Protein AF-A0A9Q1HL86-F1 (afdb_monomer)

Nearest PDB structures (foldseek):
  8eex-assembly1_B  TM=2.828E-01  e=7.920E+00  Desulfonema ishimotonii

Secondary structure (DSSP, 8-state):
---TTTTSS--HHHHS-S-TTTSS---HIIIIIIIIIHHHHHHHHHS-TTTPPPHHHHHHHHHHHHHGGGGS-TTSSS----GGGGGG--HHHHHHIIIIIHHHHTTTTS-HHHHHHHHHHHHHHHHHH-TTHHHHSHHHHHHHHHHHHHHHHHHH-GGG--HHHHGGGGHHHHHHHHSSGGGG-SHHHHHHHHHHHHH--SSSSHHHHHHHHHHHHHT--------SEEEEES-S---TTS---EEEEEEE-SS-EEESSTTT-EEEETTEEEEEEEEEEETTEEEEEEEEEEEEEES--SSS-GGGGTEEEEEEEEEEEEEEEGGGEEEEEEEEEETTEEEEEEEEES-TTTTSSSSTTS-S-----SEEEEEETTTTEEEEEEGGGEETTTEEEE-----HHHHHHHHHHTPPP-TTPEEEE-EEEEEE-TT-TT--PPP---

Sequence (446 aa):
MSEETHHHGQIPLIQLSIGMVSIFPLDYMHLACLGVMRRLLKLWIKGPLKTRQGPQAIRGISASLLALRMNIPLEFARKPRALRDLERWKATEFRQFLLYTGPVVLRHCIPSKLYKNFMLFSIGMFIFLSPTCCKTLTQYGHDLLVRFVEQIAVLYGRDMVTYNVHCLVHLSEDVQKFGSLDKVSCFPFENFLGQLKKMVRKPASPIQQVVRRLSEQGETLQCASGQILQQPHHNGPLPSNMVVREQFSMANLSHFTVKLSEGDNCFQIGNDVALVRNIFVSNGEPYVLFQKFSIVEAFYQSPLDSTVLGIFRSKKMSQKLKVAKLNDILWKYVSIPEKKMTTLSCHYCTQSNCANFHLLHLFPFSIMPTFLIVEFPGEEDVGIISLSWTIGKDKCNWPPFKGSQRFEKAVKLNEKPDSSWSTHRIRILGRAGKRCSNMIHPAQIC

Radius of gyration: 27.22 Å; Cα contacts (8 Å, |Δi|>4): 667; chains: 1; bounding box: 83×62×61 Å

Foldseek 3Di:
DPPPPPPDDDDVVVVPPDDPVQPQADACLVQVQVNPLLVLLCCCPPNDPLRHFDPVLLVQLQVQQVVLQQLAAPVQPDRGHRSVCSVVDHSSNSLCCLAPSVLFSCVVSGDPLSSQLSVLSSVLLLQLQDLASLVPCLVVSLVSLVVSLVSCCVRPNVVRSDPSSVCSNVSSSVCVVQNRSVRVHCVVVVVVVVVLVVQQPDPPPSVVSSVVVVVVVVVPDDDCPDDQFDAWDDPFDDDPPFDFDTWGQWGDAPKGIQGLGNNRQWFDQPPFTWGFGIWTDTPNFIKTWTWGFPDWAFPDPPPHRCVLQVKTKTADIDPDIDMDGPVSTFFTWSWRDDPRITITGTDDGNDPPPPDPPPVVVDPDPVAQQWFWKDAPPPRDIAIAGPLQDDPQWKGWAAPDQDQVVRLVCRLVVPHDDPRTDMGTIHTPDGDHSPCSVVGDDDGDD

Mean predicted aligned error: 13.69 Å

pLDDT: mean 83.27, std 17.63, range [24.16, 98.62]

Structure (mmCIF, N/CA/C/O backbone):
data_AF-A0A9Q1HL86-F1
#
_entry.id   AF-A0A9Q1HL86-F1
#
loop_
_atom_site.group_PDB
_atom_site.id
_atom_site.type_symbol
_atom_site.label_atom_id
_atom_site.label_alt_id
_atom_site.label_comp_id
_atom_site.label_asym_id
_atom_site.label_entity_id
_atom_site.label_seq_id
_atom_site.pdbx_PDB_ins_code
_atom_site.Cartn_x
_atom_site.Cartn_y
_atom_site.Cartn_z
_atom_site.occupancy
_atom_site.B_iso_or_equiv
_atom_site.auth_seq_id
_atom_site.auth_comp_id
_atom_site.auth_asym_id
_atom_site.auth_atom_id
_atom_site.pdbx_PDB_model_num
ATOM 1 N N . MET A 1 1 ? -0.194 27.861 29.131 1.00 35.88 1 MET A N 1
ATOM 2 C CA . MET A 1 1 ? -1.313 28.745 28.763 1.00 35.88 1 MET A CA 1
ATOM 3 C C . MET A 1 1 ? -2.433 27.873 28.236 1.00 35.88 1 MET A C 1
ATOM 5 O O . MET A 1 1 ? -2.396 27.460 27.086 1.00 35.88 1 MET A O 1
ATOM 9 N N . SER A 1 2 ? -3.343 27.487 29.124 1.00 39.88 2 SER A N 1
ATOM 10 C CA . SER A 1 2 ? -4.664 26.974 28.773 1.00 39.88 2 SER A CA 1
ATOM 11 C C . SER A 1 2 ? -5.486 28.170 28.299 1.00 39.88 2 SER A C 1
ATOM 13 O O . SER A 1 2 ? -5.875 29.005 29.108 1.00 39.88 2 SER A O 1
ATOM 15 N N . GLU A 1 3 ? -5.663 28.324 26.989 1.00 44.00 3 GLU A N 1
ATOM 16 C CA . GLU A 1 3 ? -6.581 29.335 26.461 1.00 44.00 3 GLU A CA 1
ATOM 17 C C . GLU A 1 3 ? -8.018 28.830 26.643 1.00 44.00 3 GLU A C 1
ATOM 19 O O . GLU A 1 3 ? -8.538 28.074 25.826 1.00 44.00 3 GLU A O 1
ATOM 24 N N . GLU A 1 4 ? -8.641 29.233 27.751 1.00 50.72 4 GLU A N 1
ATOM 25 C CA . GLU A 1 4 ? -10.033 28.935 28.128 1.00 50.72 4 GLU A CA 1
ATOM 26 C C . GLU A 1 4 ? -11.082 29.685 27.273 1.00 50.72 4 GLU A C 1
ATOM 28 O O . GLU A 1 4 ? -12.277 29.574 27.522 1.00 50.72 4 GLU A O 1
ATOM 33 N N . THR A 1 5 ? -10.679 30.430 26.236 1.00 51.12 5 THR A N 1
ATOM 34 C CA . THR A 1 5 ? -11.548 31.383 25.516 1.00 51.12 5 THR A CA 1
ATOM 35 C C . THR A 1 5 ? -11.937 30.995 24.081 1.00 51.12 5 THR A C 1
ATOM 37 O O . THR A 1 5 ? -12.656 31.748 23.428 1.00 51.12 5 THR A O 1
ATOM 40 N N . HIS A 1 6 ? -11.563 29.816 23.569 1.00 54.53 6 HIS A N 1
ATOM 41 C CA . HIS A 1 6 ? -11.856 29.417 22.171 1.00 54.53 6 HIS A CA 1
ATOM 42 C C . HIS A 1 6 ? -13.306 28.975 21.880 1.00 54.53 6 HIS A C 1
ATOM 44 O O . HIS A 1 6 ? -13.599 28.520 20.774 1.00 54.53 6 HIS A O 1
ATOM 50 N N . HIS A 1 7 ? -14.241 29.105 22.827 1.00 54.19 7 HIS A N 1
ATOM 51 C CA . HIS A 1 7 ? -15.597 28.545 22.692 1.00 54.19 7 HIS A CA 1
ATOM 52 C C . HIS A 1 7 ? -16.758 29.551 22.817 1.00 54.19 7 HIS A C 1
ATOM 54 O O . HIS A 1 7 ? -17.903 29.128 22.959 1.00 54.19 7 HIS A O 1
ATOM 60 N N . HIS A 1 8 ? -16.519 30.866 22.739 1.00 58.78 8 HIS A N 1
ATOM 61 C CA . HIS A 1 8 ? -17.570 31.877 22.983 1.00 58.78 8 HIS A CA 1
ATOM 62 C C . HIS A 1 8 ? -18.012 32.715 21.769 1.00 58.78 8 HIS A C 1
ATOM 64 O O . HIS A 1 8 ? -18.789 33.650 21.932 1.00 58.78 8 HIS A O 1
ATOM 70 N N . GLY A 1 9 ? -17.595 32.373 20.545 1.00 65.62 9 GLY A N 1
ATOM 71 C CA . GLY A 1 9 ? -18.024 33.075 19.327 1.00 65.62 9 GLY A CA 1
ATOM 72 C C . GLY A 1 9 ? -18.401 32.130 18.187 1.00 65.62 9 GLY A C 1
ATOM 73 O O . GLY A 1 9 ? -17.900 31.008 18.110 1.00 65.62 9 GLY A O 1
ATOM 74 N N . GLN A 1 10 ? -19.269 32.585 17.274 1.00 66.12 10 GLN A N 1
ATOM 75 C CA . GLN A 1 10 ? -19.431 31.913 15.982 1.00 66.12 10 GLN A CA 1
ATOM 76 C C . GLN A 1 10 ? -18.088 31.927 15.244 1.00 66.12 10 GLN A C 1
ATOM 78 O O . GLN A 1 10 ? -17.443 32.966 15.117 1.00 66.12 10 GLN A O 1
ATOM 83 N N . ILE A 1 11 ? -17.664 30.759 14.762 1.00 72.00 11 ILE A N 1
ATOM 84 C CA . ILE A 1 11 ? -16.404 30.601 14.034 1.00 72.00 11 ILE A CA 1
ATOM 85 C C . ILE A 1 11 ? -16.484 31.462 12.760 1.00 72.00 11 ILE A C 1
ATOM 87 O O . ILE A 1 11 ? -17.434 31.279 11.999 1.00 72.00 11 ILE A O 1
ATOM 91 N N . PRO A 1 12 ? -15.505 32.339 12.458 1.00 77.69 12 PRO A N 1
ATOM 92 C CA . PRO A 1 12 ? -15.532 33.188 11.259 1.00 77.69 12 PRO A CA 1
ATOM 93 C C . PRO A 1 12 ? -15.724 32.411 9.946 1.00 77.69 12 PRO A C 1
ATOM 95 O O . PRO A 1 12 ? -16.319 32.909 9.000 1.00 77.69 12 PRO A O 1
ATOM 98 N N . LEU A 1 13 ? -15.288 31.148 9.902 1.00 73.62 13 LEU A N 1
ATOM 99 C CA . LEU A 1 13 ? -15.508 30.246 8.768 1.00 73.62 13 LEU A CA 1
ATOM 100 C C . LEU A 1 13 ? -16.989 29.902 8.528 1.00 73.62 13 LEU A C 1
ATOM 102 O O . LEU A 1 13 ? -17.343 29.616 7.394 1.00 73.62 13 LEU A O 1
ATOM 106 N N . ILE A 1 14 ? -17.854 29.954 9.550 1.00 75.75 14 ILE A N 1
ATOM 107 C CA . ILE A 1 14 ? -19.311 29.751 9.408 1.00 75.75 14 ILE A CA 1
ATOM 108 C C . ILE A 1 14 ? -19.951 30.924 8.654 1.00 75.75 14 ILE A C 1
ATOM 110 O O . ILE A 1 14 ? -20.973 30.749 7.998 1.00 75.75 14 ILE A O 1
ATOM 114 N N . GLN A 1 15 ? -19.346 32.115 8.716 1.00 81.56 15 GLN A N 1
ATOM 115 C CA . GLN A 1 15 ? -19.814 33.283 7.963 1.00 81.56 15 GLN A CA 1
ATOM 116 C C . GLN A 1 15 ? -19.525 33.148 6.464 1.00 81.56 15 GLN A C 1
ATOM 118 O O . GLN A 1 15 ? -20.172 33.791 5.640 1.00 81.56 15 GLN A O 1
ATOM 123 N N . LEU A 1 16 ? -18.565 32.298 6.095 1.00 79.56 16 LEU A N 1
ATOM 124 C CA . LEU A 1 16 ? -18.337 31.937 4.708 1.00 79.56 16 LEU A CA 1
ATOM 125 C C . LEU A 1 16 ? -19.417 30.924 4.310 1.00 79.56 16 LEU A C 1
ATOM 127 O O . LEU A 1 16 ?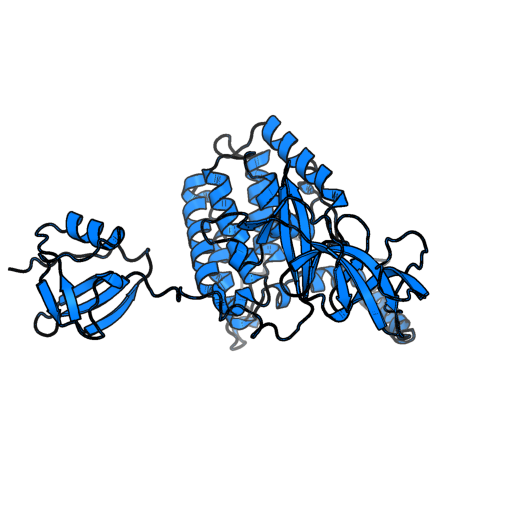 -19.611 29.920 4.988 1.00 79.56 16 LEU A O 1
ATOM 131 N N . SER A 1 17 ? -20.113 31.156 3.193 1.00 81.75 17 SER A N 1
ATOM 132 C CA . SER A 1 17 ? -21.123 30.235 2.633 1.00 81.75 17 SER A CA 1
ATOM 133 C C . SER A 1 17 ? -20.486 28.978 2.013 1.00 81.75 17 SER A C 1
ATOM 135 O O . SER A 1 17 ? -20.780 28.592 0.884 1.00 81.75 17 SER A O 1
ATOM 137 N N . ILE A 1 18 ? -19.558 28.359 2.740 1.00 83.19 18 ILE A N 1
ATOM 138 C CA . ILE A 1 18 ? -18.803 27.174 2.354 1.00 83.19 18 ILE A CA 1
ATOM 139 C C . ILE A 1 18 ? -19.331 25.977 3.146 1.00 83.19 18 ILE A C 1
ATOM 141 O O . ILE A 1 18 ? -19.555 26.039 4.354 1.00 83.19 18 ILE A O 1
ATOM 145 N N . GLY A 1 19 ? -19.537 24.851 2.468 1.00 79.75 19 GLY A N 1
ATOM 146 C CA . GLY A 1 19 ? -19.954 23.616 3.121 1.00 79.75 19 GLY A CA 1
ATOM 147 C C . GLY A 1 19 ? -18.837 23.045 3.997 1.00 79.75 19 GLY A C 1
ATOM 148 O O . GLY A 1 19 ? -18.000 22.299 3.491 1.00 79.75 19 GLY A O 1
ATOM 149 N N . MET A 1 20 ? -18.860 23.348 5.299 1.00 79.81 20 MET A N 1
ATOM 150 C CA . MET A 1 20 ? -17.830 22.968 6.284 1.00 79.81 20 MET A CA 1
ATOM 151 C C . MET A 1 20 ? -17.538 21.464 6.360 1.00 79.81 20 MET A C 1
ATOM 153 O O . MET A 1 20 ? -16.422 21.075 6.681 1.00 79.81 20 MET A O 1
ATOM 157 N N . VAL A 1 21 ? -18.517 20.614 6.052 1.00 75.62 21 VAL A N 1
ATOM 158 C CA . VAL A 1 21 ? -18.318 19.157 5.989 1.00 75.62 21 VAL A CA 1
ATOM 159 C C . VAL A 1 21 ? -17.878 18.735 4.588 1.00 75.62 21 VAL A C 1
ATOM 161 O O . VAL A 1 21 ? -16.921 17.996 4.426 1.00 75.62 21 VAL A O 1
ATOM 164 N N . SER A 1 22 ? -18.543 19.251 3.555 1.00 76.19 22 SER A N 1
ATOM 165 C CA . SER A 1 22 ? -18.336 18.794 2.177 1.00 76.19 22 SER A CA 1
ATOM 166 C C . SER A 1 22 ? -17.029 19.269 1.527 1.00 76.19 22 SER A C 1
ATOM 168 O O . SER A 1 22 ? -16.610 18.697 0.524 1.00 76.19 22 SER A O 1
ATOM 170 N N . ILE A 1 23 ? -16.424 20.367 1.996 1.00 82.75 23 ILE A N 1
ATOM 171 C CA . ILE A 1 23 ? -15.277 21.016 1.331 1.00 82.75 23 ILE A CA 1
ATOM 172 C C . ILE A 1 23 ? -13.942 20.620 1.964 1.00 82.75 23 ILE A C 1
ATOM 174 O O . ILE A 1 23 ? -12.922 20.661 1.279 1.00 82.75 23 ILE A O 1
ATOM 178 N N . PHE A 1 24 ? -13.943 20.200 3.227 1.00 86.50 24 PHE A N 1
ATOM 179 C CA . PHE A 1 24 ? -12.733 19.826 3.949 1.00 86.50 24 PHE A CA 1
ATOM 180 C C . PHE A 1 24 ? -12.576 18.301 3.939 1.00 86.50 24 PHE A C 1
ATOM 182 O O . PHE A 1 24 ? -13.276 17.628 4.695 1.00 86.50 24 PHE A O 1
ATOM 189 N N . PRO A 1 25 ? -11.683 17.746 3.096 1.00 90.62 25 PRO A N 1
ATOM 190 C CA . PRO A 1 25 ? -11.536 16.304 2.979 1.00 90.62 25 PRO A CA 1
ATOM 191 C C . PRO A 1 25 ? -10.945 15.696 4.248 1.00 90.62 25 PRO A C 1
ATOM 193 O O . PRO A 1 25 ? -10.114 16.298 4.939 1.00 90.62 25 PRO A O 1
ATOM 196 N N . LEU A 1 26 ? -11.319 14.451 4.517 1.00 93.56 26 LEU A N 1
ATOM 197 C CA . LEU A 1 26 ? -10.716 13.649 5.565 1.00 93.56 26 LEU A CA 1
ATOM 198 C C . LEU A 1 26 ? -9.344 13.146 5.107 1.00 93.56 26 LEU A C 1
ATOM 200 O O . LEU A 1 26 ? -9.210 12.315 4.206 1.00 93.56 26 LEU A O 1
ATOM 204 N N . ASP A 1 27 ? -8.292 13.593 5.787 1.00 94.56 27 ASP A N 1
ATOM 205 C CA . ASP A 1 27 ? -6.945 13.117 5.492 1.00 94.56 27 ASP A CA 1
ATOM 206 C C . ASP A 1 27 ? -6.729 11.675 5.987 1.00 94.56 27 ASP A C 1
ATOM 208 O O . ASP A 1 27 ? -6.648 11.393 7.189 1.00 94.56 27 ASP A O 1
ATOM 212 N N . TYR A 1 28 ? -6.556 10.741 5.046 1.00 96.75 28 TYR A N 1
ATOM 213 C CA . TYR A 1 28 ? -6.334 9.330 5.369 1.00 96.75 28 TYR A CA 1
ATOM 214 C C . TYR A 1 28 ? -4.983 9.073 6.060 1.00 96.75 28 TYR A C 1
ATOM 216 O O . TYR A 1 28 ? -4.831 8.044 6.730 1.00 96.75 28 TYR A O 1
ATOM 224 N N . MET A 1 29 ? -3.987 9.960 5.926 1.00 95.69 29 MET A N 1
ATOM 225 C CA . MET A 1 29 ? -2.711 9.797 6.626 1.00 95.69 29 MET A CA 1
ATOM 226 C C . MET A 1 29 ? -2.928 9.850 8.144 1.00 95.69 29 MET A C 1
ATOM 228 O O . MET A 1 29 ? -2.483 8.951 8.867 1.00 95.69 29 MET A O 1
ATOM 232 N N . HIS A 1 30 ? -3.652 10.855 8.630 1.00 96.38 30 HIS A N 1
ATOM 233 C CA . HIS A 1 30 ? -4.022 10.952 10.038 1.00 96.38 30 HIS A CA 1
ATOM 234 C C . HIS A 1 30 ? -5.108 9.948 10.418 1.00 96.38 30 HIS A C 1
ATOM 236 O O . HIS A 1 30 ? -4.967 9.241 11.418 1.00 96.38 30 HIS A O 1
ATOM 242 N N . LEU A 1 31 ? -6.160 9.841 9.608 1.00 97.19 31 LEU A N 1
ATOM 243 C CA . LEU A 1 31 ? -7.335 9.035 9.917 1.00 97.19 31 LEU A CA 1
ATOM 244 C C . LEU A 1 31 ? -7.043 7.528 9.869 1.00 97.19 31 LEU A C 1
ATOM 246 O O . LEU A 1 31 ? -7.171 6.818 10.870 1.00 97.19 31 LEU A O 1
ATOM 250 N N . ALA A 1 32 ? -6.624 7.027 8.706 1.00 98.19 32 ALA A N 1
ATOM 251 C CA . ALA A 1 32 ? -6.466 5.601 8.450 1.00 98.19 32 ALA A CA 1
ATOM 252 C C . ALA A 1 32 ? -5.098 5.085 8.919 1.00 98.19 32 ALA A C 1
ATOM 254 O O . ALA A 1 32 ? -5.035 4.082 9.632 1.00 98.19 32 ALA A O 1
ATOM 255 N N . CYS A 1 33 ? -3.999 5.762 8.570 1.00 98.12 33 CYS A N 1
ATOM 256 C CA . CYS A 1 33 ? -2.648 5.280 8.879 1.00 98.12 33 CYS A CA 1
ATOM 257 C C . CYS A 1 33 ? -2.278 5.499 10.358 1.00 98.12 33 CYS A C 1
ATOM 259 O O . CYS A 1 33 ? -1.992 4.540 11.081 1.00 98.12 33 CYS A O 1
ATOM 261 N N . LEU A 1 34 ? -2.281 6.751 10.828 1.00 97.56 34 LEU A N 1
ATOM 262 C CA . LEU A 1 34 ? -1.905 7.091 12.208 1.00 97.56 34 LEU A CA 1
ATOM 263 C C . LEU A 1 34 ? -3.026 6.840 13.224 1.00 97.56 34 LEU A C 1
ATOM 265 O O . LEU A 1 34 ? -2.727 6.592 14.392 1.00 97.56 34 LEU A O 1
ATOM 269 N N . GLY A 1 35 ? -4.284 6.884 12.791 1.00 97.31 35 GLY A N 1
ATOM 270 C CA . GLY A 1 35 ? -5.455 6.626 13.617 1.00 97.31 35 GLY A CA 1
ATOM 271 C C . GLY A 1 35 ? -5.773 5.137 13.703 1.00 97.31 35 GLY A C 1
ATOM 272 O O . GLY A 1 35 ? -5.456 4.485 14.699 1.00 97.31 35 GLY A O 1
ATOM 273 N N . VAL A 1 36 ? -6.405 4.587 12.665 1.00 98.31 36 VAL A N 1
ATOM 274 C CA . VAL A 1 36 ? -6.971 3.228 12.707 1.00 98.31 36 VAL A CA 1
ATOM 275 C C . VAL A 1 36 ? -5.897 2.137 12.665 1.00 98.31 36 VAL A C 1
ATOM 277 O O . VAL A 1 36 ? -5.857 1.289 13.557 1.00 98.31 36 VAL A O 1
ATOM 280 N N . MET A 1 37 ? -4.985 2.156 11.688 1.00 98.31 37 MET A N 1
ATOM 281 C CA . MET A 1 37 ? -3.973 1.105 11.516 1.00 98.31 37 MET A CA 1
ATOM 282 C C . MET A 1 37 ? -3.028 1.022 12.720 1.00 98.31 37 MET A C 1
ATOM 284 O O . MET A 1 37 ? -2.800 -0.058 13.273 1.00 98.31 37 MET A O 1
ATOM 288 N N . ARG A 1 38 ? -2.514 2.169 13.183 1.00 97.94 38 ARG A N 1
ATOM 289 C CA . ARG A 1 38 ? -1.697 2.234 14.403 1.00 97.94 38 ARG A CA 1
ATOM 290 C C . ARG A 1 38 ? -2.439 1.657 15.606 1.00 97.94 38 ARG A C 1
ATOM 292 O O . ARG A 1 38 ? -1.849 0.892 16.370 1.00 97.94 38 ARG A O 1
ATOM 299 N N . ARG A 1 39 ? -3.721 1.993 15.777 1.00 96.38 39 ARG A N 1
ATOM 300 C CA . ARG A 1 39 ? -4.530 1.496 16.895 1.00 96.38 39 ARG A CA 1
ATOM 301 C C . ARG A 1 39 ? -4.749 -0.013 16.821 1.00 96.38 39 ARG A C 1
ATOM 303 O O . ARG A 1 39 ? -4.550 -0.677 17.834 1.00 96.38 39 ARG A O 1
ATOM 310 N N . LEU A 1 40 ? -5.072 -0.566 15.650 1.00 97.62 40 LEU A N 1
ATOM 311 C CA . LEU A 1 40 ? -5.203 -2.018 15.460 1.00 97.62 40 LEU A CA 1
ATOM 312 C C . LEU A 1 40 ? -3.923 -2.762 15.866 1.00 97.62 40 LEU A C 1
ATOM 314 O O . LEU A 1 40 ? -3.987 -3.722 16.632 1.00 97.62 40 LEU A O 1
ATOM 318 N N . LEU A 1 41 ? -2.754 -2.273 15.441 1.00 97.94 41 LEU A N 1
ATOM 319 C CA . LEU A 1 41 ? -1.469 -2.864 15.831 1.00 97.94 41 LEU A CA 1
ATOM 320 C C . LEU A 1 41 ? -1.230 -2.782 17.344 1.00 97.94 41 LEU A C 1
ATOM 322 O O . LEU A 1 41 ? -0.802 -3.764 17.951 1.00 97.94 41 LEU A O 1
ATOM 326 N N . LYS A 1 42 ? -1.555 -1.649 17.981 1.00 96.50 42 LYS A N 1
ATOM 327 C CA . LYS A 1 42 ? -1.458 -1.510 19.444 1.00 96.50 42 LYS A CA 1
ATOM 328 C C . LYS A 1 42 ? -2.362 -2.503 20.176 1.00 96.50 42 LYS A C 1
ATOM 330 O O . LYS A 1 42 ? -1.912 -3.109 21.146 1.00 96.50 42 LYS A O 1
ATOM 335 N N . LEU A 1 43 ? -3.586 -2.728 19.695 1.00 95.62 43 LEU A N 1
ATOM 336 C CA . LEU A 1 43 ? -4.508 -3.710 20.278 1.00 95.62 43 LEU A CA 1
ATOM 337 C C . LEU A 1 43 ? -3.974 -5.136 20.172 1.00 95.62 43 LEU A C 1
ATOM 339 O O . LEU A 1 43 ? -4.065 -5.904 21.128 1.00 95.62 43 LEU A O 1
ATOM 343 N N . TRP A 1 44 ? -3.394 -5.490 19.028 1.00 97.19 44 TRP A N 1
ATOM 344 C CA . TRP A 1 44 ? -2.836 -6.821 18.823 1.00 97.19 44 TRP A CA 1
ATOM 345 C C . TRP A 1 44 ? -1.574 -7.069 19.657 1.00 97.19 44 TRP A C 1
ATOM 347 O O . TRP A 1 44 ? -1.352 -8.201 20.066 1.00 97.19 44 TRP A O 1
ATOM 357 N N . ILE A 1 45 ? -0.768 -6.045 19.958 1.00 94.94 45 ILE A N 1
ATOM 358 C CA . ILE A 1 45 ? 0.473 -6.215 20.738 1.00 94.94 45 ILE A CA 1
ATOM 359 C C . ILE A 1 45 ? 0.232 -6.067 22.245 1.00 94.94 45 ILE A C 1
ATOM 361 O O . ILE A 1 45 ? 0.714 -6.880 23.029 1.00 94.94 45 ILE A O 1
ATOM 365 N N . LYS A 1 46 ? -0.478 -5.014 22.661 1.00 91.75 46 LYS A N 1
ATOM 366 C CA . LYS A 1 46 ? -0.610 -4.600 24.071 1.00 91.75 46 LYS A CA 1
ATOM 367 C C . LYS A 1 46 ? -2.060 -4.452 24.542 1.00 91.75 46 LYS A C 1
ATOM 369 O O . LYS A 1 46 ? -2.274 -4.049 25.679 1.00 91.75 46 LYS A O 1
ATOM 374 N N . GLY A 1 47 ? -3.046 -4.747 23.696 1.00 91.19 47 GLY A N 1
ATOM 375 C CA . GLY A 1 47 ? -4.460 -4.566 24.025 1.00 91.19 47 GLY A CA 1
ATOM 376 C C . GLY A 1 47 ? -5.034 -5.608 24.995 1.00 91.19 47 GLY A C 1
ATOM 377 O O . GLY A 1 47 ? -4.294 -6.402 25.588 1.00 91.19 47 GLY A O 1
ATOM 378 N N . PRO A 1 48 ? -6.371 -5.628 25.140 1.00 92.06 48 PRO A N 1
ATOM 379 C CA . PRO A 1 48 ? -7.079 -6.616 25.950 1.00 92.06 48 PRO A CA 1
ATOM 380 C C . PRO A 1 48 ? -6.824 -8.050 25.471 1.00 92.06 48 PRO A C 1
ATOM 382 O O . PRO A 1 48 ? -6.664 -8.289 24.272 1.00 92.06 48 PRO A O 1
ATOM 385 N N . LEU A 1 49 ? -6.863 -9.023 26.389 1.00 90.56 49 LEU A N 1
ATOM 386 C CA . LEU A 1 49 ? -6.615 -10.447 26.098 1.00 90.56 49 LEU A CA 1
ATOM 387 C C . LEU A 1 49 ? -7.459 -10.997 24.937 1.00 90.56 49 LEU A C 1
ATOM 389 O O . LEU A 1 49 ? -6.963 -11.805 24.160 1.00 90.56 49 LEU A O 1
ATOM 393 N N . LYS A 1 50 ? -8.696 -10.510 24.777 1.00 89.75 50 LYS A N 1
ATOM 394 C CA . LYS A 1 50 ? -9.611 -10.890 23.688 1.00 89.75 50 LYS A CA 1
ATOM 395 C C . LYS A 1 50 ? -9.007 -10.684 22.290 1.00 89.75 50 LYS A C 1
ATOM 397 O O . LYS A 1 50 ? -9.304 -11.447 21.374 1.00 89.75 50 LYS A O 1
ATOM 402 N N . THR A 1 51 ? -8.195 -9.644 22.109 1.00 91.94 51 THR A N 1
ATOM 403 C CA . THR A 1 51 ? -7.639 -9.245 20.802 1.00 91.94 51 THR A CA 1
ATOM 404 C C . THR A 1 51 ? -6.116 -9.296 20.759 1.00 91.94 51 THR A C 1
ATOM 406 O O . THR A 1 51 ? -5.533 -9.268 19.672 1.00 91.94 51 THR A O 1
ATOM 409 N N . ARG A 1 52 ? -5.464 -9.348 21.924 1.00 96.06 52 ARG A N 1
ATOM 410 C CA . ARG A 1 52 ? -4.012 -9.408 22.060 1.00 96.06 52 ARG A CA 1
ATOM 411 C C . ARG A 1 52 ? -3.481 -10.742 21.553 1.00 96.06 52 ARG A C 1
ATOM 413 O O . ARG A 1 52 ? -4.032 -11.801 21.826 1.00 96.06 52 ARG A O 1
ATOM 420 N N . GLN A 1 53 ? -2.387 -10.672 20.815 1.00 96.25 53 GLN A N 1
ATOM 421 C CA . GLN A 1 53 ? -1.725 -11.820 20.222 1.00 96.25 53 GLN A CA 1
ATOM 422 C C . GLN A 1 53 ? -0.628 -12.341 21.145 1.00 96.25 53 GLN A C 1
ATOM 424 O O . GLN A 1 53 ? 0.017 -11.581 21.871 1.00 96.25 53 GLN A O 1
ATOM 429 N N . GLY A 1 54 ? -0.410 -13.655 21.106 1.00 95.69 54 GLY A N 1
ATOM 430 C CA . GLY A 1 54 ? 0.639 -14.295 21.889 1.00 95.69 54 GLY A CA 1
ATOM 431 C C . GLY A 1 54 ? 2.046 -13.854 21.451 1.00 95.69 54 GLY A C 1
ATOM 432 O O . GLY A 1 54 ? 2.249 -13.479 20.291 1.00 95.69 54 GLY A O 1
ATOM 433 N N . PRO A 1 55 ? 3.060 -13.960 22.330 1.00 95.00 55 PRO A N 1
ATOM 434 C CA . PRO A 1 55 ? 4.432 -13.555 22.014 1.00 95.00 55 PRO A CA 1
ATOM 435 C C . PRO A 1 55 ? 5.006 -14.220 20.756 1.00 95.00 55 PRO A C 1
ATOM 437 O O . PRO A 1 55 ? 5.749 -13.588 20.008 1.00 95.00 55 PRO A O 1
ATOM 440 N N . GLN A 1 56 ? 4.647 -15.480 20.491 1.00 95.56 56 GLN A N 1
ATOM 441 C CA . GLN A 1 56 ? 5.088 -16.205 19.298 1.00 95.56 56 GLN A CA 1
ATOM 442 C C . GLN A 1 56 ? 4.548 -15.578 18.006 1.00 95.56 56 GLN A C 1
ATOM 444 O O . GLN A 1 56 ? 5.315 -15.394 17.065 1.00 95.56 56 GLN A O 1
ATOM 449 N N . ALA A 1 57 ? 3.270 -15.189 17.979 1.00 96.19 57 ALA A N 1
ATOM 450 C CA . ALA A 1 57 ? 2.670 -14.497 16.840 1.00 96.19 57 ALA A CA 1
ATOM 451 C C . ALA A 1 57 ? 3.350 -13.142 16.592 1.00 96.19 57 ALA A C 1
ATOM 453 O O . ALA A 1 57 ? 3.746 -12.843 15.468 1.00 96.19 57 ALA A O 1
ATOM 454 N N . ILE A 1 58 ? 3.580 -12.353 17.648 1.00 97.12 58 ILE A N 1
ATOM 455 C CA . ILE A 1 58 ? 4.262 -11.051 17.545 1.00 97.12 58 ILE A CA 1
ATOM 456 C C . ILE A 1 58 ? 5.705 -11.196 17.039 1.00 97.12 58 ILE A C 1
ATOM 458 O O . ILE A 1 58 ? 6.149 -10.406 16.196 1.00 97.12 58 ILE A O 1
ATOM 462 N N . ARG A 1 59 ? 6.437 -12.217 17.512 1.00 96.44 59 ARG A N 1
ATOM 463 C CA . ARG A 1 59 ? 7.775 -12.547 17.000 1.00 96.44 59 ARG A CA 1
ATOM 464 C C . ARG A 1 59 ? 7.726 -12.978 15.537 1.00 96.44 59 ARG A C 1
ATOM 466 O O . ARG A 1 59 ? 8.534 -12.484 14.760 1.00 96.44 59 ARG A O 1
ATOM 473 N N . GLY A 1 60 ? 6.767 -13.822 15.155 1.00 96.31 60 GLY A N 1
ATOM 474 C CA . GLY A 1 60 ? 6.581 -14.278 13.774 1.00 96.31 60 GLY A CA 1
ATOM 475 C C . GLY A 1 60 ? 6.295 -13.130 12.804 1.00 96.31 60 GLY A C 1
ATOM 476 O O . GLY A 1 60 ? 6.952 -13.024 11.768 1.00 96.31 60 GLY A O 1
ATOM 477 N N . ILE A 1 61 ? 5.397 -12.212 13.175 1.00 97.06 61 ILE A N 1
ATOM 478 C CA . ILE A 1 61 ? 5.100 -11.013 12.375 1.00 97.06 61 ILE A CA 1
ATOM 479 C C . ILE A 1 61 ? 6.347 -10.132 12.257 1.00 97.06 61 ILE A C 1
ATOM 481 O O . ILE A 1 61 ? 6.693 -9.691 11.164 1.00 97.06 61 ILE A O 1
ATOM 485 N N . SER A 1 62 ? 7.059 -9.899 13.364 1.00 97.62 62 SER A N 1
ATOM 486 C CA . SER A 1 62 ? 8.275 -9.076 13.357 1.00 97.62 62 SER A CA 1
ATOM 487 C C . SER A 1 62 ? 9.389 -9.687 12.505 1.00 97.62 62 SER A C 1
ATOM 489 O O . SER A 1 62 ? 10.017 -8.969 11.735 1.00 97.62 62 SER A O 1
ATOM 491 N N . ALA A 1 63 ? 9.618 -10.999 12.611 1.00 96.62 63 ALA A N 1
ATOM 492 C CA . ALA A 1 63 ? 10.598 -11.712 11.798 1.00 96.62 63 ALA A CA 1
ATOM 493 C C . ALA A 1 63 ? 10.239 -11.638 10.308 1.00 96.62 63 ALA A C 1
ATOM 495 O O . ALA A 1 63 ? 11.099 -11.329 9.489 1.00 96.62 63 ALA A O 1
ATOM 496 N N . SER A 1 64 ? 8.956 -11.820 9.976 1.00 95.62 64 SER A N 1
ATOM 497 C CA . SER A 1 64 ? 8.464 -11.693 8.602 1.00 95.62 64 SER A CA 1
ATOM 498 C C . SER A 1 64 ? 8.683 -10.278 8.065 1.00 95.62 64 SER A C 1
ATOM 500 O O . SER A 1 64 ? 9.257 -10.116 6.998 1.00 95.62 64 SER A O 1
ATOM 502 N N . LEU A 1 65 ? 8.333 -9.232 8.824 1.00 96.56 65 LEU A N 1
ATOM 503 C CA . LEU A 1 65 ? 8.587 -7.841 8.423 1.00 96.56 65 LEU A CA 1
ATOM 504 C C . LEU A 1 65 ? 10.076 -7.572 8.164 1.00 96.56 65 LEU A C 1
ATOM 506 O O . LEU A 1 65 ? 10.417 -6.931 7.172 1.00 96.56 65 LEU A O 1
ATOM 510 N N . LEU A 1 66 ? 10.965 -8.062 9.032 1.00 96.75 66 LEU A N 1
ATOM 511 C CA . LEU A 1 66 ? 12.408 -7.883 8.863 1.00 96.75 66 LEU A CA 1
ATOM 512 C C . LEU A 1 66 ? 12.947 -8.623 7.632 1.00 96.75 66 LEU A C 1
ATOM 514 O O . LEU A 1 66 ? 13.778 -8.057 6.922 1.00 96.75 66 LEU A O 1
ATOM 518 N N . ALA A 1 67 ? 12.446 -9.828 7.349 1.00 94.69 67 ALA A N 1
ATOM 519 C CA . ALA A 1 67 ? 12.810 -10.587 6.153 1.00 94.69 67 ALA A CA 1
ATOM 520 C C . ALA A 1 67 ? 12.417 -9.851 4.860 1.00 94.69 67 ALA A C 1
ATOM 522 O O . ALA A 1 67 ? 13.160 -9.880 3.887 1.00 94.69 67 ALA A O 1
ATOM 523 N N . LEU A 1 68 ? 11.307 -9.107 4.874 1.00 93.44 68 LEU A N 1
ATOM 524 C CA . LEU A 1 68 ? 10.827 -8.360 3.708 1.00 93.44 68 LEU A CA 1
ATOM 525 C C . LEU A 1 68 ? 11.635 -7.100 3.376 1.00 93.44 68 LEU A C 1
ATOM 527 O O . LEU A 1 68 ? 11.360 -6.463 2.365 1.00 93.44 68 LEU A O 1
ATOM 531 N N . ARG A 1 69 ? 12.617 -6.688 4.189 1.00 94.06 69 ARG A N 1
ATOM 532 C CA . ARG A 1 69 ? 13.330 -5.410 3.988 1.00 94.06 69 ARG A CA 1
ATOM 533 C C . ARG A 1 69 ? 14.007 -5.288 2.624 1.00 94.06 69 ARG A C 1
ATOM 535 O O . ARG A 1 69 ? 14.012 -4.186 2.074 1.00 94.06 69 ARG A O 1
ATOM 542 N N . MET A 1 70 ? 14.536 -6.388 2.090 1.00 91.19 70 MET A N 1
ATOM 543 C CA . MET A 1 70 ? 15.179 -6.425 0.771 1.00 91.19 70 MET A CA 1
ATOM 544 C C . MET A 1 70 ? 14.173 -6.435 -0.382 1.00 91.19 70 MET A C 1
ATOM 546 O O . MET A 1 70 ? 14.522 -6.101 -1.500 1.00 91.19 70 MET A O 1
ATOM 550 N N . ASN A 1 71 ? 12.911 -6.762 -0.111 1.00 90.94 71 ASN A N 1
ATOM 551 C CA . ASN A 1 71 ? 11.868 -6.900 -1.123 1.00 90.94 71 ASN A CA 1
ATOM 552 C C . ASN A 1 71 ? 11.052 -5.627 -1.353 1.00 90.94 71 ASN A C 1
ATOM 554 O O . ASN A 1 71 ? 10.202 -5.580 -2.240 1.00 90.94 71 ASN A O 1
ATOM 558 N N . ILE A 1 72 ? 11.262 -4.608 -0.524 1.00 90.00 72 ILE A N 1
ATOM 559 C CA . ILE A 1 72 ? 10.546 -3.344 -0.637 1.00 90.00 72 ILE A CA 1
ATOM 560 C C . ILE A 1 72 ? 11.242 -2.475 -1.682 1.00 90.00 72 ILE A C 1
ATOM 562 O O . ILE A 1 72 ? 12.441 -2.248 -1.520 1.00 90.00 72 ILE A O 1
ATOM 566 N N . PRO A 1 73 ? 10.525 -1.955 -2.691 1.00 89.75 73 PRO A N 1
ATOM 567 C CA . PRO A 1 73 ? 11.095 -1.061 -3.692 1.00 89.75 73 PRO A CA 1
ATOM 568 C C . PRO A 1 73 ? 11.718 0.214 -3.112 1.00 89.75 73 PRO A C 1
ATOM 570 O O . PRO A 1 73 ? 11.488 0.580 -1.950 1.00 89.75 73 PRO A O 1
ATOM 573 N N . LEU A 1 74 ? 12.507 0.907 -3.927 1.00 89.19 74 LEU A N 1
ATOM 574 C CA . LEU A 1 74 ? 13.165 2.158 -3.557 1.00 89.19 74 LEU A CA 1
ATOM 575 C C . LEU A 1 74 ? 12.184 3.317 -3.359 1.00 89.19 74 LEU A C 1
ATOM 577 O O . LEU A 1 74 ? 12.470 4.220 -2.579 1.00 89.19 74 LEU A O 1
ATOM 581 N N . GLU A 1 75 ? 11.023 3.283 -4.018 1.00 86.38 75 GLU A N 1
ATOM 582 C CA . GLU A 1 75 ? 10.015 4.346 -3.935 1.00 86.38 75 GLU A CA 1
ATOM 583 C C . GLU A 1 75 ? 9.364 4.428 -2.545 1.00 86.38 75 GLU A C 1
ATOM 585 O O . GLU A 1 75 ? 8.813 5.458 -2.151 1.00 86.38 75 GLU A O 1
ATOM 590 N N . PHE A 1 76 ? 9.467 3.364 -1.747 1.00 87.69 76 PHE A N 1
ATOM 591 C CA . PHE A 1 76 ? 9.054 3.412 -0.355 1.00 87.69 76 PHE A CA 1
ATOM 592 C C . PHE A 1 76 ? 10.079 4.183 0.473 1.00 87.69 76 PHE A C 1
ATOM 594 O O . PHE A 1 76 ? 11.213 3.748 0.667 1.00 87.69 76 PHE A O 1
ATOM 601 N N . ALA A 1 77 ? 9.626 5.272 1.097 1.00 84.19 77 ALA A N 1
ATOM 602 C CA . ALA A 1 77 ? 10.457 6.117 1.954 1.00 84.19 77 ALA A CA 1
ATOM 603 C C . ALA A 1 77 ? 11.133 5.373 3.125 1.00 84.19 77 ALA A C 1
ATOM 605 O O . ALA A 1 77 ? 12.087 5.881 3.717 1.00 84.19 77 ALA A O 1
ATOM 606 N N . ARG A 1 78 ? 10.606 4.211 3.539 1.00 88.56 78 ARG A N 1
ATOM 607 C CA . ARG A 1 78 ? 11.109 3.429 4.676 1.00 88.56 78 ARG A CA 1
ATOM 608 C C . ARG A 1 78 ? 11.017 1.932 4.398 1.00 88.56 78 ARG A C 1
ATOM 610 O O . ARG A 1 78 ? 10.084 1.458 3.759 1.00 88.56 78 ARG A O 1
ATOM 617 N N . LYS A 1 79 ? 11.982 1.182 4.934 1.00 93.94 79 LYS A N 1
ATOM 618 C CA . LYS A 1 79 ? 11.929 -0.283 4.995 1.00 93.94 79 LYS A CA 1
ATOM 619 C C . LYS A 1 79 ? 11.178 -0.734 6.261 1.00 93.94 79 LYS A C 1
ATOM 621 O O . LYS A 1 79 ? 11.260 -0.031 7.273 1.00 93.94 79 LYS A O 1
ATOM 626 N N . PRO A 1 80 ? 10.525 -1.911 6.256 1.00 95.25 80 PRO A N 1
ATOM 627 C CA . PRO A 1 80 ? 9.805 -2.431 7.405 1.00 95.25 80 PRO A CA 1
ATOM 628 C C . PRO A 1 80 ? 10.704 -2.569 8.633 1.00 95.25 80 PRO A C 1
ATOM 630 O O . PRO A 1 80 ? 11.899 -2.888 8.544 1.00 95.25 80 PRO A O 1
ATOM 633 N N . ARG A 1 81 ? 10.103 -2.338 9.796 1.00 96.81 81 ARG A N 1
ATOM 634 C CA . ARG A 1 81 ? 10.720 -2.528 11.110 1.00 96.81 81 ARG A CA 1
ATOM 635 C C . ARG A 1 81 ? 9.944 -3.567 11.905 1.00 96.81 81 ARG A C 1
ATOM 637 O O . ARG A 1 81 ? 8.830 -3.934 11.549 1.00 96.81 81 ARG A O 1
ATOM 644 N N . ALA A 1 82 ? 10.545 -4.051 12.983 1.00 97.25 82 ALA A N 1
ATOM 645 C CA . ALA A 1 82 ? 9.876 -4.969 13.893 1.00 97.25 82 ALA A CA 1
ATOM 646 C C . ALA A 1 82 ? 8.754 -4.258 14.671 1.00 97.25 82 ALA A C 1
ATOM 648 O O . ALA A 1 82 ? 8.788 -3.041 14.874 1.00 97.25 82 ALA A O 1
ATOM 649 N N . LEU A 1 83 ? 7.789 -5.032 15.181 1.00 97.12 83 LEU A N 1
ATOM 650 C CA . LEU A 1 83 ? 6.662 -4.493 15.952 1.00 97.12 83 LEU A CA 1
ATOM 651 C C . LEU A 1 83 ? 7.081 -3.876 17.297 1.00 97.12 83 LEU A C 1
ATOM 653 O O . LEU A 1 83 ? 6.347 -3.065 17.853 1.00 97.12 83 LEU A O 1
ATOM 657 N N . ARG A 1 84 ? 8.274 -4.200 17.816 1.00 95.62 84 ARG A N 1
ATOM 658 C CA . ARG A 1 84 ? 8.830 -3.542 19.015 1.00 95.62 84 ARG A CA 1
ATOM 659 C C . ARG A 1 84 ? 9.046 -2.036 18.824 1.00 95.62 84 ARG A C 1
ATOM 661 O O . ARG A 1 84 ? 8.971 -1.286 19.789 1.00 95.62 84 ARG A O 1
ATOM 668 N N . ASP A 1 85 ? 9.261 -1.601 17.582 1.00 96.31 85 ASP A N 1
ATOM 669 C CA . ASP A 1 85 ? 9.535 -0.205 17.235 1.00 96.31 85 ASP A CA 1
ATOM 670 C C . ASP A 1 85 ? 8.259 0.583 16.893 1.00 96.31 85 ASP A C 1
ATOM 672 O O . ASP A 1 85 ? 8.360 1.722 16.436 1.00 96.31 85 ASP A O 1
ATOM 676 N N . LEU A 1 86 ? 7.068 -0.002 17.095 1.00 96.62 86 LEU A N 1
ATOM 677 C CA . LEU A 1 86 ? 5.780 0.536 16.635 1.00 96.62 86 LEU A CA 1
ATOM 678 C C . LEU A 1 86 ? 5.535 1.992 17.056 1.00 96.62 86 LEU A C 1
ATOM 680 O O . LEU A 1 86 ? 5.031 2.786 16.266 1.00 96.62 86 LEU A O 1
ATOM 684 N N . GLU A 1 87 ? 5.920 2.369 18.278 1.00 95.62 87 GLU A N 1
ATOM 685 C CA . GLU A 1 87 ? 5.747 3.743 18.780 1.00 95.62 87 GLU A CA 1
ATOM 686 C C . GLU A 1 87 ? 6.547 4.775 17.968 1.00 95.62 87 GLU A C 1
ATOM 688 O O . GLU A 1 87 ? 6.194 5.950 17.913 1.00 95.62 87 GLU A O 1
ATOM 693 N N . ARG A 1 88 ? 7.611 4.336 17.288 1.00 96.44 88 ARG A N 1
ATOM 694 C CA . ARG A 1 88 ? 8.462 5.174 16.436 1.00 96.44 88 ARG A CA 1
ATOM 695 C C . ARG A 1 88 ? 8.088 5.081 14.956 1.00 96.44 88 ARG A C 1
ATOM 697 O O . ARG A 1 88 ? 8.788 5.680 14.134 1.00 96.44 88 ARG A O 1
ATOM 704 N N . TRP A 1 89 ? 7.062 4.313 14.582 1.00 97.38 89 TRP A N 1
ATOM 705 C CA . TRP A 1 89 ? 6.611 4.206 13.190 1.00 97.38 89 TRP A CA 1
ATOM 706 C C . TRP A 1 89 ? 6.001 5.516 12.696 1.00 97.38 89 TRP A C 1
ATOM 708 O O . TRP A 1 89 ? 5.206 6.163 13.386 1.00 97.38 89 TRP A O 1
ATOM 718 N N . LYS A 1 90 ? 6.385 5.906 11.479 1.00 95.31 90 LYS A N 1
ATOM 719 C CA . LYS A 1 90 ? 5.818 7.045 10.751 1.00 95.31 90 LYS A CA 1
ATOM 720 C C . LYS A 1 90 ? 4.582 6.615 9.960 1.00 95.31 90 LYS A C 1
ATOM 722 O O . LYS A 1 90 ? 4.372 5.428 9.718 1.00 95.31 90 LYS A O 1
ATOM 727 N N . ALA A 1 91 ? 3.782 7.585 9.519 1.00 95.00 91 ALA A N 1
ATOM 728 C CA . ALA A 1 91 ? 2.574 7.325 8.736 1.00 95.00 91 ALA A CA 1
ATOM 729 C C . ALA A 1 91 ? 2.844 6.494 7.467 1.00 95.00 91 ALA A C 1
ATOM 731 O O . ALA A 1 91 ? 2.054 5.614 7.135 1.00 95.00 91 ALA A O 1
ATOM 732 N N . THR A 1 92 ? 3.994 6.696 6.813 1.00 93.75 92 THR A N 1
ATOM 733 C CA . THR A 1 92 ? 4.407 5.922 5.630 1.00 93.75 92 THR A CA 1
ATOM 734 C C . THR A 1 92 ? 4.588 4.431 5.917 1.00 93.75 92 THR A C 1
ATOM 736 O O . THR A 1 92 ? 4.261 3.606 5.071 1.00 93.75 92 THR A O 1
ATOM 739 N N . GLU A 1 93 ? 5.039 4.061 7.117 1.00 97.19 93 GLU A N 1
ATOM 740 C CA . GLU A 1 93 ? 5.190 2.655 7.518 1.00 97.19 93 GLU A CA 1
ATOM 741 C C . GLU A 1 93 ? 3.841 2.014 7.839 1.00 97.19 93 GLU A C 1
ATOM 743 O O . GLU A 1 93 ? 3.613 0.859 7.489 1.00 97.19 93 GLU A O 1
ATOM 748 N N . PHE A 1 94 ? 2.912 2.768 8.437 1.00 98.31 94 PHE A N 1
ATOM 749 C CA . PHE A 1 94 ? 1.535 2.300 8.611 1.00 98.31 94 PHE A CA 1
ATOM 750 C C . PHE A 1 94 ? 0.824 2.127 7.271 1.00 98.31 94 PHE A C 1
ATOM 752 O O . PHE A 1 94 ? 0.152 1.117 7.089 1.00 98.31 94 PHE A O 1
ATOM 759 N N . ARG A 1 95 ? 1.013 3.050 6.318 1.00 97.12 95 ARG A N 1
ATOM 760 C CA . ARG A 1 95 ? 0.501 2.919 4.944 1.00 97.12 95 ARG A CA 1
ATOM 761 C C . ARG A 1 95 ? 1.068 1.673 4.266 1.00 97.12 95 ARG A C 1
ATOM 763 O O . ARG A 1 95 ? 0.319 0.877 3.710 1.00 97.12 95 ARG A O 1
ATOM 770 N N . GLN A 1 96 ? 2.383 1.481 4.344 1.00 95.50 96 GLN A N 1
ATOM 771 C CA . GLN A 1 96 ? 3.049 0.302 3.796 1.00 95.50 96 GLN A CA 1
ATOM 772 C C . GLN A 1 96 ? 2.502 -0.995 4.406 1.00 95.50 96 GLN A C 1
ATOM 774 O O . GLN A 1 96 ? 2.234 -1.954 3.682 1.00 95.50 96 GLN A O 1
ATOM 779 N N . PHE A 1 97 ? 2.320 -1.019 5.727 1.00 97.75 97 PHE A N 1
ATOM 780 C CA . PHE A 1 97 ? 1.747 -2.161 6.424 1.00 97.75 97 PHE A CA 1
ATOM 781 C C . PHE A 1 97 ? 0.303 -2.419 5.999 1.00 97.75 97 PHE A C 1
ATOM 783 O O . PHE A 1 97 ? -0.047 -3.546 5.670 1.00 97.75 97 PHE A O 1
ATOM 790 N N . LEU A 1 98 ? -0.524 -1.381 5.954 1.00 98.12 98 LEU A N 1
ATOM 791 C CA . LEU A 1 98 ? -1.931 -1.482 5.593 1.00 98.12 98 LEU A CA 1
ATOM 792 C C . LEU A 1 98 ? -2.136 -2.042 4.181 1.00 98.12 98 LEU A C 1
ATOM 794 O O . LEU A 1 98 ? -3.007 -2.885 3.988 1.00 98.12 98 LEU A O 1
ATOM 798 N N . LEU A 1 99 ? -1.341 -1.593 3.210 1.00 94.94 99 LEU A N 1
ATOM 799 C CA . LEU A 1 99 ? -1.584 -1.878 1.793 1.00 94.94 99 LEU A CA 1
ATOM 800 C C . LEU A 1 99 ? -0.771 -3.052 1.236 1.00 94.94 99 LEU A C 1
ATOM 802 O O . LEU A 1 99 ? -1.218 -3.699 0.294 1.00 94.94 99 LEU A O 1
ATOM 806 N N . TYR A 1 100 ? 0.417 -3.323 1.786 1.00 94.44 100 TYR A N 1
ATOM 807 C CA . TYR A 1 100 ? 1.370 -4.254 1.169 1.00 94.44 100 TYR A CA 1
ATOM 808 C C . TYR A 1 100 ? 1.806 -5.364 2.121 1.00 94.44 100 TYR A C 1
ATOM 810 O O . TYR A 1 100 ? 1.555 -6.538 1.857 1.00 94.44 100 TYR A O 1
ATOM 818 N N . THR A 1 101 ? 2.462 -5.028 3.236 1.00 95.69 101 THR A N 1
ATOM 819 C CA . THR A 1 101 ? 3.102 -6.065 4.064 1.00 95.69 101 THR A CA 1
ATOM 820 C C . THR A 1 101 ? 2.122 -6.757 5.007 1.00 95.69 101 THR A C 1
ATOM 822 O O . THR A 1 101 ? 2.197 -7.972 5.163 1.00 95.69 101 THR A O 1
ATOM 825 N N . GLY A 1 102 ? 1.164 -6.030 5.586 1.00 96.56 102 GLY A N 1
ATOM 826 C CA . GLY A 1 102 ? 0.150 -6.536 6.517 1.00 96.56 102 GLY A CA 1
ATOM 827 C C . GLY A 1 102 ? -0.681 -7.703 5.977 1.00 96.56 102 GLY A C 1
ATOM 828 O O . GLY A 1 102 ? -0.759 -8.720 6.671 1.00 96.56 102 GLY A O 1
ATOM 829 N N . PRO A 1 103 ? -1.241 -7.631 4.749 1.00 95.38 103 PRO A N 1
ATOM 830 C CA . PRO A 1 103 ? -1.988 -8.739 4.145 1.00 95.38 103 PRO A CA 1
ATOM 831 C C . PRO A 1 103 ? -1.227 -10.064 4.116 1.00 95.38 103 PRO A C 1
ATOM 833 O O . PRO A 1 103 ? -1.846 -11.121 4.234 1.00 95.38 103 PRO A O 1
ATOM 836 N N . VAL A 1 104 ? 0.103 -10.010 4.004 1.00 94.44 104 VAL A N 1
ATOM 837 C CA . VAL A 1 104 ? 0.971 -11.190 3.966 1.00 94.44 104 VAL A CA 1
ATOM 838 C C . VAL A 1 104 ? 1.417 -11.589 5.373 1.00 94.44 104 VAL A C 1
ATOM 840 O O . VAL A 1 104 ? 1.171 -12.714 5.794 1.00 94.44 104 VAL A O 1
ATOM 843 N N . VAL A 1 105 ? 2.017 -10.677 6.147 1.00 95.69 105 VAL A N 1
ATOM 844 C CA . VAL A 1 105 ? 2.640 -11.031 7.440 1.00 95.69 105 VAL A CA 1
ATOM 845 C C . VAL A 1 105 ? 1.636 -11.354 8.546 1.00 95.69 105 VAL A C 1
ATOM 847 O O . VAL A 1 105 ? 1.995 -11.997 9.527 1.00 95.69 105 VAL A O 1
ATOM 850 N N . LEU A 1 106 ? 0.386 -10.896 8.427 1.00 96.00 106 LEU A N 1
ATOM 851 C CA . LEU A 1 106 ? -0.676 -11.250 9.371 1.00 96.00 106 LEU A CA 1
ATOM 852 C C . LEU A 1 106 ? -1.325 -12.593 9.035 1.00 96.00 106 LEU A C 1
ATOM 854 O O . LEU A 1 106 ? -1.965 -13.201 9.900 1.00 96.00 106 LEU A O 1
ATOM 858 N N . ARG A 1 107 ? -1.179 -13.064 7.791 1.00 91.62 107 ARG A N 1
ATOM 859 C CA . ARG A 1 107 ? -1.789 -14.307 7.330 1.00 91.62 107 ARG A CA 1
ATOM 860 C C . ARG A 1 107 ? -1.239 -15.463 8.160 1.00 91.62 107 ARG A C 1
ATOM 862 O O . ARG A 1 107 ? -0.035 -15.637 8.283 1.00 91.62 107 ARG A O 1
ATOM 869 N N . HIS A 1 108 ? -2.132 -16.247 8.757 1.00 89.19 108 HIS A N 1
ATOM 870 C CA . HIS A 1 108 ? -1.790 -17.356 9.661 1.00 89.19 108 HIS A CA 1
ATOM 871 C C . HIS A 1 108 ? -1.075 -16.965 10.973 1.00 89.19 108 HIS A C 1
ATOM 873 O O . HIS A 1 108 ? -0.794 -17.852 11.774 1.00 89.19 108 HIS A O 1
ATOM 879 N N . CYS A 1 109 ? -0.823 -15.676 11.238 1.00 93.44 109 CYS A N 1
ATOM 880 C CA . CYS A 1 109 ? -0.225 -15.210 12.495 1.00 93.44 109 CYS A CA 1
ATOM 881 C C . CYS A 1 109 ? -1.249 -14.662 13.495 1.00 93.44 109 CYS A C 1
ATOM 883 O O . CYS A 1 109 ? -0.962 -14.635 14.688 1.00 93.44 109 CYS A O 1
ATOM 885 N N . ILE A 1 110 ? -2.427 -14.233 13.034 1.00 95.44 110 ILE A N 1
ATOM 886 C CA . ILE A 1 110 ? -3.519 -13.749 13.892 1.00 95.44 110 ILE A CA 1
ATOM 887 C C . ILE A 1 110 ? -4.809 -14.556 13.652 1.00 95.44 110 ILE A C 1
ATOM 889 O O . ILE A 1 110 ? -4.967 -15.151 12.581 1.00 95.44 110 ILE A O 1
ATOM 893 N N . PRO A 1 111 ? -5.766 -14.574 14.603 1.00 95.88 111 PRO A N 1
ATOM 894 C CA . PRO A 1 111 ? -7.050 -15.243 14.440 1.00 95.88 111 PRO A CA 1
ATOM 895 C C . PRO A 1 111 ? -7.774 -14.849 13.150 1.00 95.88 111 PRO A C 1
ATOM 897 O O . PRO A 1 111 ? -7.872 -13.669 12.809 1.00 95.88 111 PRO A O 1
ATOM 900 N N . SER A 1 112 ? -8.366 -15.840 12.475 1.00 95.81 112 SER A N 1
ATOM 901 C CA . SER A 1 112 ? -9.009 -15.663 11.162 1.00 95.81 112 SER A CA 1
ATOM 902 C C . SER A 1 112 ? -10.052 -14.538 11.140 1.00 95.81 112 SER A C 1
ATOM 904 O O . SER A 1 112 ? -10.125 -13.793 10.166 1.00 95.81 112 SER A O 1
ATOM 906 N N . LYS A 1 113 ? -10.823 -14.359 12.223 1.00 96.44 113 LYS A N 1
ATOM 907 C CA . LYS A 1 113 ? -11.814 -13.273 12.337 1.00 96.44 113 LYS A CA 1
ATOM 908 C C . LYS A 1 113 ? -11.162 -11.882 12.296 1.00 96.44 113 LYS A C 1
ATOM 910 O O . LYS A 1 113 ? -11.661 -11.009 11.594 1.00 96.44 113 LYS A O 1
ATOM 915 N N . LEU A 1 114 ? -10.033 -11.698 12.989 1.00 97.31 114 LEU A N 1
ATOM 916 C CA . LEU A 1 114 ? -9.284 -10.435 12.997 1.00 97.31 114 LEU A CA 1
ATOM 917 C C . LEU A 1 114 ? -8.605 -10.189 11.646 1.00 97.31 114 LEU A C 1
ATOM 919 O O . LEU A 1 114 ? -8.649 -9.075 11.136 1.00 97.31 114 LEU A O 1
ATOM 923 N N . TYR A 1 115 ? -8.039 -11.235 11.036 1.00 97.75 115 TYR A N 1
ATOM 924 C CA . TYR A 1 115 ? -7.438 -11.136 9.705 1.00 97.75 115 TYR A CA 1
ATOM 925 C C . TYR A 1 115 ? -8.466 -10.754 8.637 1.00 97.75 115 TYR A C 1
ATOM 927 O O . TYR A 1 115 ? -8.232 -9.826 7.873 1.00 97.75 115 TYR A O 1
ATOM 935 N N . LYS A 1 116 ? -9.632 -11.413 8.605 1.00 97.56 116 LYS A N 1
ATOM 936 C CA . LYS A 1 116 ? -10.706 -11.083 7.654 1.00 97.56 116 LYS A CA 1
ATOM 937 C C . LYS A 1 116 ? -11.177 -9.639 7.815 1.00 97.56 116 LYS A C 1
ATOM 939 O O . LYS A 1 116 ? -11.341 -8.955 6.813 1.00 97.56 116 LYS A O 1
ATOM 944 N N . ASN A 1 117 ? -11.338 -9.169 9.052 1.00 98.06 117 ASN A N 1
ATOM 945 C CA . ASN A 1 117 ? -11.677 -7.775 9.324 1.00 98.06 117 ASN A CA 1
ATOM 946 C C . ASN A 1 117 ? -10.580 -6.813 8.832 1.00 98.06 117 ASN A C 1
ATOM 948 O O . ASN A 1 117 ? -10.884 -5.867 8.113 1.00 98.06 117 ASN A O 1
ATOM 952 N N . PHE A 1 118 ? -9.307 -7.099 9.119 1.00 98.50 118 PHE A N 1
ATOM 953 C CA . PHE A 1 118 ? -8.181 -6.328 8.587 1.00 98.50 118 PHE A CA 1
ATOM 954 C C . PHE A 1 118 ? -8.166 -6.294 7.050 1.00 98.50 118 PHE A C 1
ATOM 956 O O . PHE A 1 118 ? -7.928 -5.238 6.473 1.00 98.50 118 PHE A O 1
ATOM 963 N N . MET A 1 119 ? -8.465 -7.411 6.378 1.00 98.31 119 MET A N 1
ATOM 964 C CA . MET A 1 119 ? -8.513 -7.459 4.914 1.00 98.31 119 MET A CA 1
ATOM 965 C C . MET A 1 119 ? -9.609 -6.557 4.335 1.00 98.31 119 MET A C 1
ATOM 967 O O . MET A 1 119 ? -9.374 -5.945 3.301 1.00 98.31 119 MET A O 1
ATOM 971 N N . LEU A 1 120 ? -10.764 -6.402 4.998 1.00 98.56 120 LEU A N 1
ATOM 972 C CA . LEU A 1 120 ? -11.785 -5.429 4.573 1.00 98.56 120 LEU A CA 1
ATOM 973 C C . LEU A 1 120 ? -11.225 -4.000 4.567 1.00 98.56 120 LEU A C 1
ATOM 975 O O . LEU A 1 120 ? -11.387 -3.278 3.587 1.00 98.56 120 LEU A O 1
ATOM 979 N N . PHE A 1 121 ? -10.522 -3.620 5.639 1.00 98.62 121 PHE A N 1
ATOM 980 C CA . PHE A 1 121 ? -9.892 -2.305 5.758 1.00 98.62 121 PHE A CA 1
ATOM 981 C C . PHE A 1 121 ? -8.767 -2.107 4.739 1.00 98.62 121 PHE A C 1
ATOM 983 O O . PHE A 1 121 ? -8.741 -1.102 4.034 1.00 98.62 121 PHE A O 1
ATOM 990 N N . SER A 1 122 ? -7.868 -3.086 4.626 1.00 98.38 122 SER A N 1
ATOM 991 C CA . SER A 1 122 ? -6.754 -3.072 3.677 1.00 98.38 122 SER A CA 1
ATOM 992 C C . SER A 1 122 ? -7.241 -2.913 2.236 1.00 98.38 122 SER A C 1
ATOM 994 O O . SER A 1 122 ? -6.763 -2.034 1.523 1.00 98.38 122 SER A O 1
ATOM 996 N N . ILE A 1 123 ? -8.244 -3.697 1.828 1.00 97.44 123 ILE A N 1
ATOM 997 C CA . ILE A 1 123 ? -8.780 -3.674 0.464 1.00 97.44 123 ILE A CA 1
ATOM 998 C C . ILE A 1 123 ? -9.561 -2.388 0.190 1.00 97.44 123 ILE A C 1
ATOM 1000 O O . ILE A 1 123 ? -9.359 -1.779 -0.858 1.00 97.44 123 ILE A O 1
ATOM 1004 N N . GLY A 1 124 ? -10.414 -1.944 1.121 1.00 97.75 124 GLY A N 1
ATOM 1005 C CA . GLY A 1 124 ? -11.151 -0.686 0.970 1.00 97.75 124 GLY A CA 1
ATOM 1006 C C . GLY A 1 124 ? -10.205 0.500 0.774 1.00 97.75 124 GLY A C 1
ATOM 1007 O O . GLY A 1 124 ? -10.358 1.274 -0.170 1.00 97.75 124 GLY A O 1
ATOM 1008 N N . MET A 1 125 ? -9.147 0.575 1.588 1.00 98.25 125 MET A N 1
ATOM 1009 C CA . MET A 1 125 ? -8.127 1.613 1.443 1.00 98.25 125 MET A CA 1
ATOM 1010 C C . MET A 1 125 ? -7.294 1.452 0.168 1.00 98.25 125 MET A C 1
ATOM 1012 O O . MET A 1 125 ? -6.991 2.453 -0.473 1.00 98.25 125 MET A O 1
ATOM 1016 N N . PHE A 1 126 ? -6.953 0.229 -0.248 1.00 96.31 126 PHE A N 1
ATOM 1017 C CA . PHE A 1 126 ? -6.261 0.001 -1.521 1.00 96.31 126 PHE A CA 1
ATOM 1018 C C . PHE A 1 126 ? -7.074 0.538 -2.705 1.00 96.31 126 PHE A C 1
ATOM 1020 O O . PHE A 1 126 ? -6.528 1.234 -3.560 1.00 96.31 126 PHE A O 1
ATOM 1027 N N . ILE A 1 127 ? -8.384 0.277 -2.726 1.00 95.00 127 ILE A N 1
ATOM 1028 C CA . ILE A 1 127 ? -9.289 0.789 -3.761 1.00 95.00 127 ILE A CA 1
ATOM 1029 C C . ILE A 1 127 ? -9.293 2.319 -3.767 1.00 95.00 127 ILE A C 1
ATOM 1031 O O . ILE A 1 127 ? -9.113 2.915 -4.825 1.00 95.00 127 ILE A O 1
ATOM 1035 N N . PHE A 1 128 ? -9.455 2.953 -2.604 1.00 97.00 128 PHE A N 1
ATOM 1036 C CA . PHE A 1 128 ? -9.535 4.415 -2.488 1.00 97.00 128 PHE A CA 1
ATOM 1037 C C . PHE A 1 128 ? -8.227 5.137 -2.824 1.00 97.00 128 PHE A C 1
ATOM 1039 O O . PHE A 1 128 ? -8.245 6.308 -3.200 1.00 97.00 128 PHE A O 1
ATOM 1046 N N . LEU A 1 129 ? -7.092 4.448 -2.705 1.00 94.00 129 LEU A N 1
ATOM 1047 C CA . LEU A 1 129 ? -5.770 5.010 -2.978 1.00 94.00 129 LEU A CA 1
ATOM 1048 C C . LEU A 1 129 ? -5.282 4.706 -4.396 1.00 94.00 129 LEU A C 1
ATOM 1050 O O . LEU A 1 129 ? -4.479 5.460 -4.943 1.00 94.00 129 LEU A O 1
ATOM 1054 N N . SER A 1 130 ? -5.799 3.659 -5.033 1.00 88.81 130 SER A N 1
ATOM 1055 C CA . SER A 1 130 ? -5.483 3.333 -6.420 1.00 88.81 130 SER A CA 1
ATOM 1056 C C . SER A 1 130 ? -6.110 4.352 -7.387 1.00 88.81 130 SER A C 1
ATOM 1058 O O . SER A 1 130 ? -7.335 4.471 -7.424 1.00 88.81 130 SER A O 1
ATOM 1060 N N . PRO A 1 131 ? -5.318 5.040 -8.237 1.00 84.69 131 PRO A N 1
ATOM 1061 C CA . PRO A 1 131 ? -5.840 5.987 -9.231 1.00 84.69 131 PRO A CA 1
ATOM 1062 C C . PRO A 1 131 ? -6.780 5.369 -10.277 1.00 84.69 131 PRO A C 1
ATOM 1064 O O . PRO A 1 131 ? -7.511 6.097 -10.952 1.00 84.69 131 PRO A O 1
ATOM 1067 N N . THR A 1 132 ? -6.732 4.044 -10.446 1.00 84.38 132 THR A N 1
ATOM 1068 C CA . THR A 1 132 ? -7.581 3.290 -11.374 1.00 84.38 132 THR A CA 1
ATOM 1069 C C . THR A 1 132 ? -8.788 2.694 -10.659 1.00 84.38 132 THR A C 1
ATOM 1071 O O . THR A 1 132 ? -9.919 2.934 -11.078 1.00 84.38 132 THR A O 1
ATOM 1074 N N . CYS A 1 133 ? -8.580 1.975 -9.549 1.00 86.94 133 CYS A N 1
ATOM 1075 C CA . CYS A 1 133 ? -9.672 1.283 -8.856 1.00 86.94 133 CYS A CA 1
ATOM 1076 C C . CYS A 1 133 ? -10.668 2.263 -8.227 1.00 86.94 133 CYS A C 1
ATOM 1078 O O . CYS A 1 133 ? -11.858 1.966 -8.191 1.00 86.94 133 CYS A O 1
ATOM 1080 N N . CYS A 1 134 ? -10.228 3.446 -7.787 1.00 90.12 134 CYS A N 1
ATOM 1081 C CA . CYS A 1 134 ? -11.123 4.451 -7.209 1.00 90.12 134 CYS A CA 1
ATOM 1082 C C . CYS A 1 134 ? -12.132 5.031 -8.219 1.00 90.12 134 CYS A C 1
ATOM 1084 O O . CYS A 1 134 ? -13.109 5.669 -7.841 1.00 90.12 134 CYS A O 1
ATOM 1086 N N . LYS A 1 135 ? -11.945 4.810 -9.523 1.00 87.81 135 LYS A N 1
ATOM 1087 C CA . LYS A 1 135 ? -12.913 5.256 -10.534 1.00 87.81 135 LYS A CA 1
ATOM 1088 C C . LYS A 1 135 ? -14.064 4.269 -10.707 1.00 87.81 135 LYS A C 1
ATOM 1090 O O . LYS A 1 135 ? -15.169 4.677 -11.037 1.00 87.81 135 LYS A O 1
ATOM 1095 N N . THR A 1 136 ? -13.812 2.978 -10.493 1.00 88.62 136 THR A N 1
ATOM 1096 C CA . THR A 1 136 ? -14.755 1.898 -10.835 1.00 88.62 136 THR A CA 1
ATOM 1097 C C . THR A 1 136 ? -15.268 1.122 -9.624 1.00 88.62 136 THR A C 1
ATOM 1099 O O . THR A 1 136 ? -16.364 0.574 -9.675 1.00 88.62 136 THR A O 1
ATOM 1102 N N . LEU A 1 137 ? -14.511 1.081 -8.524 1.00 90.56 137 LEU A N 1
ATOM 1103 C CA . LEU A 1 137 ? -14.796 0.247 -7.352 1.00 90.56 137 LEU A CA 1
ATOM 1104 C C . LEU A 1 137 ? -15.114 1.056 -6.088 1.00 90.56 137 LEU A C 1
ATOM 1106 O O . LEU A 1 137 ? -15.178 0.480 -5.006 1.00 90.56 137 LEU A O 1
ATOM 1110 N N . THR A 1 138 ? -15.342 2.368 -6.180 1.00 93.75 138 THR A N 1
ATOM 1111 C CA . THR A 1 138 ? -15.539 3.216 -4.986 1.00 93.75 138 THR A CA 1
ATOM 1112 C C . THR A 1 138 ? -16.731 2.808 -4.133 1.00 93.75 138 THR A C 1
ATOM 1114 O O . THR A 1 138 ? -16.587 2.716 -2.916 1.00 93.75 138 THR A O 1
ATOM 1117 N N . GLN A 1 139 ? -17.873 2.460 -4.735 1.00 95.75 139 GLN A N 1
ATOM 1118 C CA . GLN A 1 139 ? -19.008 1.949 -3.958 1.00 95.75 139 GLN A CA 1
ATOM 1119 C C . GLN A 1 139 ? -18.664 0.634 -3.245 1.00 95.75 139 GLN A C 1
ATOM 1121 O O . GLN A 1 139 ? -19.030 0.421 -2.094 1.00 95.75 139 GLN A O 1
ATOM 1126 N N . TYR A 1 140 ? -17.901 -0.240 -3.901 1.00 95.25 140 TYR A N 1
ATOM 1127 C CA . TYR A 1 140 ? -17.458 -1.483 -3.282 1.00 95.25 140 TYR A CA 1
ATOM 1128 C C . TYR A 1 140 ? -16.481 -1.222 -2.124 1.00 95.25 140 TYR A C 1
ATOM 1130 O O . TYR A 1 140 ? -16.609 -1.820 -1.058 1.00 95.25 140 TYR A O 1
ATOM 1138 N N . GLY A 1 141 ? -15.544 -0.283 -2.293 1.00 95.44 141 GLY A N 1
ATOM 1139 C CA . GLY A 1 141 ? -14.660 0.179 -1.222 1.00 95.44 141 GLY A CA 1
ATOM 1140 C C . GLY A 1 141 ? -15.435 0.741 -0.025 1.00 95.44 141 GLY A C 1
ATOM 1141 O O . GLY A 1 141 ? -15.118 0.394 1.113 1.00 95.44 141 GLY A O 1
ATOM 1142 N N . HIS A 1 142 ? -16.498 1.516 -0.271 1.00 97.94 142 HIS A N 1
ATOM 1143 C CA . HIS A 1 142 ? -17.409 1.994 0.773 1.00 97.94 142 HIS A CA 1
ATOM 1144 C C . HIS A 1 142 ? -18.025 0.823 1.546 1.00 97.94 142 HIS A C 1
ATOM 1146 O O . HIS A 1 142 ? -17.868 0.730 2.764 1.00 97.94 142 HIS A O 1
ATOM 1152 N N . ASP A 1 143 ? -18.641 -0.130 0.843 1.00 97.25 143 ASP A N 1
ATOM 1153 C CA . ASP A 1 143 ? -19.302 -1.281 1.462 1.00 97.25 143 ASP A CA 1
ATOM 1154 C C . ASP A 1 143 ? -18.339 -2.112 2.331 1.00 97.25 143 ASP A C 1
ATOM 1156 O O . ASP A 1 143 ? -18.724 -2.603 3.403 1.00 97.25 143 ASP A O 1
ATOM 1160 N N . LEU A 1 144 ? -17.081 -2.255 1.892 1.00 97.69 144 LEU A N 1
ATOM 1161 C CA . LEU A 1 144 ? -16.016 -2.911 2.650 1.00 97.69 144 LEU A CA 1
ATOM 1162 C C . LEU A 1 144 ? -15.687 -2.163 3.943 1.00 97.69 144 LEU A C 1
ATOM 1164 O O . LEU A 1 144 ? -15.584 -2.801 4.993 1.00 97.69 144 LEU A O 1
ATOM 1168 N N . LEU A 1 145 ? -15.545 -0.836 3.895 1.00 98.25 145 LEU A N 1
ATOM 1169 C CA . LEU A 1 145 ? -15.250 -0.036 5.085 1.00 98.25 145 LEU A CA 1
ATOM 1170 C C . LEU A 1 145 ? -16.435 0.011 6.052 1.00 98.25 145 LEU A C 1
ATOM 1172 O O . LEU A 1 145 ? -16.228 -0.133 7.255 1.00 98.25 145 LEU A O 1
ATOM 1176 N N . VAL A 1 146 ? -17.677 0.067 5.562 1.00 97.88 146 VAL A N 1
ATOM 1177 C CA . VAL A 1 146 ? -18.859 -0.084 6.426 1.00 97.88 146 VAL A CA 1
ATOM 1178 C C . VAL A 1 146 ? -18.846 -1.456 7.106 1.00 97.88 146 VAL A C 1
ATOM 1180 O O . VAL A 1 146 ? -19.045 -1.552 8.317 1.00 97.88 146 VAL A O 1
ATOM 1183 N N . ARG A 1 147 ? -18.554 -2.541 6.367 1.00 97.62 147 ARG A N 1
ATOM 1184 C CA . ARG A 1 147 ? -18.431 -3.888 6.962 1.00 97.62 147 ARG A CA 1
ATOM 1185 C C . ARG A 1 147 ? -17.302 -3.970 7.983 1.00 97.62 147 ARG A C 1
ATOM 1187 O O . ARG A 1 147 ? -17.454 -4.645 9.000 1.00 97.62 147 ARG A O 1
ATOM 1194 N N . PHE A 1 148 ? -16.178 -3.312 7.717 1.00 98.19 148 PHE A N 1
ATOM 1195 C CA . PHE A 1 148 ? -15.067 -3.227 8.654 1.00 98.19 148 PHE A CA 1
ATOM 1196 C C . PHE A 1 148 ? -15.513 -2.575 9.968 1.00 98.19 148 PHE A C 1
ATOM 1198 O O . PHE A 1 148 ? -15.339 -3.191 11.020 1.00 98.19 148 PHE A O 1
ATOM 1205 N N . VAL A 1 149 ? -16.139 -1.394 9.904 1.00 97.31 149 VAL A N 1
ATOM 1206 C CA . VAL A 1 149 ? -16.594 -0.624 11.073 1.00 97.31 149 VAL A CA 1
ATOM 1207 C C . VAL A 1 149 ? -17.634 -1.391 11.894 1.00 97.31 149 VAL A C 1
ATOM 1209 O O . VAL A 1 149 ? -17.495 -1.485 13.114 1.00 97.31 149 VAL A O 1
ATOM 1212 N N . GLU A 1 150 ? -18.618 -2.023 11.249 1.00 95.69 150 GLU A N 1
ATOM 1213 C CA . GLU A 1 150 ? -19.606 -2.875 11.932 1.00 95.69 150 GLU A CA 1
ATOM 1214 C C . GLU A 1 150 ? -18.945 -4.014 12.716 1.00 95.69 150 GLU A C 1
ATOM 1216 O O . GLU A 1 150 ? -19.302 -4.307 13.859 1.00 95.69 150 GLU A O 1
ATOM 1221 N N . GLN A 1 151 ? -17.948 -4.660 12.111 1.00 96.69 151 GLN A N 1
ATOM 1222 C CA . GLN A 1 151 ? -17.227 -5.760 12.740 1.00 96.69 151 GLN A CA 1
ATOM 1223 C C . GLN A 1 151 ? -16.278 -5.293 13.848 1.00 96.69 151 GLN A C 1
ATOM 1225 O O . GLN A 1 151 ? -16.017 -6.079 14.763 1.00 96.69 151 GLN A O 1
ATOM 1230 N N . ILE A 1 152 ? -15.793 -4.044 13.819 1.00 96.12 152 ILE A N 1
ATOM 1231 C CA . ILE A 1 152 ? -14.964 -3.499 14.903 1.00 96.12 152 ILE A CA 1
ATOM 1232 C C . ILE A 1 152 ? -15.714 -3.565 16.236 1.00 96.12 152 ILE A C 1
ATOM 1234 O O . ILE A 1 152 ? -15.155 -4.066 17.214 1.00 96.12 152 ILE A O 1
ATOM 1238 N N . ALA A 1 153 ? -16.986 -3.156 16.258 1.00 92.69 153 ALA A N 1
ATOM 1239 C CA . ALA A 1 153 ? -17.810 -3.173 17.466 1.00 92.69 153 ALA A CA 1
ATOM 1240 C C . ALA A 1 153 ? -17.899 -4.573 18.098 1.00 92.69 153 ALA A C 1
ATOM 1242 O O . ALA A 1 153 ? -17.813 -4.731 19.315 1.00 92.69 153 ALA A O 1
ATOM 1243 N N . VAL A 1 154 ? -18.034 -5.607 17.263 1.00 94.62 154 VAL A N 1
ATOM 1244 C CA . VAL A 1 154 ? -18.185 -7.002 17.703 1.00 94.62 154 VAL A CA 1
ATOM 1245 C C . VAL A 1 154 ? -16.846 -7.600 18.149 1.00 94.62 154 VAL A C 1
ATOM 1247 O O . VAL A 1 154 ? -16.742 -8.253 19.196 1.00 94.62 154 VAL A O 1
ATOM 1250 N N . LEU A 1 155 ? -15.798 -7.389 17.351 1.00 95.69 155 LEU A N 1
ATOM 1251 C CA . LEU A 1 155 ? -14.493 -8.014 17.559 1.00 95.69 155 LEU A CA 1
ATOM 1252 C C . LEU A 1 155 ? -13.707 -7.341 18.685 1.00 95.69 155 LEU A C 1
ATOM 1254 O O . LEU A 1 155 ? -13.138 -8.040 19.524 1.00 95.69 155 LEU A O 1
ATOM 1258 N N . TYR A 1 156 ? -13.719 -6.010 18.735 1.00 95.12 156 TYR A N 1
ATOM 1259 C CA . TYR A 1 156 ? -12.863 -5.223 19.621 1.00 95.12 156 TYR A CA 1
ATOM 1260 C C . TYR A 1 156 ? -13.633 -4.538 20.758 1.00 95.12 156 TYR A C 1
ATOM 1262 O O . TYR A 1 156 ? -13.021 -4.269 21.783 1.00 95.12 156 TYR A O 1
ATOM 1270 N N . GLY A 1 157 ? -14.948 -4.340 20.620 1.00 92.44 157 GLY A N 1
ATOM 1271 C CA . GLY A 1 157 ? -15.792 -3.641 21.598 1.00 92.44 157 GLY A CA 1
ATOM 1272 C C . GLY A 1 157 ? -16.445 -2.394 20.999 1.00 92.44 157 GLY A C 1
ATOM 1273 O O . GLY A 1 157 ? -15.934 -1.818 20.039 1.00 92.44 157 GLY A O 1
ATOM 1274 N N . ARG A 1 158 ? -17.604 -1.976 21.523 1.00 91.44 158 ARG A N 1
ATOM 1275 C CA . ARG A 1 158 ? -18.334 -0.800 21.001 1.00 91.44 158 ARG A CA 1
ATOM 1276 C C . ARG A 1 158 ? -17.555 0.501 21.204 1.00 91.44 158 ARG A C 1
ATOM 1278 O O . ARG A 1 158 ? -17.554 1.356 20.328 1.00 91.44 158 ARG A O 1
ATOM 1285 N N . ASP A 1 159 ? -16.825 0.593 22.308 1.00 90.62 159 ASP A N 1
ATOM 1286 C CA . ASP A 1 159 ? -15.879 1.659 22.658 1.00 90.62 159 ASP A CA 1
ATOM 1287 C C . ASP A 1 159 ? -14.740 1.829 21.635 1.00 90.62 159 ASP A C 1
ATOM 1289 O O . ASP A 1 159 ? -14.086 2.872 21.560 1.00 90.62 159 ASP A O 1
ATOM 1293 N N . MET A 1 160 ? -14.518 0.816 20.794 1.00 91.44 160 MET A N 1
ATOM 1294 C CA . MET A 1 160 ? -13.496 0.844 19.755 1.00 91.44 160 MET A CA 1
ATOM 1295 C C . MET A 1 160 ? -13.959 1.520 18.462 1.00 91.44 160 MET A C 1
ATOM 1297 O O . MET A 1 160 ? -13.111 1.872 17.638 1.00 91.44 160 MET A O 1
ATOM 1301 N N . VAL A 1 161 ? -15.262 1.780 18.300 1.00 92.06 161 VAL A N 1
ATOM 1302 C CA . VAL A 1 161 ? -15.820 2.571 17.190 1.00 92.06 161 VAL A CA 1
ATOM 1303 C C . VAL A 1 161 ? -15.645 4.062 17.481 1.00 92.06 161 VAL A C 1
ATOM 1305 O O . VAL A 1 161 ? -16.585 4.814 17.704 1.00 92.06 161 VAL A O 1
ATOM 1308 N N . THR A 1 162 ? -14.390 4.492 17.534 1.00 93.88 162 THR A N 1
ATOM 1309 C CA . THR A 1 162 ? -14.052 5.907 17.740 1.00 93.88 162 THR A CA 1
ATOM 1310 C C . THR A 1 162 ? -14.295 6.746 16.496 1.00 93.88 162 THR A C 1
ATOM 1312 O O . THR A 1 162 ? -14.444 6.191 15.410 1.00 93.88 162 THR A O 1
ATOM 1315 N N . TYR A 1 163 ? -14.235 8.073 16.643 1.00 94.56 163 TYR A N 1
ATOM 1316 C CA . TYR A 1 163 ? -14.333 9.032 15.538 1.00 94.56 163 TYR A CA 1
ATOM 1317 C C . TYR A 1 163 ? -13.524 8.592 14.309 1.00 94.56 163 TYR A C 1
ATOM 1319 O O . TYR A 1 163 ? -14.085 8.410 13.234 1.00 94.56 163 TYR A O 1
ATOM 1327 N N . ASN A 1 164 ? -12.237 8.265 14.493 1.00 96.25 164 ASN A N 1
ATOM 1328 C CA . ASN A 1 164 ? -11.383 7.852 13.377 1.00 96.25 164 ASN A CA 1
ATOM 1329 C C . ASN A 1 164 ? -11.849 6.567 12.676 1.00 96.25 164 ASN A C 1
ATOM 1331 O O . ASN A 1 164 ? -11.637 6.400 11.481 1.00 96.25 164 ASN A O 1
ATOM 1335 N N . VAL A 1 165 ? -12.443 5.631 13.418 1.00 96.25 165 VAL A N 1
ATOM 1336 C CA . VAL A 1 165 ? -12.963 4.383 12.847 1.00 96.25 165 VAL A CA 1
ATOM 1337 C C . VAL A 1 165 ? -14.254 4.662 12.090 1.00 96.25 165 VAL A C 1
ATOM 1339 O O . VAL A 1 165 ? -14.399 4.192 10.968 1.00 96.25 165 VAL A O 1
ATOM 1342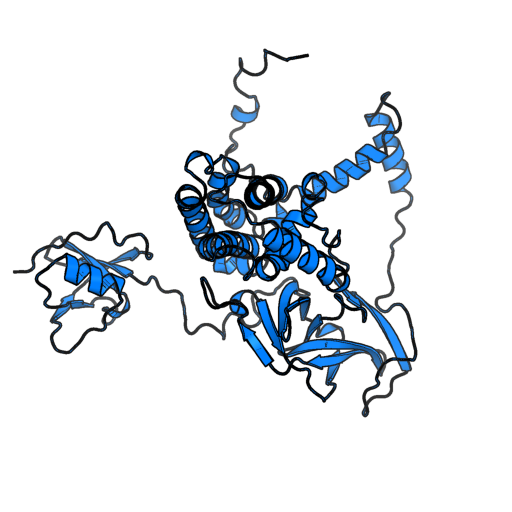 N N . HIS A 1 166 ? -15.160 5.448 12.673 1.00 95.56 166 HIS A N 1
ATOM 1343 C CA . HIS A 1 166 ? -16.418 5.819 12.034 1.00 95.56 166 HIS A CA 1
ATOM 1344 C C . HIS A 1 166 ? -16.183 6.588 10.730 1.00 95.56 166 HIS A C 1
ATOM 1346 O O . HIS A 1 166 ? -16.708 6.195 9.696 1.00 95.56 166 HIS A O 1
ATOM 1352 N N . CYS A 1 167 ? -15.325 7.611 10.748 1.00 96.50 167 CYS A N 1
ATOM 1353 C CA . CYS A 1 167 ? -15.051 8.461 9.589 1.00 96.50 167 CYS A CA 1
ATOM 1354 C C . CYS A 1 167 ? -14.484 7.717 8.370 1.00 96.50 167 CYS A C 1
ATOM 1356 O O . CYS A 1 167 ? -14.527 8.255 7.269 1.00 96.50 167 CYS A O 1
ATOM 1358 N N . LEU A 1 168 ? -14.005 6.474 8.515 1.00 97.69 168 LEU A N 1
ATOM 1359 C CA . LEU A 1 168 ? -13.613 5.658 7.363 1.00 97.69 168 LEU A CA 1
ATOM 1360 C C . LEU A 1 168 ? -14.755 5.443 6.364 1.00 97.69 168 LEU A C 1
ATOM 1362 O O . LEU A 1 168 ? -14.482 5.319 5.174 1.00 97.69 168 LEU A O 1
ATOM 1366 N N . VAL A 1 169 ? -16.013 5.389 6.817 1.00 96.62 169 VAL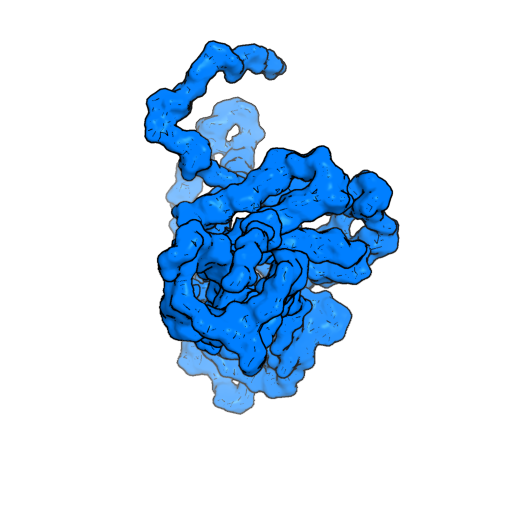 A N 1
ATOM 1367 C CA . VAL A 1 169 ? -17.157 5.165 5.913 1.00 96.62 169 VAL A CA 1
ATOM 1368 C C . VAL A 1 169 ? -17.408 6.358 4.987 1.00 96.62 169 VAL A C 1
ATOM 1370 O O . VAL A 1 169 ? -17.919 6.165 3.889 1.00 96.62 169 VAL A O 1
ATOM 1373 N N . HIS A 1 170 ? -16.980 7.556 5.396 1.00 95.19 170 HIS A N 1
ATOM 1374 C CA . HIS A 1 170 ? -17.165 8.809 4.654 1.00 95.19 170 HIS A CA 1
ATOM 1375 C C . HIS A 1 170 ? -16.050 9.064 3.635 1.00 95.19 170 HIS A C 1
ATOM 1377 O O . HIS A 1 170 ? -16.213 9.869 2.726 1.00 95.19 170 HIS A O 1
ATOM 1383 N N . LEU A 1 171 ? -14.937 8.322 3.705 1.00 97.00 171 LEU A N 1
ATOM 1384 C CA . LEU A 1 171 ? -13.831 8.452 2.747 1.00 97.00 171 LEU A CA 1
ATOM 1385 C C . LEU A 1 171 ? -14.257 8.207 1.291 1.00 97.00 171 LEU A C 1
ATOM 1387 O O . LEU A 1 171 ? -13.608 8.700 0.374 1.00 97.00 171 LEU A O 1
ATOM 1391 N N . SER A 1 172 ? -15.335 7.456 1.053 1.00 96.50 172 SER A N 1
ATOM 1392 C CA . SER A 1 172 ? -15.873 7.274 -0.298 1.00 96.50 172 SER A CA 1
ATOM 1393 C C . SER A 1 172 ? -16.382 8.570 -0.920 1.00 96.50 172 SER A C 1
ATOM 1395 O O . SER A 1 172 ? -16.279 8.723 -2.133 1.00 96.50 172 SER A O 1
ATOM 1397 N N . GLU A 1 173 ? -16.920 9.487 -0.117 1.00 94.81 173 GLU A N 1
ATOM 1398 C CA . GLU A 1 173 ? -17.420 10.782 -0.591 1.00 94.81 173 GLU A CA 1
ATOM 1399 C C . GLU A 1 173 ? -16.249 11.656 -1.051 1.00 94.81 173 GLU A C 1
ATOM 1401 O O . GLU A 1 173 ? -16.275 12.206 -2.154 1.00 94.81 173 GLU A O 1
ATOM 1406 N N . ASP A 1 174 ? -15.160 11.671 -0.276 1.00 94.56 174 ASP A N 1
ATOM 1407 C CA . ASP A 1 174 ? -13.911 12.326 -0.670 1.00 94.56 174 ASP A CA 1
ATOM 1408 C C . ASP A 1 174 ? -13.327 11.712 -1.943 1.00 94.56 174 ASP A C 1
ATOM 1410 O O . ASP A 1 174 ? -12.854 12.434 -2.822 1.00 94.56 174 ASP A O 1
ATOM 1414 N N . VAL A 1 175 ? -13.402 10.386 -2.096 1.00 95.06 175 VAL A N 1
ATOM 1415 C CA . VAL A 1 175 ? -12.950 9.722 -3.324 1.00 95.06 175 VAL A CA 1
ATOM 1416 C C . VAL A 1 175 ? -13.784 10.131 -4.533 1.00 95.06 175 VAL A C 1
ATOM 1418 O O . VAL A 1 175 ? -13.232 10.409 -5.597 1.00 95.06 175 VAL A O 1
ATOM 1421 N N . GLN A 1 176 ? -15.109 10.175 -4.390 1.00 94.25 176 GLN A N 1
ATOM 1422 C CA . GLN A 1 176 ? -16.003 10.600 -5.468 1.00 94.25 176 GLN A CA 1
ATOM 1423 C C . GLN A 1 176 ? -15.731 12.049 -5.878 1.00 94.25 176 GLN A C 1
ATOM 1425 O O . GLN A 1 176 ? -15.759 12.366 -7.066 1.00 94.25 176 GLN A O 1
ATOM 1430 N N . LYS A 1 177 ? -15.426 12.915 -4.906 1.00 93.25 177 LYS A N 1
ATOM 1431 C CA . LYS A 1 177 ? -15.203 14.341 -5.140 1.00 93.25 177 LYS A CA 1
ATOM 1432 C C . LYS A 1 177 ? -13.807 14.666 -5.672 1.00 93.25 177 LYS A C 1
ATOM 1434 O O . LYS A 1 177 ? -13.673 15.492 -6.571 1.00 93.25 177 LYS A O 1
ATOM 1439 N N . PHE A 1 178 ? -12.765 14.038 -5.132 1.00 92.06 178 PHE A N 1
ATOM 1440 C CA . PHE A 1 178 ? -11.371 14.423 -5.382 1.00 92.06 178 PHE A CA 1
ATOM 1441 C C . PHE A 1 178 ? -10.552 13.358 -6.137 1.00 92.06 178 PHE A C 1
ATOM 1443 O O . PHE A 1 178 ? -9.429 13.622 -6.584 1.00 92.06 178 PHE A O 1
ATOM 1450 N N . GLY A 1 179 ? -11.105 12.161 -6.347 1.00 92.44 179 GLY A N 1
ATOM 1451 C CA . GLY A 1 179 ? -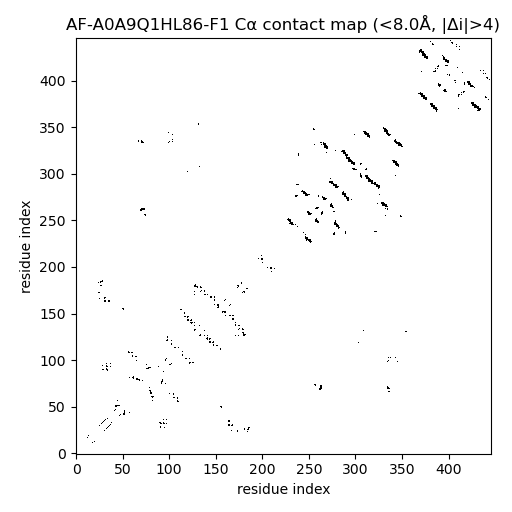10.416 11.013 -6.935 1.00 92.44 179 GLY A CA 1
ATOM 1452 C C . GLY A 1 179 ? -9.627 10.217 -5.892 1.00 92.44 179 GLY A C 1
ATOM 1453 O O . GLY A 1 179 ? -10.034 10.106 -4.745 1.00 92.44 179 GLY A O 1
ATOM 1454 N N . SER A 1 180 ? -8.488 9.624 -6.272 1.00 92.69 180 SER A N 1
ATOM 1455 C CA . SER A 1 180 ? -7.657 8.888 -5.300 1.00 92.69 180 SER A CA 1
ATOM 1456 C C . SER A 1 180 ? -7.307 9.763 -4.091 1.00 92.69 180 SER A C 1
ATOM 1458 O O . SER A 1 180 ? -6.865 10.902 -4.265 1.00 92.69 180 SER A O 1
ATOM 1460 N N . LEU A 1 181 ? -7.432 9.208 -2.879 1.00 94.88 181 LEU A N 1
ATOM 1461 C CA . LEU A 1 181 ? -7.166 9.943 -1.636 1.00 94.88 181 LEU A CA 1
ATOM 1462 C C . LEU A 1 181 ? -5.709 10.423 -1.515 1.00 94.88 181 LEU A C 1
ATOM 1464 O O . LEU A 1 181 ? -5.426 11.314 -0.717 1.00 94.88 181 LEU A O 1
ATOM 1468 N N . ASP A 1 182 ? -4.773 9.899 -2.319 1.00 90.00 182 ASP A N 1
ATOM 1469 C CA . ASP A 1 182 ? -3.405 10.436 -2.383 1.00 90.00 182 ASP A CA 1
ATOM 1470 C C . ASP A 1 182 ? -3.370 11.903 -2.838 1.00 90.00 182 ASP A C 1
ATOM 1472 O O . ASP A 1 182 ? -2.497 12.651 -2.392 1.00 90.00 182 ASP A O 1
ATOM 1476 N N . LYS A 1 183 ? -4.349 12.336 -3.646 1.00 89.25 183 LYS A N 1
ATOM 1477 C CA . LYS A 1 183 ? -4.469 13.719 -4.138 1.00 89.25 183 LYS A CA 1
ATOM 1478 C C . LYS A 1 183 ? -4.843 14.731 -3.055 1.00 89.25 183 LYS A C 1
ATOM 1480 O O . LYS A 1 183 ? -4.543 15.907 -3.214 1.00 89.25 183 LYS A O 1
ATOM 1485 N N . VAL A 1 184 ? -5.483 14.280 -1.978 1.00 90.56 184 VAL A N 1
ATOM 1486 C CA . VAL A 1 184 ? -5.948 15.125 -0.862 1.00 90.56 184 VAL A CA 1
ATOM 1487 C C . VAL A 1 184 ? -5.253 14.784 0.455 1.00 90.56 184 VAL A C 1
ATOM 1489 O O . VAL A 1 184 ? -5.711 15.152 1.530 1.00 90.56 184 VAL A O 1
ATOM 1492 N N . SER A 1 185 ? -4.133 14.066 0.379 1.00 90.19 185 SER A N 1
ATOM 1493 C CA . SER A 1 185 ? -3.396 13.625 1.558 1.00 90.19 185 SER A CA 1
ATOM 1494 C C . SER A 1 185 ? -2.508 14.714 2.147 1.00 90.19 185 SER A C 1
ATOM 1496 O O . SER A 1 185 ? -1.931 15.532 1.430 1.00 90.19 185 SER A O 1
ATOM 1498 N N . CYS A 1 186 ? -2.295 14.661 3.460 1.00 91.25 186 CYS A N 1
ATOM 1499 C CA . CYS A 1 186 ? -1.378 15.559 4.156 1.00 91.25 186 CYS A CA 1
ATOM 1500 C C . CYS A 1 186 ? 0.106 15.163 4.021 1.00 91.25 186 CYS A C 1
ATOM 1502 O O . CYS A 1 186 ? 0.968 15.897 4.504 1.00 91.25 186 CYS A O 1
ATOM 1504 N N . PHE A 1 187 ? 0.444 14.049 3.350 1.00 87.12 187 PHE A N 1
ATOM 1505 C CA . PHE A 1 187 ? 1.837 13.600 3.197 1.00 87.12 187 PHE A CA 1
ATOM 1506 C C . PHE A 1 187 ? 2.757 14.659 2.553 1.00 87.12 187 PHE A C 1
ATOM 1508 O O . PHE A 1 187 ? 3.820 14.929 3.123 1.00 87.12 187 PHE A O 1
ATOM 1515 N N . PRO A 1 188 ? 2.403 15.288 1.408 1.00 84.69 188 PRO A N 1
ATOM 1516 C CA . PRO A 1 188 ? 3.246 16.314 0.792 1.00 84.69 188 PRO A CA 1
ATOM 1517 C C . PRO A 1 188 ? 3.390 17.549 1.684 1.00 84.69 188 PRO A C 1
ATOM 1519 O O . PRO A 1 188 ? 4.488 18.090 1.816 1.00 84.69 188 PRO A O 1
ATOM 1522 N N . PHE A 1 189 ? 2.301 17.946 2.349 1.00 85.75 189 PHE A N 1
ATOM 1523 C CA . PHE A 1 189 ? 2.261 19.107 3.235 1.00 85.75 189 PHE A CA 1
ATOM 1524 C C . PHE A 1 189 ? 3.154 18.920 4.463 1.00 85.75 189 PHE A C 1
ATOM 1526 O O . PHE A 1 189 ? 3.968 19.791 4.759 1.00 85.75 189 PHE A O 1
ATOM 1533 N N . GLU A 1 190 ? 3.075 17.776 5.151 1.00 86.38 190 GLU A N 1
ATOM 1534 C CA . GLU A 1 190 ? 3.956 17.487 6.288 1.00 86.38 190 GLU A CA 1
ATOM 1535 C C . GLU A 1 190 ? 5.425 17.396 5.876 1.00 86.38 190 GLU A C 1
ATOM 1537 O O . GLU A 1 190 ? 6.306 17.857 6.609 1.00 86.38 190 GLU A O 1
ATOM 1542 N N . ASN A 1 191 ? 5.704 16.820 4.702 1.00 79.62 191 ASN A N 1
ATOM 1543 C CA . ASN A 1 191 ? 7.063 16.749 4.182 1.00 79.62 191 ASN A CA 1
ATOM 1544 C C . ASN A 1 191 ? 7.626 18.151 3.908 1.00 79.62 191 ASN A C 1
ATOM 1546 O O . ASN A 1 191 ? 8.737 18.460 4.343 1.00 79.62 191 ASN A O 1
ATOM 1550 N N . PHE A 1 192 ? 6.852 19.012 3.242 1.00 83.88 192 PHE A N 1
ATOM 1551 C CA . PHE A 1 192 ? 7.241 20.396 2.976 1.00 83.88 192 PHE A CA 1
ATOM 1552 C C . PHE A 1 192 ? 7.383 21.208 4.268 1.00 83.88 192 PHE A C 1
ATOM 1554 O O . PHE A 1 192 ? 8.397 21.874 4.472 1.00 83.88 192 PHE A O 1
ATOM 1561 N N . LEU A 1 193 ? 6.450 21.066 5.213 1.00 85.12 193 LEU A N 1
ATOM 1562 C CA . LEU A 1 193 ? 6.548 21.688 6.535 1.00 85.12 193 LEU A CA 1
ATOM 1563 C C . LEU A 1 193 ? 7.820 21.249 7.274 1.00 85.12 193 LEU A C 1
ATOM 1565 O O . LEU A 1 193 ? 8.457 22.050 7.957 1.00 85.12 193 LEU A O 1
ATOM 1569 N N . GLY A 1 194 ? 8.228 19.988 7.120 1.00 84.38 194 GLY A N 1
ATOM 1570 C CA . GLY A 1 194 ? 9.504 19.488 7.623 1.00 84.38 194 GLY A CA 1
ATOM 1571 C C . GLY A 1 194 ? 10.720 20.191 7.009 1.00 84.38 194 GLY A C 1
ATOM 1572 O O . GLY A 1 194 ? 11.701 20.417 7.716 1.00 84.38 194 GLY A O 1
ATOM 1573 N N . GLN A 1 195 ? 10.665 20.566 5.728 1.00 85.50 195 GLN A N 1
ATOM 1574 C CA . GLN A 1 195 ? 11.714 21.355 5.071 1.00 85.50 195 GLN A CA 1
ATOM 1575 C C . GLN A 1 195 ? 11.745 22.785 5.615 1.00 85.50 195 GLN A C 1
ATOM 1577 O O . GLN A 1 195 ? 12.808 23.245 6.029 1.00 85.50 195 GLN A O 1
ATOM 1582 N N . LEU A 1 196 ? 10.584 23.439 5.726 1.00 84.31 196 LEU A N 1
ATOM 1583 C CA . LEU A 1 196 ? 10.470 24.782 6.307 1.00 84.31 196 LEU A CA 1
ATOM 1584 C C . LEU A 1 196 ? 11.015 24.828 7.740 1.00 84.31 196 LEU A C 1
ATOM 1586 O O . LEU A 1 196 ? 11.792 25.714 8.089 1.00 84.31 196 LEU A O 1
ATOM 1590 N N . LYS A 1 197 ? 10.689 23.826 8.565 1.00 88.06 197 LYS A N 1
ATOM 1591 C CA . LYS A 1 197 ? 11.198 23.726 9.942 1.00 88.06 197 LYS A CA 1
ATOM 1592 C C . LYS A 1 197 ? 12.724 23.652 10.010 1.00 88.06 197 LYS A C 1
ATOM 1594 O O . LYS A 1 197 ? 13.300 24.199 10.939 1.00 88.06 197 LYS A O 1
ATOM 1599 N N . LYS A 1 198 ? 13.390 23.021 9.035 1.00 89.69 198 LYS A N 1
ATOM 1600 C CA . LYS A 1 198 ? 14.864 22.962 8.976 1.00 89.69 198 LYS A CA 1
ATOM 1601 C C . LYS A 1 198 ? 15.507 24.295 8.585 1.00 89.69 198 LYS A C 1
ATOM 1603 O O . LYS A 1 198 ? 16.685 24.497 8.871 1.00 89.69 198 LYS A O 1
ATOM 1608 N N . MET A 1 199 ? 14.763 25.191 7.933 1.00 88.88 199 MET A N 1
ATOM 1609 C CA . MET A 1 199 ? 15.242 26.538 7.597 1.00 88.88 199 MET A CA 1
ATOM 1610 C C . MET A 1 199 ? 15.293 27.447 8.833 1.00 88.88 199 MET A C 1
ATOM 1612 O O . MET A 1 199 ? 16.077 28.394 8.870 1.00 88.88 199 MET A O 1
ATOM 1616 N N . VAL A 1 200 ? 14.499 27.138 9.862 1.00 91.38 200 VAL A N 1
ATOM 1617 C CA . VAL A 1 200 ? 14.498 27.849 11.142 1.00 91.38 200 VAL A CA 1
ATOM 1618 C C . VAL A 1 200 ? 15.577 27.256 12.050 1.00 91.38 200 VAL A C 1
ATOM 1620 O O . VAL A 1 200 ? 15.436 26.148 12.561 1.00 91.38 200 VAL A O 1
ATOM 1623 N N . ARG A 1 201 ? 16.671 27.995 12.266 1.00 89.75 201 ARG A N 1
ATOM 1624 C CA . ARG A 1 201 ? 17.789 27.571 13.135 1.00 89.75 201 ARG A CA 1
ATOM 1625 C C . ARG A 1 201 ? 17.683 28.107 14.559 1.00 89.75 201 ARG A C 1
ATOM 1627 O O . ARG A 1 201 ? 18.206 27.489 15.480 1.00 89.75 201 ARG A O 1
ATOM 1634 N N . LYS A 1 202 ? 17.031 29.259 14.737 1.00 91.19 202 LYS A N 1
ATOM 1635 C CA . LYS A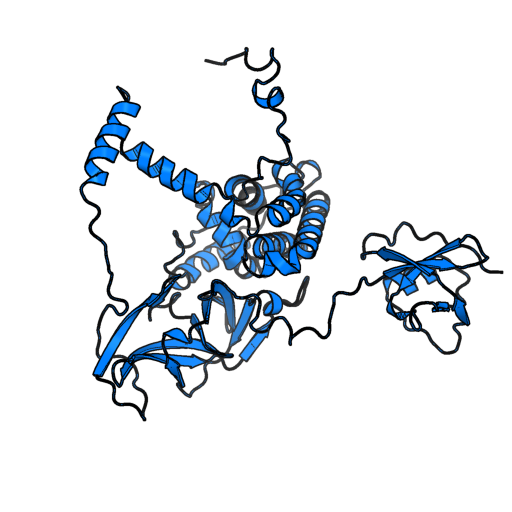 1 202 ? 16.830 29.908 16.041 1.00 91.19 202 LYS A CA 1
ATOM 1636 C C . LYS A 1 202 ? 15.380 30.371 16.224 1.00 91.19 202 LYS A C 1
ATOM 1638 O O . LYS A 1 202 ? 14.726 30.643 15.217 1.00 91.19 202 LYS A O 1
ATOM 1643 N N . PRO A 1 203 ? 14.885 30.521 17.467 1.00 88.75 203 PRO A N 1
ATOM 1644 C CA . PRO A 1 203 ? 13.510 30.961 17.730 1.00 88.75 203 PRO A CA 1
ATOM 1645 C C . PRO A 1 203 ? 13.208 32.381 17.232 1.00 88.75 203 PRO A C 1
ATOM 1647 O O . PRO A 1 203 ? 12.066 32.698 16.922 1.00 88.75 203 PRO A O 1
ATOM 1650 N N . ALA A 1 204 ? 14.227 33.241 17.148 1.00 92.81 204 ALA A N 1
ATOM 1651 C CA . ALA A 1 204 ? 14.071 34.633 16.744 1.00 92.81 204 ALA A CA 1
ATOM 1652 C C . ALA A 1 204 ? 13.839 34.776 15.233 1.00 92.81 204 ALA A C 1
ATOM 1654 O O . ALA A 1 204 ? 14.630 34.278 14.432 1.00 92.81 204 ALA A O 1
ATOM 1655 N N . SER A 1 205 ? 12.807 35.526 14.842 1.00 90.19 205 SER A N 1
ATOM 1656 C CA . SER A 1 205 ? 12.517 35.872 13.440 1.00 90.19 205 SER A CA 1
ATOM 1657 C C . SER A 1 205 ? 12.382 34.646 12.507 1.00 90.19 205 SER A C 1
ATOM 1659 O O . SER A 1 205 ? 13.101 34.546 11.508 1.00 90.19 205 SER A O 1
ATOM 1661 N N . PRO A 1 206 ? 11.505 33.671 12.825 1.00 87.38 206 PRO A N 1
ATOM 1662 C CA . PRO A 1 206 ? 11.396 32.416 12.076 1.00 87.38 206 PRO A CA 1
ATOM 1663 C C . PRO A 1 206 ? 10.923 32.631 10.633 1.00 87.38 206 PRO A C 1
ATOM 1665 O O . PRO A 1 206 ? 11.444 31.998 9.718 1.00 87.38 206 PRO A O 1
ATOM 1668 N N . ILE A 1 207 ? 9.997 33.568 10.408 1.00 87.56 207 ILE A N 1
ATOM 1669 C CA . ILE A 1 207 ? 9.489 33.894 9.068 1.00 87.56 207 ILE A CA 1
ATOM 1670 C C . ILE A 1 207 ? 10.606 34.498 8.212 1.00 87.56 207 ILE A C 1
ATOM 1672 O O . ILE A 1 207 ? 10.838 34.042 7.098 1.00 87.56 207 ILE A O 1
ATOM 1676 N N . GLN A 1 208 ? 11.356 35.469 8.742 1.00 92.19 208 GLN A N 1
ATOM 1677 C CA . GLN A 1 208 ? 12.463 36.099 8.021 1.00 92.19 208 GLN A CA 1
ATOM 1678 C C . GLN A 1 208 ? 13.564 35.088 7.680 1.00 92.19 208 GLN A C 1
ATOM 1680 O O . GLN A 1 208 ? 14.142 35.162 6.599 1.00 92.19 208 GLN A O 1
ATOM 1685 N N . GLN A 1 209 ? 13.847 34.132 8.575 1.00 90.44 209 GLN A N 1
ATOM 1686 C CA . GLN A 1 209 ? 14.779 33.038 8.287 1.00 90.44 209 GLN A CA 1
ATOM 1687 C C . GLN A 1 209 ? 14.305 32.198 7.097 1.00 90.44 209 GLN A C 1
ATOM 1689 O O . GLN A 1 209 ? 15.092 31.959 6.186 1.00 90.44 209 GLN A O 1
ATOM 1694 N N . VAL A 1 210 ? 13.033 31.788 7.081 1.00 88.06 210 VAL A N 1
ATOM 1695 C CA . VAL A 1 210 ? 12.454 31.008 5.976 1.00 88.06 210 VAL A CA 1
ATOM 1696 C C . VAL A 1 210 ? 12.490 31.797 4.666 1.00 88.06 210 VAL A C 1
ATOM 1698 O O . VAL A 1 210 ? 12.998 31.286 3.674 1.00 88.06 210 VAL A O 1
ATOM 1701 N N . VAL A 1 211 ? 12.021 33.050 4.664 1.00 89.31 211 VAL A N 1
ATOM 1702 C CA . VAL A 1 211 ? 11.968 33.901 3.461 1.00 89.31 211 VAL A CA 1
ATOM 1703 C C . VAL A 1 211 ? 13.355 34.086 2.847 1.00 89.31 211 VAL A C 1
ATOM 1705 O O . VAL A 1 211 ? 13.520 33.886 1.647 1.00 89.31 211 VAL A O 1
ATOM 1708 N N . ARG A 1 212 ? 14.373 34.395 3.663 1.00 89.50 212 ARG A N 1
ATOM 1709 C CA . ARG A 1 212 ? 15.755 34.547 3.176 1.00 89.50 212 ARG A CA 1
ATOM 1710 C C . ARG A 1 212 ? 16.276 33.255 2.542 1.00 89.50 212 ARG A C 1
ATOM 1712 O O . ARG A 1 212 ? 16.831 33.301 1.454 1.00 89.50 212 ARG A O 1
ATOM 1719 N N . ARG A 1 213 ? 16.036 32.098 3.174 1.00 87.94 213 ARG A N 1
ATOM 1720 C CA . ARG A 1 213 ? 16.482 30.793 2.651 1.00 87.94 213 ARG A CA 1
ATOM 1721 C C . ARG A 1 213 ? 15.778 30.397 1.358 1.00 87.94 213 ARG A C 1
ATOM 1723 O O . ARG A 1 213 ? 16.423 29.848 0.476 1.00 87.94 213 ARG A O 1
ATOM 1730 N N . LEU A 1 214 ? 14.483 30.680 1.235 1.00 84.88 214 LEU A N 1
ATOM 1731 C CA . LEU A 1 214 ? 13.751 30.451 -0.012 1.00 84.88 214 LEU A CA 1
ATOM 1732 C C . LEU A 1 214 ? 14.257 31.366 -1.139 1.00 84.88 214 LEU A C 1
ATOM 1734 O O . LEU A 1 214 ? 14.401 30.898 -2.265 1.00 84.88 214 LEU A O 1
ATOM 1738 N N . SER A 1 215 ? 14.586 32.627 -0.834 1.00 84.94 215 SER A N 1
ATOM 1739 C CA . SER A 1 215 ? 15.173 33.563 -1.806 1.00 84.94 215 SER A CA 1
ATOM 1740 C C . SER A 1 215 ? 16.521 33.071 -2.339 1.00 84.94 215 SER A C 1
ATOM 1742 O O . SER A 1 215 ? 16.739 33.103 -3.542 1.00 84.94 215 SER A O 1
ATOM 1744 N N . GLU A 1 216 ? 17.390 32.552 -1.465 1.00 86.94 216 GLU A N 1
ATOM 1745 C CA . GLU A 1 216 ? 18.680 31.958 -1.858 1.00 86.94 216 GLU A CA 1
ATOM 1746 C C . GLU A 1 216 ? 18.502 30.728 -2.781 1.00 86.94 216 GLU A C 1
ATOM 1748 O O . GLU A 1 216 ? 19.310 30.484 -3.673 1.00 86.94 216 GLU A O 1
ATOM 1753 N N . GLN A 1 217 ? 17.442 29.932 -2.584 1.00 76.69 217 GLN A N 1
ATOM 1754 C CA . GLN A 1 217 ? 17.180 28.722 -3.379 1.00 76.69 217 GLN A CA 1
ATOM 1755 C C . GLN A 1 217 ? 16.620 29.012 -4.777 1.00 76.69 217 GLN A C 1
ATOM 1757 O O . GLN A 1 217 ? 16.891 28.246 -5.704 1.00 76.69 217 GLN A O 1
ATOM 1762 N N . GLY A 1 218 ? 15.853 30.095 -4.937 1.00 62.06 218 GLY A N 1
ATOM 1763 C CA . GLY A 1 218 ? 15.260 30.489 -6.221 1.00 62.06 218 GLY A CA 1
ATOM 1764 C C . GLY A 1 218 ? 16.292 30.774 -7.318 1.00 62.06 218 GLY A C 1
ATOM 1765 O O . GLY A 1 218 ? 15.984 30.620 -8.496 1.00 62.06 218 GLY A O 1
ATOM 1766 N N . GLU A 1 219 ? 17.528 31.105 -6.940 1.00 58.00 219 GLU A N 1
ATOM 1767 C CA . GLU A 1 219 ? 18.624 31.427 -7.864 1.00 58.00 219 GLU A CA 1
ATOM 1768 C C . GLU A 1 219 ? 19.390 30.185 -8.375 1.00 58.00 219 GLU A C 1
ATOM 1770 O O . GLU A 1 219 ? 20.151 30.287 -9.332 1.00 58.00 219 GLU A O 1
ATOM 1775 N N . THR A 1 220 ? 19.182 28.992 -7.791 1.00 55.03 220 THR A N 1
ATOM 1776 C CA . THR A 1 220 ? 20.015 27.788 -8.052 1.00 55.03 220 THR A CA 1
ATOM 1777 C C . THR A 1 220 ? 19.260 26.618 -8.714 1.00 55.03 220 THR A C 1
ATOM 1779 O O . THR A 1 220 ? 19.686 25.466 -8.639 1.00 55.03 220 THR A O 1
ATOM 1782 N N . LEU A 1 221 ? 18.126 26.848 -9.382 1.00 48.09 221 LEU A N 1
ATOM 1783 C CA . LEU A 1 221 ? 17.388 25.765 -10.054 1.00 48.09 221 LEU A CA 1
ATOM 1784 C C . LEU A 1 221 ? 17.950 25.471 -11.456 1.00 48.09 221 LEU A C 1
ATOM 1786 O O . LEU A 1 221 ? 17.343 25.800 -12.472 1.00 48.09 221 LEU A O 1
ATOM 1790 N N . GLN A 1 222 ? 19.107 24.807 -11.520 1.00 49.16 222 GLN A N 1
ATOM 1791 C CA . GLN A 1 222 ? 19.548 24.138 -12.747 1.00 49.16 222 GLN A CA 1
ATOM 1792 C C . GLN A 1 222 ? 18.763 22.834 -12.954 1.00 49.16 222 GLN A C 1
ATOM 1794 O O . GLN A 1 222 ? 18.658 21.989 -12.064 1.00 49.16 222 GLN A O 1
ATOM 1799 N N . CYS A 1 223 ? 18.209 22.687 -14.161 1.00 40.06 223 CYS A N 1
ATOM 1800 C CA . CYS A 1 223 ? 17.490 21.510 -14.635 1.00 40.06 223 CYS A CA 1
ATOM 1801 C C . CYS A 1 223 ? 18.345 20.242 -14.509 1.00 40.06 223 CYS A C 1
ATOM 1803 O O . CYS A 1 223 ? 19.255 20.017 -15.306 1.00 40.06 223 CYS A O 1
ATOM 1805 N N . ALA A 1 224 ? 17.999 19.361 -13.572 1.00 45.75 224 ALA A N 1
ATOM 1806 C CA . ALA A 1 224 ? 18.480 17.988 -13.590 1.00 45.75 224 ALA A CA 1
ATOM 1807 C C . ALA A 1 224 ? 17.766 17.217 -14.715 1.00 45.75 224 ALA A C 1
ATOM 1809 O O . ALA A 1 224 ? 16.777 16.521 -14.486 1.00 45.75 224 ALA A O 1
ATOM 1810 N N . SER A 1 225 ? 18.268 17.331 -15.945 1.00 49.34 225 SER A N 1
ATOM 1811 C CA . SER A 1 225 ? 17.989 16.366 -17.014 1.00 49.34 225 SER A CA 1
ATOM 1812 C C . SER A 1 225 ? 18.772 15.081 -16.719 1.00 49.34 225 SER A C 1
ATOM 1814 O O . SER A 1 225 ? 19.817 14.794 -17.295 1.00 49.34 225 SER A O 1
ATOM 1816 N N . GLY A 1 226 ? 18.311 14.322 -15.721 1.00 61.34 226 GLY A N 1
ATOM 1817 C CA . GLY A 1 226 ? 18.940 13.058 -15.350 1.00 61.34 226 GLY A CA 1
ATOM 1818 C C . GLY A 1 226 ? 18.918 12.075 -16.522 1.00 61.34 226 GLY A C 1
ATOM 1819 O O . GLY A 1 226 ? 17.876 11.877 -17.146 1.00 61.34 226 GLY A O 1
ATOM 1820 N N . GLN A 1 227 ? 20.056 11.439 -16.811 1.00 72.75 227 GLN A N 1
ATOM 1821 C CA . GLN A 1 227 ? 20.121 10.355 -17.793 1.00 72.75 227 GLN A CA 1
ATOM 1822 C C . GLN A 1 227 ? 19.136 9.236 -17.415 1.00 72.75 227 GLN A C 1
ATOM 1824 O O . GLN A 1 227 ? 19.073 8.827 -16.249 1.00 72.75 227 GLN A O 1
ATOM 1829 N N . ILE A 1 228 ? 18.383 8.747 -18.411 1.00 85.50 228 ILE A N 1
ATOM 1830 C CA . ILE A 1 228 ? 17.393 7.669 -18.251 1.00 85.50 228 ILE A CA 1
ATOM 1831 C C . ILE A 1 228 ? 18.085 6.384 -17.800 1.00 85.50 228 ILE A C 1
ATOM 1833 O O . ILE A 1 228 ? 17.645 5.766 -16.838 1.00 85.50 228 ILE A O 1
ATOM 1837 N N . LEU A 1 229 ? 19.169 5.991 -18.471 1.00 91.75 229 LEU A N 1
ATOM 1838 C CA . LEU A 1 229 ? 19.947 4.793 -18.160 1.00 91.75 229 LEU A CA 1
ATOM 1839 C C . LEU A 1 229 ? 21.109 5.148 -17.233 1.00 91.75 229 LEU A C 1
ATOM 1841 O O . LEU A 1 229 ? 21.797 6.143 -17.450 1.00 91.75 229 LEU A O 1
ATOM 1845 N N . GLN A 1 230 ? 21.318 4.348 -16.189 1.00 92.56 230 GLN A N 1
ATOM 1846 C CA . GLN A 1 230 ? 22.307 4.608 -15.145 1.00 92.56 230 GLN A CA 1
ATOM 1847 C C . GLN A 1 230 ? 23.014 3.319 -14.714 1.00 92.56 230 GLN A C 1
ATOM 1849 O O . GLN A 1 230 ? 22.504 2.213 -14.897 1.00 92.56 230 GLN A O 1
ATOM 1854 N N . GLN A 1 231 ? 24.178 3.477 -14.079 1.00 93.06 231 GLN A N 1
ATOM 1855 C CA . GLN A 1 231 ? 24.963 2.379 -13.497 1.00 93.06 231 GLN A CA 1
ATOM 1856 C C . GLN A 1 231 ? 25.329 1.299 -14.541 1.00 93.06 231 GLN A C 1
ATOM 1858 O O . GLN A 1 231 ? 24.804 0.176 -14.469 1.00 93.06 231 GLN A O 1
ATOM 1863 N N . PRO A 1 232 ? 26.191 1.640 -15.523 1.00 95.19 232 PRO A N 1
ATOM 1864 C CA . PRO A 1 232 ? 26.612 0.711 -16.566 1.00 95.19 232 PRO A CA 1
ATOM 1865 C C . PRO A 1 232 ? 27.348 -0.500 -15.981 1.00 95.19 232 PRO A C 1
ATOM 1867 O O . PRO A 1 232 ? 28.030 -0.397 -14.960 1.00 95.19 232 PRO A O 1
ATOM 1870 N N . HIS A 1 233 ? 27.207 -1.655 -16.627 1.00 94.62 233 HIS A N 1
ATOM 1871 C CA . HIS A 1 233 ? 27.916 -2.882 -16.261 1.00 94.62 233 HIS A CA 1
ATOM 1872 C C . HIS A 1 233 ? 28.117 -3.812 -17.464 1.00 94.62 233 HIS A C 1
ATOM 1874 O O . HIS A 1 233 ? 27.597 -3.575 -18.549 1.00 94.62 233 HIS A O 1
ATOM 1880 N N . HIS A 1 234 ? 28.828 -4.925 -17.245 1.00 93.31 234 HIS A N 1
ATOM 1881 C CA . HIS A 1 234 ? 29.093 -5.938 -18.278 1.00 93.31 234 HIS A CA 1
ATOM 1882 C C . HIS A 1 234 ? 28.654 -7.361 -17.889 1.00 93.31 234 HIS A C 1
ATOM 1884 O O . HIS A 1 234 ? 28.722 -8.271 -18.707 1.00 93.31 234 HIS A O 1
ATOM 1890 N N . ASN A 1 235 ? 28.136 -7.554 -16.669 1.00 91.44 235 ASN A N 1
ATOM 1891 C CA . ASN A 1 235 ? 27.928 -8.887 -16.080 1.00 91.44 235 ASN A CA 1
ATOM 1892 C C . ASN A 1 235 ? 26.474 -9.398 -16.155 1.00 91.44 235 ASN A C 1
ATOM 1894 O O . ASN A 1 235 ? 26.097 -10.292 -15.397 1.00 91.44 235 ASN A O 1
ATOM 1898 N N . GLY A 1 236 ? 25.627 -8.800 -16.996 1.00 88.69 236 GLY A N 1
ATOM 1899 C CA . GLY A 1 236 ? 24.228 -9.203 -17.127 1.00 88.69 236 GLY A CA 1
ATOM 1900 C C . GLY A 1 236 ? 24.036 -10.317 -18.161 1.00 88.69 236 GLY A C 1
ATOM 1901 O O . GLY A 1 236 ? 24.845 -10.465 -19.078 1.00 88.69 236 GLY A O 1
ATOM 1902 N N . PRO A 1 237 ? 22.955 -11.109 -18.055 1.00 93.31 237 PRO A N 1
ATOM 1903 C CA . PRO A 1 237 ? 22.596 -12.064 -19.096 1.00 93.31 237 PRO A CA 1
ATOM 1904 C C . PRO A 1 237 ? 22.263 -11.337 -20.404 1.00 93.31 237 PRO A C 1
ATOM 1906 O O . PRO A 1 237 ? 21.614 -10.289 -20.386 1.00 93.31 237 PRO A O 1
ATOM 1909 N N . LEU A 1 238 ? 22.668 -11.909 -21.537 1.00 92.50 238 LEU A N 1
ATOM 1910 C CA . LEU A 1 238 ? 22.457 -11.326 -22.864 1.00 92.50 238 LEU A CA 1
ATOM 1911 C C . LEU A 1 238 ? 21.439 -12.139 -23.681 1.00 92.50 238 LEU A C 1
ATOM 1913 O O . LEU A 1 238 ? 21.400 -13.367 -23.563 1.00 92.50 238 LEU A O 1
ATOM 1917 N N . PRO A 1 239 ? 20.605 -11.487 -24.510 1.00 91.19 239 PRO A N 1
ATOM 1918 C CA . PRO A 1 239 ? 19.773 -12.182 -25.486 1.00 91.19 239 PRO A CA 1
ATOM 1919 C C . PRO A 1 239 ? 20.627 -12.812 -26.596 1.00 91.19 239 PRO A C 1
ATOM 1921 O O . PRO A 1 239 ? 21.582 -12.209 -27.071 1.00 91.19 239 PRO A O 1
ATOM 1924 N N . SER A 1 240 ? 20.239 -13.997 -27.069 1.00 85.94 240 SER A N 1
ATOM 1925 C CA . SER A 1 240 ? 20.973 -14.722 -28.121 1.00 85.94 240 SER A CA 1
ATOM 1926 C C . SER A 1 240 ? 20.884 -14.073 -29.510 1.00 85.94 240 SER A C 1
ATOM 1928 O O . SER A 1 240 ? 21.763 -14.281 -30.335 1.00 85.94 240 SER A O 1
ATOM 1930 N N . ASN A 1 241 ? 19.830 -13.289 -29.769 1.00 86.88 241 ASN A N 1
ATOM 1931 C CA . ASN A 1 241 ? 19.461 -12.831 -31.116 1.00 86.88 241 ASN A CA 1
ATOM 1932 C C . ASN A 1 241 ? 19.577 -11.306 -31.302 1.00 86.88 241 ASN A C 1
ATOM 1934 O O . ASN A 1 241 ? 18.966 -10.757 -32.214 1.00 86.88 241 ASN A O 1
ATOM 1938 N N . MET A 1 242 ? 20.286 -10.596 -30.419 1.00 91.19 242 MET A N 1
ATOM 1939 C CA . MET A 1 242 ? 20.442 -9.140 -30.520 1.00 91.19 242 MET A CA 1
ATOM 1940 C C . MET A 1 242 ? 21.877 -8.723 -30.232 1.00 91.19 242 MET A C 1
ATOM 1942 O O . MET A 1 242 ? 22.514 -9.241 -29.317 1.00 91.19 242 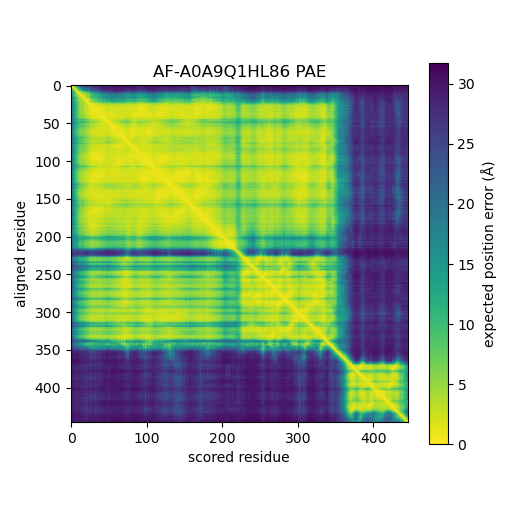MET A O 1
ATOM 1946 N N . VAL A 1 243 ? 22.362 -7.734 -30.982 1.00 90.25 243 VAL A N 1
ATOM 1947 C CA . VAL A 1 243 ? 23.658 -7.107 -30.718 1.00 90.25 243 VAL A CA 1
ATOM 1948 C C . VAL A 1 243 ? 23.497 -6.162 -29.534 1.00 90.25 243 VAL A C 1
ATOM 1950 O O . VAL A 1 243 ? 22.780 -5.161 -29.624 1.00 90.25 243 VAL A O 1
ATOM 1953 N N . VAL A 1 244 ? 24.152 -6.486 -28.423 1.00 90.31 244 VAL A N 1
ATOM 1954 C CA . VAL A 1 244 ? 24.155 -5.660 -27.213 1.00 90.31 244 VAL A CA 1
ATOM 1955 C C . VAL A 1 244 ? 25.437 -4.847 -27.161 1.00 90.31 244 VAL A C 1
ATOM 1957 O O . VAL A 1 244 ? 26.525 -5.415 -27.184 1.00 90.31 244 VAL A O 1
ATOM 1960 N N . ARG A 1 245 ? 25.303 -3.520 -27.088 1.00 83.50 245 ARG A N 1
ATOM 1961 C CA . ARG A 1 245 ? 26.456 -2.617 -26.941 1.00 83.50 245 ARG A CA 1
ATOM 1962 C C . ARG A 1 245 ? 26.763 -2.327 -25.479 1.00 83.50 245 ARG A C 1
ATOM 1964 O O . ARG A 1 245 ? 27.897 -2.475 -25.042 1.00 83.50 245 ARG A O 1
ATOM 1971 N N . GLU A 1 246 ? 25.736 -1.944 -24.732 1.00 93.88 246 GLU A N 1
ATOM 1972 C CA . GLU A 1 246 ? 25.860 -1.463 -23.357 1.00 93.88 246 GLU A CA 1
ATOM 1973 C C . GLU A 1 246 ? 24.781 -2.097 -22.482 1.00 93.88 246 GLU A C 1
ATOM 1975 O O . GLU A 1 246 ? 23.663 -2.345 -22.947 1.00 93.88 246 GLU A O 1
ATOM 1980 N N . GLN A 1 247 ? 25.116 -2.357 -21.218 1.00 96.44 247 GLN A N 1
ATOM 1981 C CA . GLN A 1 247 ? 24.188 -2.874 -20.216 1.00 96.44 247 GLN A CA 1
ATOM 1982 C C . GLN A 1 247 ? 24.162 -1.946 -19.005 1.00 96.44 247 GLN A C 1
ATOM 1984 O O . GLN A 1 247 ? 25.161 -1.308 -18.673 1.00 96.44 247 GLN A O 1
ATOM 1989 N N . PHE A 1 248 ? 23.017 -1.893 -18.339 1.00 96.62 248 PHE A N 1
ATOM 1990 C CA . PHE A 1 248 ? 22.723 -0.979 -17.248 1.00 96.62 248 PHE A CA 1
ATOM 1991 C C . PHE A 1 248 ? 21.988 -1.715 -16.136 1.00 96.62 248 PHE A C 1
ATOM 1993 O O . PHE A 1 248 ? 21.141 -2.577 -16.374 1.00 96.62 248 PHE A O 1
ATOM 2000 N N . SER A 1 249 ? 22.275 -1.334 -14.896 1.00 95.31 249 SER A N 1
ATOM 2001 C CA . SER A 1 249 ? 21.611 -1.927 -13.733 1.00 95.31 249 SER A CA 1
ATOM 2002 C C . SER A 1 249 ? 20.431 -1.097 -13.237 1.00 95.31 249 SER A C 1
ATOM 2004 O O . SER A 1 249 ? 19.678 -1.558 -12.371 1.00 95.31 249 SER A O 1
ATOM 2006 N N . MET A 1 250 ? 20.244 0.105 -13.797 1.00 94.81 250 MET A N 1
ATOM 2007 C CA . MET A 1 250 ? 19.193 1.032 -13.411 1.00 94.81 250 MET A CA 1
ATOM 2008 C C . MET A 1 250 ? 18.679 1.854 -14.600 1.00 94.81 250 MET A C 1
ATOM 2010 O O . MET A 1 250 ? 19.457 2.334 -15.421 1.00 94.81 250 MET A O 1
ATOM 2014 N N . ALA A 1 251 ? 17.364 2.057 -14.655 1.00 92.62 251 ALA A N 1
ATOM 2015 C CA . ALA A 1 251 ? 16.718 3.008 -15.545 1.00 92.62 251 ALA A CA 1
ATOM 2016 C C . ALA A 1 251 ? 15.645 3.816 -14.800 1.00 92.62 251 ALA A C 1
ATOM 2018 O O . ALA A 1 251 ? 14.815 3.246 -14.091 1.00 92.62 251 ALA A O 1
ATOM 2019 N N . ASN A 1 252 ? 15.647 5.137 -14.962 1.00 87.69 252 ASN A N 1
ATOM 2020 C CA . ASN A 1 252 ? 14.646 6.031 -14.386 1.00 87.69 252 ASN A CA 1
ATOM 2021 C C . ASN A 1 252 ? 13.537 6.302 -15.402 1.00 87.69 252 ASN A C 1
ATOM 2023 O O . ASN A 1 252 ? 13.775 6.926 -16.434 1.00 87.69 252 ASN A O 1
ATOM 2027 N N . LEU A 1 253 ? 12.326 5.839 -15.092 1.00 83.94 253 LEU A N 1
ATOM 2028 C CA . LEU A 1 253 ? 11.113 6.182 -15.831 1.00 83.94 253 LEU A CA 1
ATOM 2029 C C . LEU A 1 253 ? 10.388 7.330 -15.116 1.00 83.94 253 LEU A C 1
ATOM 2031 O O . LEU A 1 253 ? 10.715 7.681 -13.983 1.00 83.94 253 LEU A O 1
ATOM 2035 N N . SER A 1 254 ? 9.376 7.908 -15.763 1.00 74.44 254 SER A N 1
ATOM 2036 C CA . SER A 1 254 ? 8.639 9.078 -15.255 1.00 74.44 254 SER A CA 1
ATOM 2037 C C . SER A 1 254 ? 8.015 8.884 -13.866 1.00 74.44 254 SER A C 1
ATOM 2039 O O . SER A 1 254 ? 7.890 9.847 -13.113 1.00 74.44 254 SER A O 1
ATOM 2041 N N . HIS A 1 255 ? 7.614 7.656 -13.523 1.00 75.75 255 HIS A N 1
ATOM 2042 C CA . HIS A 1 255 ? 6.863 7.364 -12.296 1.00 75.75 255 HIS A CA 1
ATOM 2043 C C . HIS A 1 255 ? 7.574 6.426 -11.316 1.00 75.75 255 HIS A C 1
ATOM 2045 O O . HIS A 1 255 ? 7.189 6.371 -10.150 1.00 75.75 255 HIS A O 1
ATOM 2051 N N . PHE A 1 256 ? 8.579 5.675 -11.765 1.00 81.88 256 PHE A N 1
ATOM 2052 C CA . PHE A 1 256 ? 9.326 4.739 -10.927 1.00 81.88 256 PHE A CA 1
ATOM 2053 C C . PHE A 1 256 ? 10.668 4.384 -11.564 1.00 81.88 256 PHE A C 1
ATOM 2055 O O . PHE A 1 256 ? 10.911 4.625 -12.748 1.00 81.88 256 PHE A O 1
ATOM 2062 N N . THR A 1 257 ? 11.525 3.744 -10.781 1.00 88.25 257 THR A N 1
ATOM 2063 C CA . THR A 1 257 ? 12.825 3.264 -11.242 1.00 88.25 257 THR A CA 1
ATOM 2064 C C . THR A 1 257 ? 12.782 1.762 -11.506 1.00 88.25 257 THR A C 1
ATOM 2066 O O . THR A 1 257 ? 12.277 0.980 -10.694 1.00 88.25 257 THR A O 1
ATOM 2069 N N . VAL A 1 258 ? 13.380 1.345 -12.618 1.00 92.50 258 VAL A N 1
ATOM 2070 C CA . VAL A 1 258 ? 13.719 -0.049 -12.910 1.00 92.50 258 VAL A CA 1
ATOM 2071 C C . VAL A 1 258 ? 15.126 -0.308 -12.403 1.00 92.50 258 VAL A C 1
ATOM 2073 O O . VAL A 1 258 ? 16.063 0.323 -12.878 1.00 92.50 258 VAL A O 1
ATOM 2076 N N . LYS A 1 259 ? 15.299 -1.215 -11.440 1.00 94.38 259 LYS A N 1
ATOM 2077 C CA . LYS A 1 259 ? 16.627 -1.579 -10.930 1.00 94.38 259 LYS A CA 1
ATOM 2078 C C . LYS A 1 259 ? 16.742 -3.088 -10.786 1.00 94.38 259 LYS A C 1
ATOM 2080 O O . LYS A 1 259 ? 15.789 -3.745 -10.387 1.00 94.38 259 LYS A O 1
ATOM 2085 N N . LEU A 1 260 ? 17.913 -3.640 -11.099 1.00 94.38 260 LEU A N 1
ATOM 2086 C CA . LEU A 1 260 ? 18.133 -5.093 -11.069 1.00 94.38 260 LEU A CA 1
ATOM 2087 C C . LEU A 1 260 ? 18.199 -5.681 -9.648 1.00 94.38 260 LEU A C 1
ATOM 2089 O O . LEU A 1 260 ? 18.118 -6.901 -9.490 1.00 94.38 260 LEU A O 1
ATOM 2093 N N . SER A 1 261 ? 18.336 -4.835 -8.620 1.00 92.69 261 SER A N 1
ATOM 2094 C CA . SER A 1 261 ? 18.361 -5.264 -7.221 1.00 92.69 261 SER A CA 1
ATOM 2095 C C . SER A 1 261 ? 17.046 -5.908 -6.789 1.00 92.69 261 SER A C 1
ATOM 2097 O O . SER A 1 261 ? 15.967 -5.570 -7.279 1.00 92.69 261 SER A O 1
ATOM 2099 N N . GLU A 1 262 ? 17.143 -6.824 -5.825 1.00 89.81 262 GLU A N 1
ATOM 2100 C CA . GLU A 1 262 ? 15.968 -7.425 -5.200 1.00 89.81 262 GLU A CA 1
ATOM 2101 C C . GLU A 1 262 ? 15.014 -6.339 -4.674 1.00 89.81 262 GLU A C 1
ATOM 2103 O O . GLU A 1 262 ? 15.449 -5.299 -4.179 1.00 89.81 262 GLU A O 1
ATOM 2108 N N . GLY A 1 263 ? 13.711 -6.561 -4.861 1.00 88.12 263 GLY A N 1
ATOM 2109 C CA . GLY A 1 263 ? 12.650 -5.618 -4.500 1.00 88.12 263 GLY A CA 1
ATOM 2110 C C . GLY A 1 263 ? 12.317 -4.587 -5.579 1.00 88.12 263 GLY A C 1
ATOM 2111 O O . GLY A 1 263 ? 11.169 -4.163 -5.659 1.00 88.12 263 GLY A O 1
ATOM 2112 N N . ASP A 1 264 ? 13.263 -4.240 -6.452 1.00 91.62 264 ASP A N 1
ATOM 2113 C CA . ASP A 1 264 ? 13.074 -3.230 -7.502 1.00 91.62 264 ASP A CA 1
ATOM 2114 C C . ASP A 1 264 ? 12.951 -3.811 -8.915 1.00 91.62 264 ASP A C 1
ATOM 2116 O O . ASP A 1 264 ? 12.764 -3.059 -9.869 1.00 91.62 264 ASP A O 1
ATOM 2120 N N . ASN A 1 265 ? 13.038 -5.134 -9.054 1.00 93.94 265 ASN A N 1
ATOM 2121 C CA . ASN A 1 265 ? 13.150 -5.807 -10.343 1.00 93.94 265 ASN A CA 1
ATOM 2122 C C . ASN A 1 265 ? 11.853 -6.474 -10.839 1.00 93.94 265 ASN A C 1
ATOM 2124 O O . ASN A 1 265 ? 11.904 -7.179 -11.843 1.00 93.94 265 ASN A O 1
ATOM 2128 N N . CYS A 1 266 ? 10.705 -6.293 -10.174 1.00 94.12 266 CYS A N 1
ATOM 2129 C CA . CYS A 1 266 ? 9.454 -6.975 -10.529 1.00 94.12 266 CYS A CA 1
ATOM 2130 C C . CYS A 1 266 ? 8.443 -6.057 -11.227 1.00 94.12 266 CYS A C 1
ATOM 2132 O O . CYS A 1 266 ? 8.054 -5.024 -10.681 1.00 94.12 266 CYS A O 1
ATOM 2134 N N . PHE A 1 267 ? 7.984 -6.465 -12.414 1.00 92.06 267 PHE A N 1
ATOM 2135 C CA . PHE A 1 267 ? 7.184 -5.625 -13.303 1.00 92.06 267 PHE A CA 1
ATOM 2136 C C . PHE A 1 267 ? 6.114 -6.395 -14.084 1.00 92.06 267 PHE A C 1
ATOM 2138 O O . PHE A 1 267 ? 6.236 -7.601 -14.301 1.00 92.06 267 PHE A O 1
ATOM 2145 N N . GLN A 1 268 ? 5.095 -5.670 -14.549 1.00 90.62 268 GLN A N 1
ATOM 2146 C CA . GLN A 1 268 ? 4.208 -6.092 -15.633 1.00 90.62 268 GLN A CA 1
ATOM 2147 C C . GLN A 1 268 ? 4.818 -5.658 -16.966 1.00 90.62 268 GLN A C 1
ATOM 2149 O O . GLN A 1 268 ? 5.040 -4.462 -17.178 1.00 90.62 268 GLN A O 1
ATOM 2154 N N . ILE A 1 269 ? 5.048 -6.614 -17.864 1.00 90.62 269 ILE A N 1
ATOM 2155 C CA . ILE A 1 269 ? 5.582 -6.380 -19.210 1.00 90.62 269 ILE A CA 1
ATOM 2156 C C . ILE A 1 269 ? 4.625 -7.037 -20.206 1.00 90.62 269 ILE A C 1
ATOM 2158 O O . ILE A 1 269 ? 4.532 -8.266 -20.285 1.00 90.62 269 ILE A O 1
ATOM 2162 N N . GLY A 1 270 ? 3.857 -6.218 -20.928 1.00 85.56 270 GLY A N 1
ATOM 2163 C CA . GLY A 1 270 ? 2.700 -6.703 -21.683 1.00 85.56 270 GLY A CA 1
ATOM 2164 C C . GLY A 1 270 ? 1.720 -7.453 -20.769 1.00 85.56 270 GLY A C 1
ATOM 2165 O O . GLY A 1 270 ? 1.247 -6.905 -19.775 1.00 85.56 270 GLY A O 1
ATOM 2166 N N . ASN A 1 271 ? 1.455 -8.728 -21.071 1.00 84.12 271 ASN A N 1
ATOM 2167 C CA . ASN A 1 271 ? 0.593 -9.602 -20.259 1.00 84.12 271 ASN A CA 1
ATOM 2168 C C . ASN A 1 271 ? 1.362 -10.451 -19.231 1.00 84.12 271 ASN A C 1
ATOM 2170 O O . ASN A 1 271 ? 0.743 -11.121 -18.406 1.00 84.12 271 ASN A O 1
ATOM 2174 N N . ASP A 1 272 ? 2.696 -10.444 -19.263 1.00 89.62 272 ASP A N 1
ATOM 2175 C CA . ASP A 1 272 ? 3.512 -11.264 -18.374 1.00 89.62 272 ASP A CA 1
ATOM 2176 C C . ASP A 1 272 ? 3.903 -10.470 -17.112 1.00 89.62 272 ASP A C 1
ATOM 2178 O O . ASP A 1 272 ? 4.451 -9.369 -17.190 1.00 89.62 272 ASP A O 1
ATOM 2182 N N . VAL A 1 273 ? 3.710 -11.079 -15.940 1.00 91.19 273 VAL A N 1
ATOM 2183 C CA . VAL A 1 273 ? 4.362 -10.622 -14.708 1.00 91.19 273 VAL A CA 1
ATOM 2184 C C . VAL A 1 273 ? 5.767 -11.221 -14.656 1.00 91.19 273 VAL A C 1
ATOM 2186 O O . VAL A 1 273 ? 5.935 -12.440 -14.796 1.00 91.19 273 VAL A O 1
ATOM 2189 N N . ALA A 1 274 ? 6.791 -10.394 -14.464 1.00 93.50 274 ALA A N 1
ATOM 2190 C CA . ALA A 1 274 ? 8.175 -10.811 -14.648 1.00 93.50 274 ALA A CA 1
ATOM 2191 C C . ALA A 1 274 ? 9.174 -10.154 -13.694 1.00 93.50 274 ALA A C 1
ATOM 2193 O O . ALA A 1 274 ? 8.903 -9.130 -13.070 1.00 93.50 274 ALA A O 1
ATOM 2194 N N . LEU A 1 275 ? 10.358 -10.764 -13.622 1.00 94.75 275 LEU A N 1
ATOM 2195 C CA . LEU A 1 275 ? 11.557 -10.171 -13.047 1.00 94.75 275 LEU A CA 1
ATOM 2196 C C . LEU A 1 275 ? 12.482 -9.705 -14.171 1.00 94.75 275 LEU A C 1
ATOM 2198 O O . LEU A 1 275 ? 12.880 -10.510 -15.017 1.00 94.75 275 LEU A O 1
ATOM 2202 N N . VAL A 1 276 ? 12.851 -8.429 -14.166 1.00 95.81 276 VAL A N 1
ATOM 2203 C CA . VAL A 1 276 ? 13.883 -7.884 -15.050 1.00 95.81 276 VAL A CA 1
ATOM 2204 C C . VAL A 1 276 ? 15.243 -8.386 -14.566 1.00 95.81 276 VAL A C 1
ATOM 2206 O O . VAL A 1 276 ? 15.575 -8.321 -13.383 1.00 95.81 276 VAL A O 1
ATOM 2209 N N . ARG A 1 277 ? 16.012 -8.956 -15.493 1.00 95.81 277 ARG A N 1
ATOM 2210 C CA . ARG A 1 277 ? 17.328 -9.563 -15.255 1.00 95.81 277 ARG A CA 1
ATOM 2211 C C . ARG A 1 277 ? 18.464 -8.752 -15.856 1.00 95.81 277 ARG A C 1
ATOM 2213 O O . ARG A 1 277 ? 19.588 -8.884 -15.389 1.00 95.81 277 ARG A O 1
ATOM 2220 N N . ASN A 1 278 ? 18.172 -7.944 -16.870 1.00 96.69 278 ASN A N 1
ATOM 2221 C CA . ASN A 1 278 ? 19.130 -7.028 -17.466 1.00 96.69 278 ASN A CA 1
ATOM 2222 C C . ASN A 1 278 ? 18.415 -5.845 -18.130 1.00 96.69 278 ASN A C 1
ATOM 2224 O O . ASN A 1 278 ? 17.282 -6.002 -18.592 1.00 96.69 278 ASN A O 1
ATOM 2228 N N . ILE A 1 279 ? 19.089 -4.700 -18.219 1.00 96.69 279 ILE A N 1
ATOM 2229 C CA . ILE A 1 279 ? 18.689 -3.555 -19.045 1.00 96.69 279 ILE A CA 1
ATOM 2230 C C . ILE A 1 279 ? 19.831 -3.325 -20.026 1.00 96.69 279 ILE A C 1
ATOM 2232 O O . ILE A 1 279 ? 20.991 -3.327 -19.626 1.00 96.69 279 ILE A O 1
ATOM 2236 N N . PHE A 1 280 ? 19.539 -3.163 -21.309 1.00 95.94 280 PHE A N 1
ATOM 2237 C CA . PHE A 1 280 ? 20.586 -3.051 -22.319 1.00 95.94 280 PHE A CA 1
ATOM 2238 C C . PHE A 1 280 ? 20.156 -2.200 -23.506 1.00 95.94 280 PHE A C 1
ATOM 2240 O O . PHE A 1 280 ? 18.966 -2.000 -23.735 1.00 95.94 280 PHE A O 1
ATOM 2247 N N . VAL A 1 281 ? 21.130 -1.710 -24.270 1.00 95.06 281 VAL A N 1
ATOM 2248 C CA . VAL A 1 281 ? 20.887 -0.948 -25.499 1.00 95.06 281 VAL A CA 1
ATOM 2249 C C . VAL A 1 281 ? 21.229 -1.798 -26.715 1.00 95.06 281 VAL A C 1
ATOM 2251 O O . VAL A 1 281 ? 22.314 -2.383 -26.808 1.00 95.06 281 VAL A O 1
ATOM 2254 N N . SER A 1 282 ? 20.296 -1.841 -27.663 1.00 94.31 282 SER A N 1
ATOM 2255 C CA . SER A 1 282 ? 20.469 -2.476 -28.968 1.00 94.31 282 SER A CA 1
ATOM 2256 C C . SER A 1 282 ? 19.886 -1.568 -30.044 1.00 94.31 282 SER A C 1
ATOM 2258 O O . SER A 1 282 ? 18.799 -1.024 -29.871 1.00 94.31 282 SER A O 1
ATOM 2260 N N . ASN A 1 283 ? 20.629 -1.351 -31.132 1.00 90.69 283 ASN A N 1
ATOM 2261 C CA . ASN A 1 283 ? 20.245 -0.450 -32.230 1.00 90.69 283 ASN A CA 1
ATOM 2262 C C . ASN A 1 283 ? 19.815 0.964 -31.774 1.00 90.69 283 ASN A C 1
ATOM 2264 O O . ASN A 1 283 ? 18.928 1.567 -32.366 1.00 90.69 283 ASN A O 1
ATOM 2268 N N . GLY A 1 284 ? 20.438 1.488 -30.711 1.00 88.94 284 GLY A N 1
ATOM 2269 C CA . GLY A 1 284 ? 20.146 2.823 -30.171 1.00 88.94 284 GLY A CA 1
ATOM 2270 C C . GLY A 1 284 ? 18.905 2.913 -29.276 1.00 88.94 284 GLY A C 1
ATOM 2271 O O . GLY A 1 284 ? 18.637 3.983 -28.738 1.00 88.94 284 GLY A O 1
ATOM 2272 N N . GLU A 1 285 ? 18.174 1.816 -29.060 1.00 92.94 285 GLU A N 1
ATOM 2273 C CA . GLU A 1 285 ? 16.989 1.787 -28.196 1.00 92.94 285 GLU A CA 1
ATOM 2274 C C . GLU A 1 285 ? 17.226 0.979 -26.903 1.00 92.94 285 GLU A C 1
ATOM 2276 O O . GLU A 1 285 ? 17.952 -0.023 -26.925 1.00 92.94 285 GLU A O 1
ATOM 2281 N N . PRO A 1 286 ? 16.604 1.374 -25.772 1.00 94.12 286 PRO A N 1
ATOM 2282 C CA . PRO A 1 286 ? 16.686 0.638 -24.516 1.00 94.12 286 PRO A CA 1
ATOM 2283 C C . PRO A 1 286 ? 15.699 -0.539 -24.457 1.00 94.12 286 PRO A C 1
ATOM 2285 O O . PRO A 1 286 ? 14.493 -0.396 -24.681 1.00 94.12 286 PRO A O 1
ATOM 2288 N N . TYR A 1 287 ? 16.209 -1.695 -24.048 1.00 95.31 287 TYR A N 1
ATOM 2289 C CA . TYR A 1 287 ? 15.481 -2.947 -23.873 1.00 95.31 287 TYR A CA 1
ATOM 2290 C C . TYR A 1 287 ? 15.663 -3.502 -22.463 1.00 95.31 287 TYR A C 1
ATOM 2292 O O . TYR A 1 287 ? 16.640 -3.216 -21.768 1.00 95.31 287 TYR A O 1
ATOM 2300 N N . VAL A 1 288 ? 14.728 -4.360 -22.062 1.00 96.25 288 VAL A N 1
ATOM 2301 C CA . VAL A 1 288 ? 14.842 -5.180 -20.858 1.00 96.25 288 VAL A CA 1
ATOM 2302 C C . VAL A 1 288 ? 14.854 -6.655 -21.215 1.00 96.25 288 VAL A C 1
ATOM 2304 O O . VAL A 1 288 ? 14.022 -7.134 -21.986 1.00 96.25 288 VAL A O 1
ATOM 2307 N N . LEU A 1 289 ? 15.790 -7.390 -20.618 1.00 96.19 289 LEU A N 1
ATOM 2308 C CA . LEU A 1 289 ? 15.783 -8.846 -20.606 1.00 96.19 289 LEU A CA 1
ATOM 2309 C C . LEU A 1 289 ? 15.094 -9.294 -19.323 1.00 96.19 289 LEU A C 1
ATOM 2311 O O . LEU A 1 289 ? 15.530 -8.948 -18.223 1.00 96.19 289 LEU A O 1
ATOM 2315 N N . PHE A 1 290 ? 14.023 -10.065 -19.443 1.00 95.69 290 PHE A N 1
ATOM 2316 C CA . PHE A 1 290 ? 13.195 -10.450 -18.310 1.00 95.69 290 PHE A CA 1
ATOM 2317 C C . PHE A 1 290 ? 12.881 -11.940 -18.295 1.00 95.69 290 PHE A C 1
ATOM 2319 O O . PHE A 1 290 ? 12.908 -12.644 -19.305 1.00 95.69 290 PHE A O 1
ATOM 2326 N N . GLN A 1 291 ? 12.561 -12.422 -17.101 1.00 94.88 291 GLN A N 1
ATOM 2327 C CA . GLN A 1 291 ? 12.149 -13.788 -16.841 1.00 94.88 291 GLN A CA 1
ATOM 2328 C C . GLN A 1 291 ? 10.749 -13.753 -16.240 1.00 94.88 291 GLN A C 1
ATOM 2330 O O . GLN A 1 291 ? 10.542 -13.150 -15.189 1.00 94.88 291 GLN A O 1
ATOM 2335 N N . LYS A 1 292 ? 9.777 -14.386 -16.894 1.00 94.31 292 LYS A N 1
ATOM 2336 C CA . LYS A 1 292 ? 8.392 -14.360 -16.415 1.00 94.31 292 LYS A CA 1
ATOM 2337 C C . LYS A 1 292 ? 8.106 -15.386 -15.325 1.00 94.31 292 LYS A C 1
ATOM 2339 O O . LYS A 1 292 ? 8.725 -16.457 -15.293 1.00 94.31 292 LYS A O 1
ATOM 2344 N N . PHE A 1 293 ? 7.114 -15.097 -14.492 1.00 91.31 293 PHE A N 1
ATOM 2345 C CA . PHE A 1 293 ? 6.494 -16.104 -13.638 1.00 91.31 293 PHE A CA 1
ATOM 2346 C C . PHE A 1 293 ? 5.651 -17.061 -14.491 1.00 91.31 293 PHE A C 1
ATOM 2348 O O . PHE A 1 293 ? 4.950 -16.646 -15.410 1.00 91.31 293 PHE A O 1
ATOM 2355 N N . SER A 1 294 ? 5.758 -18.361 -14.216 1.00 88.62 294 SER A N 1
ATOM 2356 C CA . SER A 1 294 ? 5.013 -19.399 -14.946 1.00 88.62 294 SER A CA 1
ATOM 2357 C C . SER A 1 294 ? 3.626 -19.631 -14.358 1.00 88.62 294 SER A C 1
ATOM 2359 O O . SER A 1 294 ? 2.716 -20.022 -15.077 1.00 88.62 294 SER A O 1
ATOM 2361 N N . ILE A 1 295 ? 3.478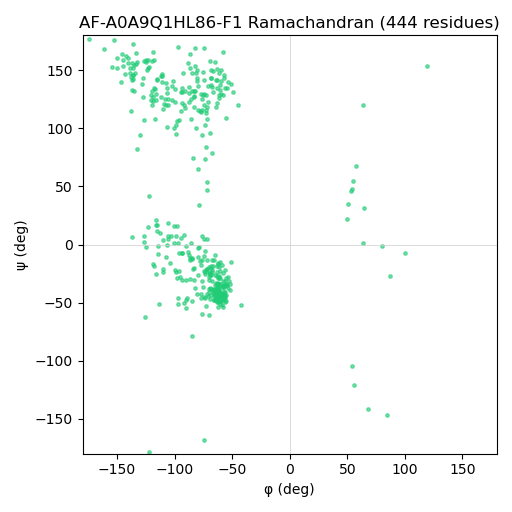 -19.417 -13.051 1.00 86.38 295 ILE A N 1
ATOM 2362 C CA . ILE A 1 295 ? 2.210 -19.521 -12.335 1.00 86.38 295 ILE A CA 1
ATOM 2363 C C . ILE A 1 295 ? 1.922 -18.147 -11.749 1.00 86.38 295 ILE A C 1
ATOM 2365 O O . ILE A 1 295 ? 2.756 -17.617 -11.012 1.00 86.38 295 ILE A O 1
ATOM 2369 N N . VAL A 1 296 ? 0.759 -17.599 -12.086 1.00 87.50 296 VAL A N 1
ATOM 2370 C CA . VAL A 1 296 ? 0.225 -16.335 -11.575 1.00 87.50 296 VAL A CA 1
ATOM 2371 C C . VAL A 1 296 ? -1.257 -16.572 -11.300 1.00 87.50 296 VAL A C 1
ATOM 2373 O O . VAL A 1 296 ? -2.017 -16.876 -12.213 1.00 87.50 296 VAL A O 1
ATOM 2376 N N . GLU A 1 297 ? -1.652 -16.500 -10.037 1.00 90.69 297 GLU A N 1
ATOM 2377 C CA . GLU A 1 297 ? -3.015 -16.772 -9.569 1.00 90.69 297 GLU A CA 1
ATOM 2378 C C . GLU A 1 297 ? -3.457 -15.707 -8.557 1.00 90.69 297 GLU A C 1
ATOM 2380 O O . GLU A 1 297 ? -2.659 -14.874 -8.124 1.00 90.69 297 GLU A O 1
ATOM 2385 N N . ALA A 1 298 ? -4.726 -15.726 -8.152 1.00 89.25 298 ALA A N 1
ATOM 2386 C CA . ALA A 1 298 ? -5.220 -14.838 -7.106 1.00 89.25 298 ALA A CA 1
ATOM 2387 C C . ALA A 1 298 ? -4.524 -15.120 -5.757 1.00 89.25 298 ALA A C 1
ATOM 2389 O O . ALA A 1 298 ? -4.405 -16.265 -5.314 1.00 89.25 298 ALA A O 1
ATOM 2390 N N . PHE A 1 299 ? -4.098 -14.068 -5.058 1.00 90.75 299 PHE A N 1
ATOM 2391 C CA . PHE A 1 299 ? -3.591 -14.144 -3.685 1.00 90.75 299 PHE A CA 1
ATOM 2392 C C . PHE A 1 299 ? -4.707 -14.459 -2.673 1.00 90.75 299 PHE A C 1
ATOM 2394 O O . PHE A 1 299 ? -4.505 -15.254 -1.743 1.00 90.75 299 PHE A O 1
ATOM 2401 N N . TYR A 1 300 ? -5.897 -13.887 -2.881 1.00 88.75 300 TYR A N 1
ATOM 2402 C CA . TYR A 1 300 ? -7.136 -14.215 -2.171 1.00 88.75 300 TYR A CA 1
ATOM 2403 C C . TYR A 1 300 ? -8.346 -14.104 -3.110 1.00 88.75 300 TYR A C 1
ATOM 2405 O O . TYR A 1 300 ? -8.327 -13.338 -4.065 1.00 88.75 300 TYR A O 1
ATOM 2413 N N . GLN A 1 301 ? -9.408 -14.860 -2.811 1.00 90.00 301 GLN A N 1
ATOM 2414 C CA . GLN A 1 301 ? -10.680 -14.838 -3.558 1.00 90.00 301 GLN A CA 1
ATOM 2415 C C . GLN A 1 301 ? -11.803 -14.081 -2.831 1.00 90.00 301 GLN A C 1
ATOM 2417 O O . GLN A 1 301 ? -12.833 -13.766 -3.415 1.00 90.00 301 GLN A O 1
ATOM 2422 N N . SER A 1 302 ? -11.634 -13.824 -1.533 1.00 87.69 302 SER A N 1
ATOM 2423 C CA . SER A 1 302 ? -12.636 -13.178 -0.685 1.00 87.69 302 SER A CA 1
ATOM 2424 C C . SER A 1 302 ? -11.998 -11.999 0.046 1.00 87.69 302 SER A C 1
ATOM 2426 O O . SER A 1 302 ? -10.905 -12.168 0.594 1.00 87.69 302 SER A O 1
ATOM 2428 N N . PRO A 1 303 ? -12.686 -10.846 0.154 1.00 89.06 303 PRO A N 1
ATOM 2429 C CA . PRO A 1 303 ? -14.057 -10.570 -0.307 1.00 89.06 303 PRO A CA 1
ATOM 2430 C C . PRO A 1 303 ? -14.191 -10.350 -1.828 1.00 89.06 303 PRO A C 1
ATOM 2432 O O . PRO A 1 303 ? -15.302 -10.367 -2.340 1.00 89.06 303 PRO A O 1
ATOM 2435 N N . LEU A 1 304 ? -13.074 -10.160 -2.533 1.00 90.00 304 LEU A N 1
ATOM 2436 C CA . LEU A 1 304 ? -12.962 -9.955 -3.980 1.00 90.00 304 LEU A CA 1
ATOM 2437 C C . LEU A 1 304 ? -11.801 -10.813 -4.503 1.00 90.00 304 LEU A C 1
ATOM 2439 O O . LEU A 1 304 ? -10.850 -11.046 -3.754 1.00 90.00 304 LEU A O 1
ATOM 2443 N N . ASP A 1 305 ? -11.849 -11.238 -5.766 1.00 90.25 305 ASP A N 1
ATOM 2444 C CA . ASP A 1 305 ? -10.691 -11.837 -6.432 1.00 90.25 305 ASP A CA 1
ATOM 2445 C C . ASP A 1 305 ? -9.561 -10.805 -6.554 1.00 90.25 305 ASP A C 1
ATOM 2447 O O . ASP A 1 305 ? -9.707 -9.759 -7.188 1.00 90.25 305 ASP A O 1
ATOM 2451 N N . SER A 1 306 ? -8.423 -11.086 -5.924 1.00 90.81 306 SER A N 1
ATOM 2452 C CA . SER A 1 306 ? -7.321 -10.133 -5.826 1.00 90.81 306 SER A CA 1
ATOM 2453 C C . SER A 1 306 ? -6.710 -9.758 -7.182 1.00 90.81 306 SER A C 1
ATOM 2455 O O . SER A 1 306 ? -6.060 -8.716 -7.277 1.00 90.81 306 SER A O 1
ATOM 2457 N N . THR A 1 307 ? -6.936 -10.552 -8.237 1.00 88.69 307 THR A N 1
ATOM 2458 C CA . THR A 1 307 ? -6.480 -10.230 -9.600 1.00 88.69 307 THR A CA 1
ATOM 2459 C C . THR A 1 307 ? -7.125 -8.948 -10.135 1.00 88.69 307 THR A C 1
ATOM 2461 O O . THR A 1 307 ? -6.467 -8.200 -10.856 1.00 88.69 307 THR A O 1
ATOM 2464 N N . VAL A 1 308 ? -8.344 -8.612 -9.687 1.00 86.62 308 VAL A N 1
ATOM 2465 C CA . VAL A 1 308 ? -9.036 -7.346 -10.004 1.00 86.62 308 VAL A CA 1
ATOM 2466 C C . VAL A 1 308 ? -8.258 -6.127 -9.501 1.00 86.62 308 VAL A C 1
ATOM 2468 O O . VAL A 1 308 ? -8.322 -5.054 -10.093 1.00 86.62 308 VAL A O 1
ATOM 2471 N N . LEU A 1 309 ? -7.493 -6.291 -8.420 1.00 86.44 309 LEU A N 1
ATOM 2472 C CA . LEU A 1 309 ? -6.661 -5.240 -7.830 1.00 86.44 309 LEU A CA 1
ATOM 2473 C C . LEU A 1 309 ? -5.212 -5.284 -8.337 1.00 86.44 309 LEU A C 1
ATOM 2475 O O . LEU A 1 309 ? -4.357 -4.564 -7.822 1.00 86.44 309 LEU A O 1
ATOM 2479 N N . GLY A 1 310 ? -4.909 -6.157 -9.304 1.00 88.62 310 GLY A N 1
ATOM 2480 C CA . GLY A 1 310 ? -3.540 -6.415 -9.740 1.00 88.62 310 GLY A CA 1
ATOM 2481 C C . GLY A 1 310 ? -2.680 -7.035 -8.636 1.00 88.62 310 GLY A C 1
ATOM 2482 O O . GLY A 1 310 ? -1.484 -6.755 -8.563 1.00 88.62 310 GLY A O 1
ATOM 2483 N N . ILE A 1 311 ? -3.287 -7.824 -7.741 1.00 89.12 311 ILE A N 1
ATOM 2484 C CA . ILE A 1 311 ? -2.587 -8.525 -6.666 1.00 89.12 311 ILE A CA 1
ATOM 2485 C C . ILE A 1 311 ? -2.588 -10.018 -6.973 1.00 89.12 311 ILE A C 1
ATOM 2487 O O . ILE A 1 311 ? -3.641 -10.656 -7.054 1.00 89.12 311 ILE A O 1
ATOM 2491 N N . PHE A 1 312 ? -1.397 -10.588 -7.086 1.00 89.94 312 PHE A N 1
ATOM 2492 C CA . PHE A 1 312 ? -1.204 -11.967 -7.510 1.00 89.94 312 PHE A CA 1
ATOM 2493 C C . PHE A 1 312 ? -0.389 -12.754 -6.499 1.00 89.94 312 PHE A C 1
ATOM 2495 O O . PHE A 1 312 ? 0.418 -12.208 -5.751 1.00 89.94 312 PHE A O 1
ATOM 2502 N N . ARG A 1 313 ? -0.554 -14.068 -6.531 1.00 90.62 313 ARG A N 1
ATOM 2503 C CA . ARG A 1 313 ? 0.377 -15.033 -5.969 1.00 90.62 313 ARG A CA 1
ATOM 2504 C C . ARG A 1 313 ? 1.065 -15.729 -7.129 1.00 90.62 313 ARG A C 1
ATOM 2506 O O . ARG A 1 313 ? 0.405 -16.255 -8.020 1.00 90.62 313 ARG A O 1
ATOM 2513 N N . SER A 1 314 ? 2.389 -15.704 -7.142 1.00 87.69 314 SER A N 1
ATOM 2514 C CA . SER A 1 314 ? 3.185 -16.271 -8.219 1.00 87.69 314 SER A CA 1
ATOM 2515 C C . SER A 1 314 ? 4.154 -17.337 -7.723 1.00 87.69 314 SER A C 1
ATOM 2517 O O . SER A 1 314 ? 4.580 -17.358 -6.563 1.00 87.69 314 SER A O 1
ATOM 2519 N N . LYS A 1 315 ? 4.482 -18.274 -8.614 1.00 85.88 315 LYS A N 1
ATOM 2520 C CA . LYS A 1 315 ? 5.454 -19.340 -8.360 1.00 85.88 315 LYS A CA 1
ATOM 2521 C C . LYS A 1 315 ? 6.134 -19.751 -9.659 1.00 85.88 315 LYS A C 1
ATOM 2523 O O . LYS A 1 315 ? 5.520 -19.706 -10.721 1.00 85.88 315 LYS A O 1
ATOM 2528 N N . LYS A 1 316 ? 7.372 -20.244 -9.527 1.00 83.50 316 LYS A N 1
ATOM 2529 C CA . LYS A 1 316 ? 8.189 -20.850 -10.591 1.00 83.50 316 LYS A CA 1
ATOM 2530 C C . LYS A 1 316 ? 8.537 -19.856 -11.704 1.00 83.50 316 LYS A C 1
ATOM 2532 O O . LYS A 1 316 ? 7.674 -19.340 -12.406 1.00 83.50 316 LYS A O 1
ATOM 2537 N N . MET A 1 317 ? 9.827 -19.628 -11.907 1.00 89.19 317 MET A N 1
ATOM 2538 C CA . MET A 1 317 ? 10.294 -18.815 -13.028 1.00 89.19 317 MET A CA 1
ATOM 2539 C C . MET A 1 317 ? 10.325 -19.645 -14.313 1.00 89.19 317 MET A C 1
ATOM 2541 O O . MET A 1 317 ? 10.660 -20.830 -14.286 1.00 89.19 317 MET A O 1
ATOM 2545 N N . SER A 1 318 ? 9.982 -19.019 -15.437 1.00 90.56 318 SER A N 1
ATOM 2546 C CA . SER A 1 318 ? 10.215 -19.584 -16.770 1.00 90.56 318 SER A CA 1
ATOM 2547 C C . SER A 1 318 ? 11.711 -19.822 -16.984 1.00 90.56 318 SER A C 1
ATOM 2549 O O . SER A 1 318 ? 12.519 -18.974 -16.620 1.00 90.56 318 SER A O 1
ATOM 2551 N N . GLN A 1 319 ? 12.096 -20.930 -17.619 1.00 87.12 319 GLN A N 1
ATOM 2552 C CA . GLN A 1 319 ? 13.499 -21.159 -18.001 1.00 87.12 319 GLN A CA 1
ATOM 2553 C C . GLN A 1 319 ? 13.957 -20.225 -19.130 1.00 87.12 319 GLN A C 1
ATOM 2555 O O . GLN A 1 319 ? 15.130 -19.879 -19.207 1.00 87.12 319 GLN A O 1
ATOM 2560 N N . LYS A 1 320 ? 13.029 -19.787 -19.989 1.00 90.12 320 LYS A N 1
ATOM 2561 C CA . LYS A 1 320 ? 13.324 -18.893 -21.112 1.00 90.12 320 LYS A CA 1
ATOM 2562 C C . LYS A 1 320 ? 13.311 -17.434 -20.664 1.00 90.12 320 LYS A C 1
ATOM 2564 O O . LYS A 1 320 ? 12.347 -17.002 -20.021 1.00 90.12 320 LYS A O 1
ATOM 2569 N N . LEU A 1 321 ? 14.352 -16.704 -21.059 1.00 93.56 321 LEU A N 1
ATOM 2570 C CA . LEU A 1 321 ? 14.411 -15.246 -21.009 1.00 93.56 321 LEU A CA 1
ATOM 2571 C C . LEU A 1 321 ? 13.694 -14.659 -22.229 1.00 93.56 321 LEU A C 1
ATOM 2573 O O . LEU A 1 321 ? 13.678 -15.260 -23.303 1.00 93.56 321 LEU A O 1
ATOM 2577 N N . LYS A 1 322 ? 13.079 -13.496 -22.042 1.00 95.19 322 LYS A N 1
ATOM 2578 C CA . LYS A 1 322 ? 12.379 -12.732 -23.075 1.00 95.19 322 LYS A CA 1
ATOM 2579 C C . LYS A 1 322 ? 12.905 -11.304 -23.108 1.00 95.19 322 LYS A C 1
ATOM 2581 O O . LYS A 1 322 ? 13.430 -10.822 -22.107 1.00 95.19 322 LYS A O 1
ATOM 2586 N N . VAL A 1 323 ? 12.724 -10.640 -24.242 1.00 95.38 323 VAL A N 1
ATOM 2587 C CA . VAL A 1 323 ? 13.088 -9.236 -24.444 1.00 95.38 323 VAL A CA 1
ATOM 2588 C C . VAL A 1 323 ? 11.826 -8.416 -24.698 1.00 95.38 323 VAL A C 1
ATOM 2590 O O . VAL A 1 323 ? 10.914 -8.894 -25.370 1.00 95.38 323 VAL A O 1
ATOM 2593 N N . ALA A 1 324 ? 11.779 -7.201 -24.159 1.00 95.00 324 ALA A N 1
ATOM 2594 C CA . ALA A 1 324 ? 10.794 -6.170 -24.493 1.00 95.00 324 ALA A CA 1
ATOM 2595 C C . ALA A 1 324 ? 11.472 -4.796 -24.490 1.00 95.00 324 ALA A C 1
ATOM 2597 O O . ALA A 1 324 ? 12.559 -4.651 -23.915 1.00 95.00 324 ALA A O 1
ATOM 2598 N N . LYS A 1 325 ? 10.852 -3.787 -25.113 1.00 93.75 325 LYS A N 1
ATOM 2599 C CA . LYS A 1 325 ? 11.358 -2.415 -25.008 1.00 93.75 325 LYS A CA 1
ATOM 2600 C C . LYS A 1 325 ? 11.198 -1.937 -23.569 1.00 93.75 325 LYS A C 1
ATOM 2602 O O . LYS A 1 325 ? 10.259 -2.321 -22.874 1.00 93.75 325 LYS A O 1
ATOM 2607 N N . LEU A 1 326 ? 12.097 -1.066 -23.114 1.00 90.88 326 LEU A N 1
ATOM 2608 C CA . LEU A 1 326 ? 12.018 -0.504 -21.762 1.00 90.88 326 LEU A CA 1
ATOM 2609 C C . LEU A 1 326 ? 10.675 0.217 -21.516 1.00 90.88 326 LEU A C 1
ATOM 2611 O O . LEU A 1 326 ? 10.118 0.131 -20.424 1.00 90.88 326 LEU A O 1
ATOM 2615 N N . ASN A 1 327 ? 10.128 0.860 -22.549 1.00 87.38 327 ASN A N 1
ATOM 2616 C CA . ASN A 1 327 ? 8.849 1.572 -22.486 1.00 87.38 327 ASN A CA 1
ATOM 2617 C C . ASN A 1 327 ? 7.617 0.645 -22.457 1.00 87.38 327 ASN A C 1
ATOM 2619 O O . ASN A 1 327 ? 6.521 1.122 -22.175 1.00 87.38 327 ASN A O 1
ATOM 2623 N N . ASP A 1 328 ? 7.779 -0.664 -22.691 1.00 88.44 328 ASP A N 1
ATOM 2624 C CA . ASP A 1 328 ? 6.686 -1.649 -22.600 1.00 88.44 328 ASP A CA 1
ATOM 2625 C C . ASP A 1 328 ? 6.387 -2.060 -21.145 1.00 88.44 328 ASP A C 1
ATOM 2627 O O . ASP A 1 328 ? 5.481 -2.857 -20.880 1.00 88.44 328 ASP A O 1
ATOM 2631 N N . ILE A 1 329 ? 7.160 -1.546 -20.181 1.00 87.31 329 ILE A N 1
ATOM 2632 C CA . ILE A 1 329 ? 6.911 -1.750 -18.757 1.00 87.31 329 ILE A CA 1
ATOM 2633 C C . ILE A 1 329 ? 5.683 -0.933 -18.342 1.00 87.31 329 ILE A C 1
ATOM 2635 O O . ILE A 1 329 ? 5.675 0.298 -18.384 1.00 87.31 329 ILE A O 1
ATOM 2639 N N . LEU A 1 330 ? 4.649 -1.637 -17.886 1.00 83.38 330 LEU A N 1
ATOM 2640 C CA . LEU A 1 330 ? 3.364 -1.037 -17.527 1.00 83.38 330 LEU A CA 1
ATOM 2641 C C . LEU A 1 330 ? 3.253 -0.764 -16.027 1.00 83.38 330 LEU A C 1
ATOM 2643 O O . LEU A 1 330 ? 2.837 0.317 -15.614 1.00 83.38 330 LEU A O 1
ATOM 2647 N N . TRP A 1 331 ? 3.641 -1.744 -15.208 1.00 84.75 331 TRP A N 1
ATOM 2648 C CA . TRP A 1 331 ? 3.460 -1.690 -13.759 1.00 84.75 331 TRP A CA 1
ATOM 2649 C C . TRP A 1 331 ? 4.701 -2.150 -13.017 1.00 84.75 331 TRP A C 1
ATOM 2651 O O . TRP A 1 331 ? 5.364 -3.089 -13.452 1.00 84.75 331 TRP A O 1
ATOM 2661 N N . LYS A 1 332 ? 4.965 -1.546 -11.858 1.00 88.88 332 LYS A N 1
ATOM 2662 C CA . LYS A 1 332 ? 5.936 -2.049 -10.877 1.00 88.88 332 LYS A CA 1
ATOM 2663 C C . LYS A 1 332 ? 5.208 -2.788 -9.757 1.00 88.88 332 LYS A C 1
ATOM 2665 O O . LYS A 1 332 ? 4.220 -2.280 -9.218 1.00 88.88 332 LYS A O 1
ATOM 2670 N N . TYR A 1 333 ? 5.708 -3.964 -9.390 1.00 91.19 333 TYR A N 1
ATOM 2671 C CA . TYR A 1 333 ? 5.157 -4.791 -8.318 1.00 91.19 333 TYR A CA 1
ATOM 2672 C C . TYR A 1 333 ? 6.058 -4.789 -7.085 1.00 91.19 333 TYR A C 1
ATOM 2674 O O . TYR A 1 333 ? 7.274 -4.950 -7.182 1.00 91.19 333 TYR A O 1
ATOM 2682 N N . VAL A 1 334 ? 5.444 -4.714 -5.904 1.00 90.75 334 VAL A N 1
ATOM 2683 C CA . VAL A 1 334 ? 6.098 -5.118 -4.655 1.00 90.75 334 VAL A CA 1
ATOM 2684 C C . VAL A 1 334 ? 6.070 -6.640 -4.589 1.00 90.75 334 VAL A C 1
ATOM 2686 O O . VAL A 1 334 ? 4.993 -7.230 -4.500 1.00 90.75 334 VAL A O 1
ATOM 2689 N N . SER A 1 335 ? 7.243 -7.269 -4.635 1.00 90.81 335 SER A N 1
ATOM 2690 C CA . SER A 1 335 ? 7.391 -8.726 -4.663 1.00 90.81 335 SER A CA 1
ATOM 2691 C C . SER A 1 335 ? 7.698 -9.284 -3.275 1.00 90.81 335 SER A C 1
ATOM 2693 O O . SER A 1 335 ? 8.853 -9.331 -2.873 1.00 90.81 335 SER A O 1
ATOM 2695 N N . ILE A 1 336 ? 6.676 -9.735 -2.552 1.00 88.56 336 ILE A N 1
ATOM 2696 C CA . ILE A 1 336 ? 6.743 -10.178 -1.155 1.00 88.56 336 ILE A CA 1
ATOM 2697 C C . ILE A 1 336 ? 6.845 -11.714 -1.088 1.00 88.56 336 ILE A C 1
ATOM 2699 O O . ILE A 1 336 ? 5.841 -12.394 -1.323 1.00 88.56 336 ILE A O 1
ATOM 2703 N N . PRO A 1 337 ? 8.012 -12.299 -0.766 1.00 85.44 337 PRO A N 1
ATOM 2704 C CA . PRO A 1 337 ? 8.153 -13.747 -0.647 1.00 85.44 337 PRO A CA 1
ATOM 2705 C C . PRO A 1 337 ? 7.354 -14.307 0.544 1.00 85.44 337 PRO A C 1
ATOM 2707 O O . PRO A 1 337 ? 7.448 -13.829 1.672 1.00 85.44 337 PRO A O 1
ATOM 2710 N N . GLU A 1 338 ? 6.586 -15.365 0.290 1.00 78.38 338 GLU A N 1
ATOM 2711 C CA . GLU A 1 338 ? 5.787 -16.125 1.254 1.00 78.38 338 GLU A CA 1
ATOM 2712 C C . GLU A 1 338 ? 6.082 -17.630 1.087 1.00 78.38 338 GLU A C 1
ATOM 2714 O O . GLU A 1 338 ? 5.480 -18.337 0.272 1.00 78.38 338 GLU A O 1
ATOM 2719 N N . LYS A 1 339 ? 7.024 -18.159 1.878 1.00 72.44 339 LYS A N 1
ATOM 2720 C CA . LYS A 1 339 ? 7.473 -19.565 1.810 1.00 72.44 339 LYS A CA 1
ATOM 2721 C C . LYS A 1 339 ? 7.913 -19.973 0.388 1.00 72.44 339 LYS A C 1
ATOM 2723 O O . LYS A 1 339 ? 9.007 -19.625 -0.030 1.00 72.44 339 LYS A O 1
ATOM 2728 N N . LYS A 1 340 ? 7.091 -20.747 -0.339 1.00 55.31 340 LYS A N 1
ATOM 2729 C CA . LYS A 1 340 ? 7.363 -21.260 -1.703 1.00 55.31 340 LYS A CA 1
ATOM 2730 C C . LYS A 1 340 ? 6.692 -20.425 -2.808 1.00 55.31 340 LYS A C 1
ATOM 2732 O O . LYS A 1 340 ? 6.655 -20.872 -3.955 1.00 55.31 340 LYS A O 1
ATOM 2737 N N . MET A 1 341 ? 6.086 -19.297 -2.456 1.00 62.12 341 MET A N 1
ATOM 2738 C CA . MET A 1 341 ? 5.302 -18.430 -3.336 1.00 62.12 341 MET A CA 1
ATOM 2739 C C . MET A 1 341 ? 5.719 -16.974 -3.131 1.00 62.12 341 MET A C 1
ATOM 2741 O O . MET A 1 341 ? 6.351 -16.646 -2.132 1.00 62.12 341 MET A O 1
ATOM 2745 N N . THR A 1 342 ? 5.342 -16.104 -4.059 1.00 72.56 342 THR A N 1
ATOM 2746 C CA . THR A 1 342 ? 5.594 -14.667 -3.967 1.00 72.56 342 THR A CA 1
ATOM 2747 C C . THR A 1 342 ? 4.286 -13.921 -4.177 1.00 72.56 342 THR A C 1
ATOM 2749 O O . THR A 1 342 ? 3.597 -14.148 -5.166 1.00 72.56 342 THR A O 1
ATOM 2752 N N . THR A 1 343 ? 3.924 -13.038 -3.250 1.00 69.94 343 THR A N 1
ATOM 2753 C CA . THR A 1 343 ? 2.794 -12.124 -3.428 1.00 69.94 343 THR A CA 1
ATOM 2754 C C . THR A 1 343 ? 3.272 -10.887 -4.169 1.00 69.94 343 THR A C 1
ATOM 2756 O O . THR A 1 343 ? 4.223 -10.239 -3.744 1.00 69.94 343 THR A O 1
ATOM 2759 N N . LEU A 1 344 ? 2.615 -10.560 -5.271 1.00 65.81 344 LEU A N 1
ATOM 2760 C CA . LEU A 1 344 ? 2.913 -9.412 -6.112 1.00 65.81 344 LEU A CA 1
ATOM 2761 C C . LEU A 1 344 ? 1.778 -8.416 -5.945 1.00 65.81 344 LEU A C 1
ATOM 2763 O O . LEU A 1 344 ? 0.641 -8.740 -6.268 1.00 65.81 344 LEU A O 1
ATOM 2767 N N . SER A 1 345 ? 2.072 -7.234 -5.412 1.00 66.69 345 SER A N 1
ATOM 2768 C CA . SER A 1 345 ? 1.078 -6.173 -5.236 1.00 66.69 345 SER A CA 1
ATOM 2769 C C . SER A 1 345 ? 1.447 -4.970 -6.089 1.00 66.69 345 SER A C 1
ATOM 2771 O O . SER A 1 345 ? 2.572 -4.468 -6.018 1.00 66.69 345 SER A O 1
ATOM 2773 N N . CYS A 1 346 ? 0.513 -4.559 -6.940 1.00 66.00 346 CYS A N 1
ATOM 2774 C CA . CYS A 1 346 ? 0.665 -3.431 -7.843 1.00 66.00 346 CYS A CA 1
ATOM 2775 C C . CYS A 1 346 ? 0.979 -2.138 -7.067 1.00 66.00 346 CYS A C 1
ATOM 2777 O O . CYS A 1 346 ? 0.252 -1.783 -6.140 1.00 66.00 346 CYS A O 1
ATOM 2779 N N . HIS A 1 347 ? 2.040 -1.425 -7.463 1.00 60.88 347 HIS A N 1
ATOM 2780 C CA . HIS A 1 347 ? 2.484 -0.203 -6.788 1.00 60.88 347 HIS A CA 1
ATOM 2781 C C . HIS A 1 347 ? 2.330 1.064 -7.641 1.00 60.88 347 HIS A C 1
ATOM 2783 O O . HIS A 1 347 ? 1.721 2.030 -7.185 1.00 60.88 347 HIS A O 1
ATOM 2789 N N . TYR A 1 348 ? 2.839 1.050 -8.878 1.00 55.88 348 TYR A N 1
ATOM 2790 C CA . TYR A 1 348 ? 2.814 2.197 -9.794 1.00 55.88 348 TYR A CA 1
ATOM 2791 C C . TYR A 1 348 ? 2.481 1.775 -11.221 1.00 55.88 348 TYR A C 1
ATOM 2793 O O . TYR A 1 348 ? 2.892 0.695 -11.645 1.00 55.88 348 TYR A O 1
ATOM 2801 N N . CYS A 1 349 ? 1.790 2.659 -11.946 1.00 52.16 349 CYS A N 1
ATOM 2802 C CA . CYS A 1 349 ? 1.481 2.548 -13.371 1.00 52.16 349 CYS A CA 1
ATOM 2803 C C . CYS A 1 349 ? 2.255 3.606 -14.166 1.00 52.16 349 CYS A C 1
ATOM 2805 O O . CYS A 1 349 ? 2.330 4.752 -13.720 1.00 52.16 349 CYS A O 1
ATOM 2807 N N . THR A 1 350 ? 2.774 3.261 -15.346 1.00 38.69 350 THR A N 1
ATOM 2808 C CA . THR A 1 350 ? 3.428 4.221 -16.255 1.00 38.69 350 THR A CA 1
ATOM 2809 C C . THR A 1 350 ? 2.457 5.093 -17.055 1.00 38.69 350 THR A C 1
ATOM 2811 O O . THR A 1 350 ? 2.879 6.098 -17.620 1.00 38.69 350 THR A O 1
ATOM 2814 N N . GLN A 1 351 ? 1.166 4.751 -17.114 1.00 43.00 351 GLN A N 1
ATOM 2815 C CA . GLN A 1 351 ? 0.198 5.450 -17.962 1.00 43.00 351 GLN A CA 1
ATOM 2816 C C . GLN A 1 351 ? -0.742 6.352 -17.150 1.00 43.00 351 GLN A C 1
ATOM 2818 O O . GLN A 1 351 ? -1.547 5.888 -16.340 1.00 43.00 351 GLN A O 1
ATOM 2823 N N . SER A 1 352 ? -0.718 7.652 -17.457 1.00 35.56 352 SER A N 1
ATOM 2824 C CA . SER A 1 352 ? -1.682 8.661 -16.986 1.00 35.56 352 SER A CA 1
ATOM 2825 C C . SER A 1 352 ? -3.128 8.393 -17.450 1.00 35.56 352 SER A C 1
ATOM 2827 O O . SER A 1 352 ? -4.068 8.906 -16.844 1.00 35.56 352 SER A O 1
ATOM 2829 N N . ASN A 1 353 ? -3.312 7.531 -18.460 1.00 33.28 353 ASN A N 1
ATOM 2830 C CA . ASN A 1 353 ? -4.587 7.198 -19.107 1.00 33.28 353 ASN A CA 1
ATOM 2831 C C . ASN A 1 353 ? -4.943 5.694 -19.071 1.00 33.28 353 ASN A C 1
ATOM 2833 O O . ASN A 1 353 ? -5.499 5.156 -20.029 1.00 33.28 353 ASN A O 1
ATOM 2837 N N . CYS A 1 354 ? -4.721 4.990 -17.954 1.00 35.72 354 CYS A N 1
ATOM 2838 C CA . CYS A 1 354 ? -5.289 3.642 -17.750 1.00 35.72 354 CYS A CA 1
ATOM 2839 C C . CYS A 1 354 ? -6.815 3.657 -17.507 1.00 35.72 354 CYS A C 1
ATOM 2841 O O . CYS A 1 354 ? -7.307 3.114 -16.520 1.00 35.72 354 CYS A O 1
ATOM 2843 N N . ALA A 1 355 ? -7.576 4.283 -18.404 1.00 33.38 355 ALA A N 1
ATOM 2844 C CA . ALA A 1 355 ? -8.997 3.997 -18.572 1.00 33.38 355 ALA A CA 1
ATOM 2845 C C . ALA A 1 355 ? -9.226 2.784 -19.499 1.00 33.38 355 ALA A C 1
ATOM 2847 O O . ALA A 1 355 ? -10.272 2.154 -19.401 1.00 33.38 355 ALA A O 1
ATOM 2848 N N . ASN A 1 356 ? -8.251 2.410 -20.347 1.00 30.75 356 ASN A N 1
ATOM 2849 C CA . ASN A 1 356 ? -8.527 1.552 -21.511 1.00 30.75 356 ASN A CA 1
ATOM 2850 C C . ASN A 1 356 ? -7.685 0.272 -21.683 1.00 30.75 356 ASN A C 1
ATOM 2852 O O . ASN A 1 356 ? -7.867 -0.408 -22.687 1.00 30.75 356 ASN A O 1
ATOM 2856 N N . PHE A 1 357 ? -6.831 -0.138 -20.736 1.00 28.64 357 PHE A N 1
ATOM 2857 C CA . PHE A 1 357 ? -6.143 -1.439 -20.843 1.00 28.64 357 PHE A CA 1
ATOM 2858 C C . PHE A 1 357 ? -6.724 -2.473 -19.864 1.00 28.64 357 PHE A C 1
ATOM 2860 O O . PHE A 1 357 ? -6.462 -2.445 -18.666 1.00 28.64 357 PHE A O 1
ATOM 2867 N N . HIS A 1 358 ? -7.560 -3.362 -20.414 1.00 34.44 358 HIS A N 1
ATOM 2868 C CA . HIS A 1 358 ? -8.033 -4.638 -19.855 1.00 34.44 358 HIS A CA 1
ATOM 2869 C C . HIS A 1 358 ? -8.669 -4.656 -18.451 1.00 34.44 358 HIS A C 1
ATOM 2871 O O . HIS A 1 358 ? -8.461 -5.589 -17.682 1.00 34.44 358 HIS A O 1
ATOM 2877 N N . LEU A 1 359 ? -9.579 -3.723 -18.161 1.00 32.53 359 LEU A N 1
ATOM 2878 C CA . LEU A 1 359 ? -10.712 -4.045 -17.274 1.00 32.53 359 LEU A CA 1
ATOM 2879 C C . LEU A 1 359 ? -11.950 -4.480 -18.076 1.00 32.53 359 LEU A C 1
ATOM 2881 O O . LEU A 1 359 ? -12.663 -5.372 -17.643 1.00 32.53 359 LEU A O 1
ATOM 2885 N N . LEU A 1 360 ? -12.152 -3.971 -19.298 1.00 28.61 360 LEU A N 1
ATOM 2886 C CA . LEU A 1 360 ? -13.348 -4.255 -20.112 1.00 28.61 360 LEU A CA 1
ATOM 2887 C C . LEU A 1 360 ? -13.474 -5.703 -20.630 1.00 28.61 360 LEU A C 1
ATOM 2889 O O . LEU A 1 360 ? -14.584 -6.133 -20.917 1.00 28.61 360 LEU A O 1
ATOM 2893 N N . HIS A 1 361 ? -12.386 -6.481 -20.699 1.00 30.86 361 HIS A N 1
ATOM 2894 C CA . HIS A 1 361 ? -12.421 -7.876 -21.183 1.00 30.86 361 HIS A CA 1
ATOM 2895 C C . HIS A 1 361 ? -12.298 -8.943 -20.080 1.00 30.86 361 HIS A C 1
ATOM 2897 O O . HIS A 1 361 ? -12.277 -10.131 -20.387 1.00 30.86 361 HIS A O 1
ATOM 2903 N N . LEU A 1 362 ? -12.265 -8.543 -18.802 1.00 28.80 362 LEU A N 1
ATOM 2904 C CA . LEU A 1 362 ? -12.369 -9.459 -17.653 1.00 28.80 362 LEU A CA 1
ATOM 2905 C C . LEU A 1 362 ? -13.744 -9.394 -16.964 1.00 28.80 362 LEU A C 1
ATOM 2907 O O . LEU A 1 362 ? -13.953 -10.037 -15.937 1.00 28.80 362 LEU A O 1
ATOM 2911 N N . PHE A 1 363 ? -14.707 -8.669 -17.543 1.00 28.36 363 PHE A N 1
ATOM 2912 C CA . PHE A 1 363 ? -16.092 -8.644 -17.078 1.00 28.36 363 PHE A CA 1
ATOM 2913 C C . PHE A 1 363 ? -17.000 -9.541 -17.939 1.00 28.36 363 PHE A C 1
ATOM 2915 O O . PHE A 1 363 ? -17.537 -9.080 -18.942 1.00 28.36 363 PHE A O 1
ATOM 2922 N N . PRO A 1 364 ? -17.324 -10.764 -17.485 1.00 24.16 364 PRO A N 1
ATOM 2923 C CA . PRO A 1 364 ? -18.666 -11.311 -17.616 1.00 24.16 364 PRO A CA 1
ATOM 2924 C C . PRO A 1 364 ? -19.457 -11.126 -16.311 1.00 24.16 364 PRO A C 1
ATOM 2926 O O . PRO A 1 364 ? -20.477 -11.769 -16.101 1.00 24.16 364 PRO A O 1
ATOM 2929 N N . PHE A 1 365 ? -18.995 -10.254 -15.413 1.00 28.81 365 PHE A N 1
ATOM 2930 C CA . PHE A 1 365 ? -19.738 -9.867 -14.224 1.00 28.81 365 PHE A CA 1
ATOM 2931 C C . PHE A 1 365 ? -19.722 -8.353 -14.095 1.00 28.81 365 PHE A C 1
ATOM 2933 O O . PHE A 1 365 ? -18.992 -7.776 -13.293 1.00 28.81 365 PHE A O 1
ATOM 2940 N N . SER A 1 366 ? -20.621 -7.699 -14.832 1.00 31.03 366 SER A N 1
ATOM 2941 C CA . SER A 1 366 ? -21.337 -6.595 -14.203 1.00 31.03 366 SER A CA 1
ATOM 2942 C C . SER A 1 366 ? -21.750 -7.098 -12.821 1.00 31.03 366 SER A C 1
ATOM 2944 O O . SER A 1 366 ? -22.446 -8.116 -12.738 1.00 31.03 366 SER A O 1
ATOM 2946 N N . ILE A 1 367 ? -21.306 -6.449 -11.744 1.00 40.78 367 ILE A N 1
ATOM 2947 C CA . ILE A 1 367 ? -21.937 -6.639 -10.438 1.00 40.78 367 ILE A CA 1
ATOM 2948 C C . ILE A 1 367 ? -23.323 -6.023 -10.602 1.00 40.78 367 ILE A C 1
ATOM 2950 O O . ILE A 1 367 ? -23.569 -4.864 -10.278 1.00 40.78 367 ILE A O 1
ATOM 2954 N N . MET A 1 368 ? -24.210 -6.784 -11.238 1.00 41.50 368 MET A N 1
ATOM 2955 C CA . MET A 1 368 ? -25.613 -6.480 -11.225 1.00 41.50 368 MET A CA 1
ATOM 2956 C C . MET A 1 368 ? -26.049 -6.611 -9.767 1.00 41.50 368 MET A C 1
ATOM 2958 O O . MET A 1 368 ? -25.557 -7.490 -9.046 1.00 41.50 368 MET A O 1
ATOM 2962 N N . PRO A 1 369 ? -26.936 -5.728 -9.299 1.00 45.78 369 PRO A N 1
ATOM 2963 C CA . PRO A 1 369 ? -27.563 -5.907 -7.997 1.00 45.78 369 PRO A CA 1
ATOM 2964 C C . PRO A 1 369 ? -28.105 -7.333 -7.898 1.00 45.78 369 PRO A C 1
ATOM 2966 O O . PRO A 1 369 ? -28.758 -7.824 -8.813 1.00 45.78 369 PRO A O 1
ATOM 2969 N N . THR A 1 370 ? -27.802 -8.024 -6.804 1.00 61.34 370 THR A N 1
ATOM 2970 C CA . THR A 1 370 ? -28.233 -9.419 -6.634 1.00 61.34 370 THR A CA 1
ATOM 2971 C C . THR A 1 370 ? -29.747 -9.512 -6.424 1.00 61.34 370 THR A C 1
ATOM 2973 O O . THR A 1 370 ? -30.323 -10.568 -6.668 1.00 61.34 370 THR A O 1
ATOM 2976 N N . PHE A 1 371 ? -30.386 -8.403 -6.026 1.00 75.19 371 PHE A N 1
ATOM 2977 C CA . PHE A 1 371 ? -31.808 -8.317 -5.708 1.00 75.19 371 PHE A CA 1
ATOM 2978 C C . PHE A 1 371 ? -32.463 -7.082 -6.336 1.00 75.19 371 PHE A C 1
ATOM 2980 O O . PHE A 1 371 ? -31.843 -6.018 -6.451 1.00 75.19 371 PHE A O 1
ATOM 2987 N N . LEU A 1 372 ? -33.732 -7.220 -6.702 1.00 74.00 372 LEU A N 1
ATOM 2988 C CA . LEU A 1 372 ? -34.580 -6.150 -7.217 1.00 74.00 372 LEU A CA 1
ATOM 2989 C C . LEU A 1 372 ? -35.730 -5.888 -6.251 1.00 74.00 372 LEU A C 1
ATOM 2991 O O . LEU A 1 372 ? -36.275 -6.828 -5.676 1.00 74.00 372 LEU A O 1
ATOM 2995 N N . ILE A 1 373 ? -36.090 -4.614 -6.113 1.00 78.06 373 ILE A N 1
ATOM 2996 C CA . ILE A 1 373 ? -37.346 -4.188 -5.496 1.00 78.06 373 ILE A CA 1
ATOM 2997 C C . ILE A 1 373 ? -38.350 -4.075 -6.637 1.00 78.06 373 ILE A C 1
ATOM 2999 O O . ILE A 1 373 ? -38.105 -3.336 -7.598 1.00 78.06 373 ILE A O 1
ATOM 3003 N N . VAL A 1 374 ? -39.427 -4.844 -6.560 1.00 79.31 374 VAL A N 1
ATOM 3004 C CA . VAL A 1 374 ? -40.424 -4.968 -7.621 1.00 79.31 374 VAL A CA 1
ATOM 3005 C C . VAL A 1 374 ? -41.816 -4.703 -7.078 1.00 79.31 374 VAL A C 1
ATOM 3007 O O . VAL A 1 374 ? -42.121 -5.086 -5.959 1.00 79.31 374 VAL A O 1
ATOM 3010 N N . GLU A 1 375 ? -42.641 -4.055 -7.879 1.00 82.94 375 GLU A N 1
ATOM 3011 C CA . GLU A 1 375 ? -44.073 -3.868 -7.658 1.00 82.94 375 GLU A CA 1
ATOM 3012 C C . GLU A 1 375 ? -44.845 -4.867 -8.521 1.00 82.94 375 GLU A C 1
ATOM 3014 O O . GLU A 1 375 ? -44.460 -5.089 -9.676 1.00 82.94 375 GLU A O 1
ATOM 3019 N N . PHE A 1 376 ? -45.927 -5.435 -7.988 1.00 84.38 376 PHE A N 1
ATOM 3020 C CA . PHE A 1 376 ? -46.861 -6.287 -8.727 1.00 84.38 376 PHE A CA 1
ATOM 3021 C C . PHE A 1 376 ? -48.052 -5.445 -9.215 1.00 84.38 376 PHE A C 1
ATOM 3023 O O . PHE A 1 376 ? -48.878 -5.012 -8.409 1.00 84.38 376 PHE A O 1
ATOM 3030 N N . PRO A 1 377 ? -48.150 -5.143 -10.528 1.00 76.88 377 PRO A N 1
ATOM 3031 C CA . PRO A 1 377 ? -49.197 -4.266 -11.039 1.00 76.88 377 PRO A CA 1
ATOM 3032 C C . PRO A 1 377 ? -50.588 -4.868 -10.809 1.00 76.88 377 PRO A C 1
ATOM 3034 O O . PRO A 1 377 ? -50.878 -5.944 -11.325 1.00 76.88 377 PRO A O 1
ATOM 3037 N N . GLY A 1 378 ? -51.452 -4.139 -10.099 1.00 73.88 378 GLY A N 1
ATOM 3038 C CA . GLY A 1 378 ? -52.821 -4.564 -9.777 1.00 73.88 378 GLY A CA 1
ATOM 3039 C C . GLY A 1 378 ? -53.009 -5.120 -8.363 1.00 73.88 378 GLY A C 1
ATOM 3040 O O . GLY A 1 378 ? -54.151 -5.322 -7.967 1.00 73.88 378 GLY A O 1
ATOM 3041 N N . GLU A 1 379 ? -51.926 -5.311 -7.603 1.00 68.19 379 GLU A N 1
ATOM 3042 C CA . GLU A 1 379 ? -51.967 -5.883 -6.246 1.00 68.19 379 GLU A CA 1
ATOM 3043 C C . GLU A 1 379 ? -51.528 -4.883 -5.153 1.00 68.19 379 GLU A C 1
ATOM 3045 O O . GLU A 1 379 ? -51.553 -5.223 -3.979 1.00 68.19 379 GLU A O 1
ATOM 3050 N N . GLU A 1 380 ? -51.135 -3.650 -5.521 1.00 63.38 380 GLU A N 1
ATOM 3051 C CA . GLU A 1 380 ? -50.569 -2.609 -4.624 1.00 63.38 380 GLU A CA 1
ATOM 3052 C C . GLU A 1 380 ? -49.411 -3.093 -3.722 1.00 63.38 380 GLU A C 1
ATOM 3054 O O . GLU A 1 380 ? -49.081 -2.465 -2.717 1.00 63.38 380 GLU A O 1
ATOM 3059 N N . ASP A 1 381 ? -48.740 -4.180 -4.112 1.00 65.06 381 ASP A N 1
ATOM 3060 C CA . ASP A 1 381 ? -47.740 -4.859 -3.293 1.00 65.06 381 ASP A CA 1
ATOM 3061 C C . ASP A 1 381 ? -46.315 -4.725 -3.850 1.00 65.06 381 ASP A C 1
ATOM 3063 O O . ASP A 1 381 ? -46.070 -4.731 -5.065 1.00 65.06 381 ASP A O 1
ATOM 3067 N N . VAL A 1 382 ? -45.342 -4.640 -2.933 1.00 69.00 382 VAL A N 1
ATOM 3068 C CA . VAL A 1 382 ? -43.910 -4.504 -3.242 1.00 69.00 382 VAL A CA 1
ATOM 3069 C C . VAL A 1 382 ? -43.120 -5.670 -2.650 1.00 69.00 382 VAL A C 1
ATOM 3071 O O . VAL A 1 382 ? -43.121 -5.905 -1.445 1.00 69.00 382 VAL A O 1
ATOM 3074 N N . GLY A 1 383 ? -42.377 -6.377 -3.501 1.00 73.56 383 GLY A N 1
ATOM 3075 C CA . GLY A 1 383 ? -41.553 -7.526 -3.136 1.00 73.56 383 GLY A CA 1
ATOM 3076 C C . GLY A 1 383 ? -40.062 -7.318 -3.398 1.00 73.56 383 GLY A C 1
ATOM 3077 O O . GLY A 1 383 ? -39.648 -6.510 -4.232 1.00 73.56 383 GLY A O 1
ATOM 3078 N N . ILE A 1 384 ? -39.228 -8.100 -2.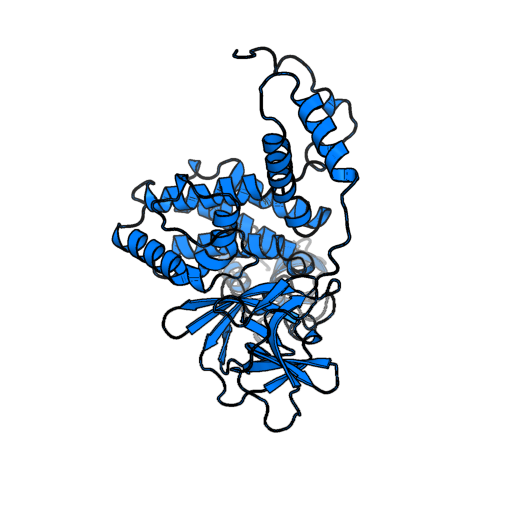707 1.00 75.50 384 ILE A N 1
ATOM 3079 C CA . ILE A 1 384 ? -37.800 -8.231 -3.020 1.00 75.50 384 ILE A CA 1
ATOM 3080 C C . ILE A 1 384 ? -37.569 -9.603 -3.642 1.00 75.50 384 ILE A C 1
ATOM 3082 O O . ILE A 1 384 ? -37.785 -10.626 -2.993 1.00 75.50 384 ILE A O 1
ATOM 3086 N N . ILE A 1 385 ? -37.071 -9.623 -4.876 1.00 80.38 385 ILE A N 1
ATOM 3087 C CA . ILE A 1 385 ? -36.756 -10.857 -5.603 1.00 80.38 385 ILE A CA 1
ATOM 3088 C C . ILE A 1 385 ? -35.277 -10.921 -5.964 1.00 80.38 385 ILE A C 1
ATOM 3090 O O . ILE A 1 385 ? -34.594 -9.897 -6.057 1.00 80.38 385 ILE A O 1
ATOM 3094 N N . SER A 1 386 ? -34.768 -12.129 -6.202 1.00 79.31 386 SER A N 1
ATOM 3095 C CA . SER A 1 386 ? -33.452 -12.275 -6.819 1.00 79.31 386 SER A CA 1
ATOM 3096 C C . SER A 1 386 ? -33.484 -11.809 -8.270 1.00 79.31 386 SER A C 1
ATOM 3098 O O . SER A 1 386 ? -34.440 -12.074 -8.997 1.00 79.31 386 SER A O 1
ATOM 3100 N N . LEU A 1 387 ? -32.401 -11.177 -8.727 1.00 78.88 387 LEU A N 1
ATOM 3101 C CA . LEU A 1 387 ? -32.235 -10.835 -10.139 1.00 78.88 387 LEU A CA 1
ATOM 3102 C C . LEU A 1 387 ? -32.366 -12.072 -11.047 1.00 78.88 387 LEU A C 1
ATOM 3104 O O . LEU A 1 387 ? -32.901 -11.973 -12.148 1.00 78.88 387 LEU A O 1
ATOM 3108 N N . SER A 1 388 ? -31.925 -13.243 -10.576 1.00 80.31 388 SER A N 1
ATOM 3109 C CA . SER A 1 388 ? -32.009 -14.502 -11.331 1.00 80.31 388 SER A CA 1
ATOM 3110 C C . SER A 1 388 ? -33.441 -15.001 -11.550 1.00 80.31 388 SER A C 1
ATOM 3112 O O . SER A 1 388 ? -33.647 -15.908 -12.352 1.00 80.31 388 SER A O 1
ATOM 3114 N N . TRP A 1 389 ? -34.421 -14.437 -10.840 1.00 87.25 389 TRP A N 1
ATOM 3115 C CA . TRP A 1 389 ? -35.828 -14.808 -10.969 1.00 87.25 389 TRP A CA 1
ATOM 3116 C C . TRP A 1 389 ? -36.528 -14.013 -12.068 1.00 87.25 389 TRP A C 1
ATOM 3118 O O . TRP A 1 389 ? -37.663 -14.325 -12.405 1.00 87.25 389 TRP A O 1
ATOM 3128 N N . THR A 1 390 ? -35.885 -12.993 -12.636 1.00 85.06 390 THR A N 1
ATOM 3129 C CA . THR A 1 390 ? -36.487 -12.177 -13.694 1.00 85.06 390 THR A CA 1
ATOM 3130 C C . THR A 1 390 ? -36.528 -12.899 -15.037 1.00 85.06 390 THR A C 1
ATOM 3132 O O . THR A 1 390 ? -35.591 -13.595 -15.425 1.00 85.06 390 THR A O 1
ATOM 3135 N N . ILE A 1 391 ? -37.624 -12.695 -15.767 1.00 84.31 391 ILE A N 1
ATOM 3136 C CA . ILE A 1 391 ? -37.779 -13.075 -17.169 1.00 84.31 391 ILE A CA 1
ATOM 3137 C C . ILE A 1 391 ? -37.977 -11.777 -17.952 1.00 84.31 391 ILE A C 1
ATOM 3139 O O . ILE A 1 391 ? -39.023 -11.138 -17.867 1.00 84.31 391 ILE A O 1
ATOM 3143 N N . GLY A 1 392 ? -36.969 -11.364 -18.719 1.00 80.62 392 GLY A N 1
ATOM 3144 C CA . GLY A 1 392 ? -37.025 -10.090 -19.437 1.00 80.62 392 GLY A CA 1
ATOM 3145 C C . GLY A 1 392 ? -36.989 -8.882 -18.492 1.00 80.62 392 GLY A C 1
ATOM 3146 O O . GLY A 1 392 ? -36.225 -8.872 -17.529 1.00 80.62 392 GLY A O 1
ATOM 3147 N N . LYS A 1 393 ? -37.765 -7.832 -18.796 1.00 80.31 393 LYS A N 1
ATOM 3148 C CA . LYS A 1 393 ? -37.763 -6.561 -18.037 1.00 80.31 393 LYS A CA 1
ATOM 3149 C C . LYS A 1 393 ? -39.009 -6.349 -17.169 1.00 80.31 393 LYS A C 1
ATOM 3151 O O . LYS A 1 393 ? -39.019 -5.418 -16.370 1.00 80.31 393 LYS A O 1
ATOM 3156 N N . ASP A 1 394 ? -40.034 -7.177 -17.342 1.00 87.81 394 ASP A N 1
ATOM 3157 C CA . ASP A 1 394 ? -41.393 -6.950 -16.842 1.00 87.81 394 ASP A CA 1
ATOM 3158 C C . ASP A 1 394 ? -42.039 -8.201 -16.221 1.00 87.81 394 ASP A C 1
ATOM 3160 O O . ASP A 1 394 ? -43.223 -8.177 -15.887 1.00 87.81 394 ASP A O 1
ATOM 3164 N N . LYS A 1 395 ? -41.296 -9.306 -16.073 1.00 89.50 395 LYS A N 1
ATOM 3165 C CA . LYS A 1 395 ? -41.801 -10.550 -15.474 1.00 89.50 395 LYS A CA 1
ATOM 3166 C C . LYS A 1 395 ? -40.798 -11.186 -14.516 1.00 89.50 395 LYS A C 1
ATOM 3168 O O . LYS A 1 395 ? -39.587 -10.992 -14.646 1.00 89.50 395 LYS A O 1
ATOM 3173 N N . CYS A 1 396 ? -41.290 -11.990 -13.579 1.00 90.44 396 CYS A N 1
ATOM 3174 C CA . CYS A 1 396 ? -40.467 -12.852 -12.734 1.00 90.44 396 CYS A CA 1
ATOM 3175 C C . CYS A 1 396 ? -41.110 -14.224 -12.507 1.00 90.44 396 CYS A C 1
ATOM 3177 O O . CYS A 1 396 ? -42.323 -14.383 -12.616 1.00 90.44 396 CYS A O 1
ATOM 3179 N N . ASN A 1 397 ? -40.282 -15.216 -12.190 1.00 89.12 397 ASN A N 1
ATOM 3180 C CA . ASN A 1 397 ? -40.717 -16.490 -11.641 1.00 89.12 397 ASN A CA 1
ATOM 3181 C C . ASN A 1 397 ? -40.907 -16.351 -10.133 1.00 89.12 397 ASN A C 1
ATOM 3183 O O . ASN A 1 397 ? -40.020 -15.860 -9.431 1.00 89.12 397 ASN A O 1
ATOM 3187 N N . TRP A 1 398 ? -42.037 -16.840 -9.644 1.00 87.00 398 TRP A N 1
ATOM 3188 C CA . TRP A 1 398 ? -42.436 -16.767 -8.252 1.00 87.00 398 TRP A CA 1
ATOM 3189 C C . TRP A 1 398 ? -42.611 -18.168 -7.656 1.00 87.00 398 TRP A C 1
ATOM 3191 O O . TRP A 1 398 ? -43.345 -18.985 -8.226 1.00 87.00 398 TRP A O 1
ATOM 3201 N N . PRO A 1 399 ? -41.950 -18.471 -6.527 1.00 85.06 399 PRO A N 1
ATOM 3202 C CA . PRO A 1 399 ? -42.017 -19.789 -5.918 1.00 85.06 399 PRO A CA 1
ATOM 3203 C C . PRO A 1 399 ? -43.353 -20.035 -5.195 1.00 85.06 399 PRO A C 1
ATOM 3205 O O . PRO A 1 399 ? -43.881 -19.121 -4.562 1.00 85.06 399 PRO A O 1
ATOM 3208 N N . PRO A 1 400 ? -43.849 -21.285 -5.140 1.00 82.25 400 PRO A N 1
ATOM 3209 C CA . PRO A 1 400 ? -45.084 -21.647 -4.435 1.00 82.25 400 PRO A CA 1
ATOM 3210 C C . PRO A 1 400 ? -44.891 -21.764 -2.904 1.00 82.25 400 PRO A C 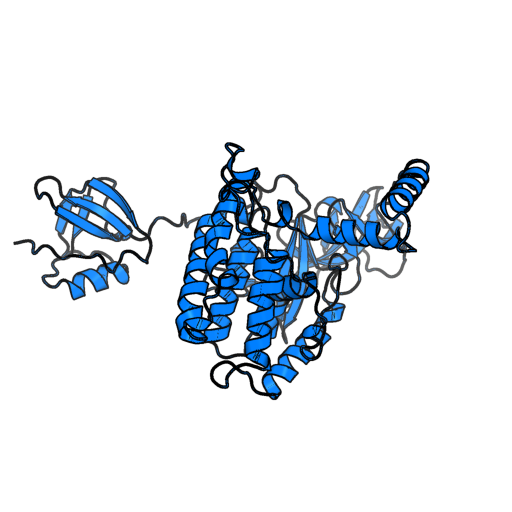1
ATOM 3212 O O . PRO A 1 400 ? -45.466 -22.631 -2.242 1.00 82.25 400 PRO A O 1
ATOM 3215 N N . PHE A 1 401 ? -44.022 -20.940 -2.308 1.00 84.00 401 PHE A N 1
ATOM 3216 C CA . PHE A 1 401 ? -43.701 -21.022 -0.883 1.00 84.00 401 PHE A CA 1
ATOM 3217 C C . PHE A 1 401 ? -44.748 -20.287 -0.041 1.00 84.00 401 PHE A C 1
ATOM 3219 O O . PHE A 1 401 ? -44.862 -19.070 -0.108 1.00 84.00 401 PHE A O 1
ATOM 3226 N N . LYS A 1 402 ? -45.444 -21.014 0.840 1.00 69.38 402 LYS A N 1
ATOM 3227 C CA . LYS A 1 402 ? -46.446 -20.436 1.758 1.00 69.38 402 LYS A CA 1
ATOM 3228 C C . LYS A 1 402 ? -45.849 -19.749 2.999 1.00 69.38 402 LYS A C 1
ATOM 3230 O O . LYS A 1 402 ? -46.569 -19.104 3.752 1.00 69.38 402 LYS A O 1
ATOM 3235 N N . GLY A 1 403 ? -44.545 -19.918 3.249 1.00 70.75 403 GLY A N 1
ATOM 3236 C CA . GLY A 1 403 ? -43.863 -19.450 4.461 1.00 70.75 403 GLY A CA 1
ATOM 3237 C C . GLY A 1 403 ? -42.795 -18.389 4.189 1.00 70.75 403 GLY A C 1
ATOM 3238 O O . GLY A 1 403 ? -41.871 -18.606 3.403 1.00 70.75 403 GLY A O 1
ATOM 3239 N N . SER A 1 404 ? -42.864 -17.280 4.922 1.00 67.31 404 SER A N 1
ATOM 3240 C CA . SER A 1 404 ? -41.983 -16.114 4.778 1.00 67.31 404 SER A CA 1
ATOM 3241 C C . SER A 1 404 ? -40.501 -16.409 4.979 1.00 67.31 404 SER A C 1
ATOM 3243 O O . SER A 1 404 ? -39.669 -16.025 4.163 1.00 67.31 404 SER A O 1
ATOM 3245 N N . GLN A 1 405 ? -40.163 -17.201 5.996 1.00 70.75 405 GLN A N 1
ATOM 3246 C CA . GLN A 1 405 ? -38.782 -17.605 6.266 1.00 70.75 405 GLN A CA 1
ATOM 3247 C C . GLN A 1 405 ? -38.187 -18.448 5.126 1.00 70.75 405 GLN A C 1
ATOM 3249 O O . GLN A 1 405 ? -36.993 -18.350 4.832 1.00 70.75 405 GLN A O 1
ATOM 3254 N N . ARG A 1 406 ? -39.007 -19.278 4.461 1.00 81.75 406 ARG A N 1
ATOM 3255 C CA . ARG A 1 406 ? -38.566 -20.099 3.323 1.00 81.75 406 ARG A CA 1
ATOM 3256 C C . ARG A 1 406 ? -38.317 -19.236 2.094 1.00 81.75 406 ARG A C 1
ATOM 3258 O O . ARG A 1 406 ? -37.303 -19.444 1.424 1.00 81.75 406 ARG A O 1
ATOM 3265 N N . PHE A 1 407 ? -39.209 -18.279 1.846 1.00 78.50 407 PHE A N 1
ATOM 3266 C CA . PHE A 1 407 ? -39.074 -17.292 0.782 1.00 78.50 407 PHE A CA 1
ATOM 3267 C C . PHE A 1 407 ? -37.816 -16.440 0.976 1.00 78.50 407 PHE A C 1
ATOM 3269 O O . PHE A 1 407 ? -36.952 -16.406 0.103 1.00 78.50 407 PHE A O 1
ATOM 3276 N N . GLU A 1 408 ? -37.624 -15.864 2.164 1.00 70.75 408 GLU A N 1
ATOM 3277 C CA . GLU A 1 408 ? -36.419 -15.101 2.496 1.00 70.75 408 GLU A CA 1
ATOM 3278 C C . GLU A 1 408 ? -35.136 -15.905 2.291 1.00 70.75 408 GLU A C 1
ATOM 3280 O O . GLU A 1 408 ? -34.149 -15.392 1.761 1.00 70.75 408 GLU A O 1
ATOM 3285 N N . LYS A 1 409 ? -35.129 -17.171 2.724 1.00 77.38 409 LYS A N 1
ATOM 3286 C CA . LYS A 1 409 ? -33.982 -18.064 2.557 1.00 77.38 409 LYS A CA 1
ATOM 3287 C C . LYS A 1 409 ? -33.711 -18.349 1.078 1.00 77.38 409 LYS A C 1
ATOM 3289 O O . LYS A 1 409 ? -32.547 -18.342 0.685 1.00 77.38 409 LYS A O 1
ATOM 3294 N N . ALA A 1 410 ? -34.752 -18.551 0.270 1.00 77.50 410 ALA A N 1
ATOM 3295 C CA . ALA A 1 410 ? -34.634 -18.765 -1.173 1.00 77.50 410 ALA A CA 1
ATOM 3296 C C . ALA A 1 410 ? -34.064 -17.531 -1.889 1.00 77.50 410 ALA A C 1
ATOM 3298 O O . ALA A 1 410 ? -33.139 -17.661 -2.693 1.00 77.50 410 ALA A O 1
ATOM 3299 N N . VAL A 1 411 ? -34.539 -16.332 -1.529 1.00 72.75 411 VAL A N 1
ATOM 3300 C CA . VAL A 1 411 ? -33.996 -15.061 -2.030 1.00 72.75 411 VAL A CA 1
ATOM 3301 C C . VAL A 1 411 ? -32.531 -14.917 -1.601 1.00 72.75 411 VAL A C 1
ATOM 3303 O O . VAL A 1 411 ? -31.655 -14.780 -2.450 1.00 72.75 411 VAL A O 1
ATOM 3306 N N . LYS A 1 412 ? -32.215 -15.046 -0.302 1.00 67.50 412 LYS A N 1
ATOM 3307 C CA . LYS A 1 412 ? -30.847 -14.906 0.248 1.00 67.50 412 LYS A CA 1
ATOM 3308 C C . LYS A 1 412 ? -29.840 -15.883 -0.378 1.00 67.50 412 LYS A C 1
ATOM 3310 O O . LYS A 1 412 ? -28.676 -15.516 -0.551 1.00 67.50 412 LYS A O 1
ATOM 3315 N N . LEU A 1 413 ? -30.271 -17.105 -0.699 1.00 73.50 413 LEU A N 1
ATOM 3316 C CA . LEU A 1 413 ? -29.437 -18.150 -1.303 1.00 73.50 413 LEU A CA 1
ATOM 3317 C C . LEU A 1 413 ? -29.439 -18.142 -2.838 1.00 73.50 413 LEU A C 1
ATOM 3319 O O . LEU A 1 413 ? -28.703 -18.928 -3.429 1.00 73.50 413 LEU A O 1
ATOM 3323 N N . ASN A 1 414 ? -30.196 -17.242 -3.474 1.00 72.94 414 ASN A N 1
ATOM 3324 C CA . ASN A 1 414 ? -30.332 -17.163 -4.927 1.00 72.94 414 ASN A CA 1
ATOM 3325 C C . ASN A 1 414 ? -30.759 -18.505 -5.556 1.00 72.94 414 ASN A C 1
ATOM 3327 O O . ASN A 1 414 ? -30.137 -18.997 -6.500 1.00 72.94 414 ASN A O 1
ATOM 3331 N N . GLU A 1 415 ? -31.789 -19.120 -4.978 1.00 82.75 415 GLU A N 1
ATOM 3332 C CA . GLU A 1 415 ? -32.332 -20.395 -5.447 1.00 82.75 415 GLU A CA 1
ATOM 3333 C C . GLU A 1 415 ? -32.836 -20.273 -6.889 1.00 82.75 415 GLU A C 1
ATOM 3335 O O . GLU A 1 415 ? -33.437 -19.264 -7.249 1.00 82.75 415 GLU A O 1
ATOM 3340 N N . LYS A 1 416 ? -32.549 -21.261 -7.741 1.00 83.19 416 LYS A N 1
ATOM 3341 C CA . LYS A 1 416 ? -32.934 -21.200 -9.156 1.00 83.19 416 LYS A CA 1
ATOM 3342 C C . LYS A 1 416 ? -34.415 -21.567 -9.313 1.00 83.19 416 LYS A C 1
ATOM 3344 O O . LYS A 1 416 ? -34.816 -22.558 -8.709 1.00 83.19 416 LYS A O 1
ATOM 3349 N N . PRO A 1 417 ? -35.192 -20.834 -10.134 1.00 86.25 417 PRO A N 1
ATOM 3350 C CA . PRO A 1 417 ? -36.550 -21.236 -10.476 1.00 86.25 417 PRO A CA 1
ATOM 3351 C C . PRO A 1 417 ? -36.584 -22.627 -11.113 1.00 86.25 417 PRO A C 1
ATOM 3353 O O . PRO A 1 417 ? -35.698 -22.970 -11.901 1.00 86.25 417 PRO A O 1
ATOM 3356 N N . ASP A 1 418 ? -37.618 -23.397 -10.798 1.00 83.81 418 ASP A N 1
ATOM 3357 C CA . ASP A 1 418 ? -37.903 -24.696 -11.406 1.00 83.81 418 ASP A CA 1
ATOM 3358 C C . ASP A 1 418 ? -39.305 -24.700 -12.043 1.00 83.81 418 ASP A C 1
ATOM 3360 O O . ASP A 1 418 ? -40.010 -23.689 -12.038 1.00 83.81 418 ASP A O 1
ATOM 3364 N N . SER A 1 419 ? -39.715 -25.835 -12.614 1.00 83.38 419 SER A N 1
ATOM 3365 C CA . SER A 1 419 ? -40.992 -25.974 -13.326 1.00 83.38 419 SER A CA 1
ATOM 3366 C C . SER A 1 419 ? -42.241 -25.814 -12.450 1.00 83.38 419 SER A C 1
ATOM 3368 O O . SER A 1 419 ? -43.341 -25.771 -12.990 1.00 83.38 419 SER A O 1
ATOM 3370 N N . SER A 1 420 ? -42.104 -25.755 -11.121 1.00 85.25 420 SER A N 1
ATOM 3371 C CA . SER A 1 420 ? -43.216 -25.537 -10.187 1.00 85.25 420 SER A CA 1
ATOM 3372 C C . SER A 1 420 ? -43.506 -24.057 -9.902 1.00 85.25 420 SER A C 1
ATOM 3374 O O . SER A 1 420 ? -44.485 -23.748 -9.223 1.00 85.25 420 SER A O 1
ATOM 3376 N N . TRP A 1 421 ? -42.673 -23.132 -10.394 1.00 90.38 421 TRP A N 1
ATOM 3377 C CA . TRP A 1 421 ? -42.813 -21.697 -10.138 1.00 90.38 421 TRP A CA 1
ATOM 3378 C C . TRP A 1 421 ? -43.741 -21.044 -11.165 1.00 90.38 421 TRP A C 1
ATOM 3380 O O . TRP A 1 421 ? -43.625 -21.270 -12.368 1.00 90.38 421 TRP A O 1
ATOM 3390 N N . SER A 1 422 ? -44.640 -20.186 -10.692 1.00 87.50 422 SER A N 1
ATOM 3391 C CA . SER A 1 422 ? -45.554 -19.412 -11.541 1.00 87.50 422 SER A CA 1
ATOM 3392 C C . SER A 1 422 ? -44.894 -18.130 -12.049 1.00 87.50 422 SER A C 1
ATOM 3394 O O . SER A 1 422 ? -44.104 -17.524 -11.329 1.00 87.50 422 SER A O 1
ATOM 3396 N N . THR A 1 423 ? -45.232 -17.667 -13.252 1.00 89.69 423 THR A N 1
ATOM 3397 C CA . THR A 1 423 ? -44.720 -16.395 -13.791 1.00 89.69 423 THR A CA 1
ATOM 3398 C C . THR A 1 423 ? -45.682 -15.243 -13.510 1.00 89.69 423 THR A C 1
ATOM 3400 O O . THR A 1 423 ? -46.858 -15.330 -13.847 1.00 89.69 423 THR A O 1
ATOM 3403 N N . HIS A 1 424 ? -45.159 -14.134 -12.987 1.00 86.06 424 HIS A N 1
ATOM 3404 C CA . HIS A 1 424 ? -45.921 -12.929 -12.642 1.00 86.06 424 HIS A CA 1
ATOM 3405 C C . HIS A 1 424 ? -45.378 -11.696 -13.362 1.00 86.06 424 HIS A C 1
ATOM 3407 O O . HIS A 1 424 ? -44.189 -11.641 -13.688 1.00 86.06 424 HIS A O 1
ATOM 3413 N N . ARG A 1 425 ? -46.241 -10.705 -13.624 1.00 88.00 425 ARG A N 1
ATOM 3414 C CA . ARG A 1 425 ? -45.814 -9.394 -14.142 1.00 88.00 425 ARG A CA 1
ATOM 3415 C C . ARG A 1 425 ? -45.294 -8.529 -13.002 1.00 88.00 425 ARG A C 1
ATOM 3417 O O . ARG A 1 425 ? -45.880 -8.507 -11.930 1.00 88.00 425 ARG A O 1
ATOM 3424 N N . ILE A 1 426 ? -44.226 -7.785 -13.268 1.00 87.75 426 ILE A N 1
ATOM 3425 C CA . ILE A 1 426 ? -43.581 -6.903 -12.298 1.00 87.75 426 ILE A CA 1
ATOM 3426 C C . ILE A 1 426 ? -43.167 -5.573 -12.926 1.00 87.75 426 ILE A C 1
ATOM 3428 O O . ILE A 1 426 ? -42.814 -5.502 -14.104 1.00 87.75 426 ILE A O 1
ATOM 3432 N N . ARG A 1 427 ? -43.119 -4.522 -12.107 1.00 82.00 427 ARG A N 1
ATOM 3433 C CA . ARG A 1 427 ? -42.416 -3.270 -12.405 1.00 82.00 427 ARG A CA 1
ATOM 3434 C C . ARG A 1 427 ? -41.225 -3.130 -11.462 1.00 82.00 427 ARG A C 1
ATOM 3436 O O . ARG A 1 427 ? -41.365 -3.222 -10.250 1.00 82.00 427 ARG A O 1
ATOM 3443 N N . ILE A 1 428 ? -40.031 -2.906 -12.005 1.00 81.38 428 ILE A N 1
ATOM 3444 C CA . ILE A 1 428 ? -38.816 -2.746 -11.195 1.00 81.38 428 ILE A CA 1
ATOM 3445 C C . ILE A 1 428 ? -38.778 -1.324 -10.626 1.00 81.38 428 ILE A C 1
ATOM 3447 O O . ILE A 1 428 ? -38.639 -0.367 -11.385 1.00 81.38 428 ILE A O 1
ATOM 3451 N N . LEU A 1 429 ? -38.856 -1.196 -9.301 1.00 69.75 429 LEU A N 1
ATOM 3452 C CA . LEU A 1 429 ? -38.799 0.087 -8.592 1.00 69.75 429 LEU A CA 1
ATOM 3453 C C . LEU A 1 429 ? -37.371 0.485 -8.207 1.00 69.75 429 LEU A C 1
ATOM 3455 O O . LEU A 1 429 ? -37.045 1.666 -8.127 1.00 69.75 429 LEU A O 1
ATOM 3459 N N . GLY A 1 430 ? -36.496 -0.492 -7.961 1.00 67.12 430 GLY A N 1
ATOM 3460 C CA . GLY A 1 430 ? -35.151 -0.212 -7.471 1.00 67.12 430 GLY A CA 1
ATOM 3461 C C . GLY A 1 430 ? -34.254 -1.439 -7.378 1.00 67.12 430 GLY A C 1
ATOM 3462 O O . GLY A 1 430 ? -34.653 -2.571 -7.651 1.00 67.12 430 GLY A O 1
ATOM 3463 N N . ARG A 1 431 ? -32.996 -1.206 -7.004 1.00 74.06 431 ARG A N 1
ATOM 3464 C CA . ARG A 1 431 ? -31.935 -2.218 -6.939 1.00 74.06 431 ARG A CA 1
ATOM 3465 C C . ARG A 1 431 ? -31.405 -2.299 -5.512 1.00 74.06 431 ARG A C 1
ATOM 3467 O O . ARG A 1 431 ? -31.030 -1.273 -4.953 1.00 74.06 431 ARG A O 1
ATOM 3474 N N . ALA A 1 432 ? -31.349 -3.499 -4.936 1.00 55.47 432 ALA A N 1
ATOM 3475 C CA . ALA A 1 432 ? -30.972 -3.698 -3.538 1.00 55.47 432 ALA A CA 1
ATOM 3476 C C . ALA A 1 432 ? -29.697 -4.548 -3.392 1.00 55.47 432 ALA A C 1
ATOM 3478 O O . ALA A 1 432 ? -29.525 -5.588 -4.032 1.00 55.47 432 ALA A O 1
ATOM 3479 N N . GLY A 1 433 ? -28.784 -4.108 -2.519 1.00 53.81 433 GLY A N 1
ATOM 3480 C CA . GLY A 1 433 ? -27.602 -4.877 -2.117 1.00 53.81 433 GLY A CA 1
ATOM 3481 C C . GLY A 1 433 ? -27.916 -5.900 -1.015 1.00 53.81 433 GLY A C 1
ATOM 3482 O O . GLY A 1 433 ? -28.961 -5.840 -0.369 1.00 53.81 433 GLY A O 1
ATOM 3483 N N . LYS A 1 434 ? -26.973 -6.811 -0.718 1.00 48.31 434 LYS A N 1
ATOM 3484 C CA . LYS A 1 434 ? -27.114 -7.898 0.289 1.00 48.31 434 LYS A CA 1
ATOM 3485 C C . LYS A 1 434 ? -27.602 -7.469 1.691 1.00 48.31 434 LYS A C 1
ATOM 3487 O O . LYS A 1 434 ? -27.992 -8.326 2.481 1.00 48.31 434 LYS A O 1
ATOM 3492 N N . ARG A 1 435 ? -27.570 -6.174 2.024 1.00 42.59 435 ARG A N 1
ATOM 3493 C CA . ARG A 1 435 ? -27.964 -5.607 3.327 1.00 42.59 435 ARG A CA 1
ATOM 3494 C C . ARG A 1 435 ? -29.463 -5.286 3.477 1.00 42.59 435 ARG A C 1
ATOM 3496 O O . ARG A 1 435 ? -29.881 -5.075 4.604 1.00 42.59 435 ARG A O 1
ATOM 3503 N N . CYS A 1 436 ? -30.274 -5.302 2.413 1.00 43.06 436 CYS A N 1
ATOM 3504 C CA . CYS A 1 436 ? -31.722 -5.007 2.498 1.00 43.06 436 CYS A CA 1
ATOM 3505 C C . CYS A 1 436 ? -32.604 -6.222 2.856 1.00 43.06 436 CYS A C 1
ATOM 3507 O O . CYS A 1 436 ? -33.819 -6.102 2.958 1.00 43.06 436 CYS A O 1
ATOM 3509 N N . SER A 1 437 ? -32.009 -7.397 3.081 1.00 42.44 437 SER A N 1
ATOM 3510 C CA . SER A 1 437 ? -32.736 -8.662 3.289 1.00 42.44 437 SER A CA 1
ATOM 3511 C C . SER A 1 437 ? -33.417 -8.824 4.661 1.00 42.44 437 SER A C 1
ATOM 3513 O O . SER A 1 437 ? -33.964 -9.887 4.941 1.00 42.44 437 SER A O 1
ATOM 3515 N N . ASN A 1 438 ? -33.386 -7.784 5.501 1.00 38.53 438 ASN A N 1
ATOM 3516 C CA . ASN A 1 438 ? -34.108 -7.714 6.777 1.00 38.53 438 ASN A CA 1
ATOM 3517 C C . ASN A 1 438 ? -35.408 -6.888 6.684 1.00 38.53 438 ASN A C 1
ATOM 3519 O O . ASN A 1 438 ? -36.079 -6.723 7.693 1.00 38.53 438 ASN A O 1
ATOM 3523 N N . MET A 1 439 ? -35.752 -6.362 5.501 1.00 40.47 439 MET A N 1
ATOM 3524 C CA . MET A 1 439 ? -37.005 -5.630 5.243 1.00 40.47 439 MET A CA 1
ATOM 3525 C C . MET A 1 439 ? -38.011 -6.466 4.432 1.00 40.47 439 MET A C 1
ATOM 3527 O O . MET A 1 439 ? -38.897 -5.917 3.788 1.00 40.47 439 MET A O 1
ATOM 3531 N N . ILE A 1 440 ? -37.839 -7.792 4.393 1.00 43.94 440 ILE A N 1
ATOM 3532 C CA . ILE A 1 440 ? -38.686 -8.688 3.602 1.00 43.94 440 ILE A CA 1
ATOM 3533 C C . ILE A 1 440 ? -39.967 -8.949 4.402 1.00 43.94 440 ILE A C 1
ATOM 3535 O O . ILE A 1 440 ? -39.962 -9.756 5.325 1.00 43.94 440 ILE A O 1
ATOM 3539 N N . HIS A 1 441 ? -41.056 -8.261 4.062 1.00 38.03 441 HIS A N 1
ATOM 3540 C CA . HIS A 1 441 ? -42.385 -8.656 4.515 1.00 38.03 441 HIS A CA 1
ATOM 3541 C C . HIS A 1 441 ? -42.979 -9.671 3.521 1.00 38.03 441 HIS A C 1
ATOM 3543 O O . HIS A 1 441 ? -42.935 -9.438 2.315 1.00 38.03 441 HIS A O 1
ATOM 3549 N N . PRO A 1 442 ? -43.507 -10.811 3.989 1.00 35.59 442 PRO A N 1
ATOM 3550 C CA . PRO A 1 442 ? -44.348 -11.683 3.179 1.00 35.59 442 PRO A CA 1
ATOM 3551 C C . PRO A 1 442 ? -45.752 -11.068 3.052 1.00 35.59 442 PRO A C 1
ATOM 3553 O O . PRO A 1 442 ? -46.407 -10.840 4.068 1.00 35.59 442 PRO A O 1
ATOM 3556 N N . ALA A 1 443 ? -46.255 -10.875 1.838 1.00 37.75 443 ALA A N 1
ATOM 3557 C CA . ALA A 1 443 ? -47.697 -10.909 1.620 1.00 37.75 443 ALA A CA 1
ATOM 3558 C C . ALA A 1 443 ? -48.086 -12.353 1.267 1.00 37.75 443 ALA A C 1
ATOM 3560 O O . ALA A 1 443 ? -47.402 -13.031 0.494 1.00 37.75 443 ALA A O 1
ATOM 3561 N N . GLN A 1 444 ? -49.132 -12.862 1.918 1.00 33.84 444 GLN A N 1
ATOM 3562 C CA . GLN A 1 444 ? -49.742 -14.148 1.598 1.00 33.84 444 GLN A CA 1
ATOM 3563 C C . GLN A 1 444 ? -50.493 -14.005 0.273 1.00 33.84 444 GLN A C 1
ATOM 3565 O O . GLN A 1 444 ? -51.549 -13.385 0.236 1.00 33.84 444 GLN A O 1
ATOM 3570 N N . ILE A 1 445 ? -49.970 -14.600 -0.796 1.00 31.34 445 ILE A N 1
ATOM 3571 C CA . ILE A 1 445 ? -50.736 -14.801 -2.029 1.00 31.34 445 ILE A CA 1
ATOM 3572 C C . ILE A 1 445 ? -51.757 -15.910 -1.737 1.00 31.34 445 ILE A C 1
ATOM 3574 O O . ILE A 1 445 ? -51.356 -17.033 -1.404 1.00 31.34 445 ILE A O 1
ATOM 3578 N N . CYS A 1 446 ? -53.050 -15.575 -1.787 1.00 29.53 446 CYS A N 1
ATOM 3579 C CA . CYS A 1 446 ? -54.137 -16.553 -1.895 1.00 29.53 446 CYS A CA 1
ATOM 3580 C C . CYS A 1 446 ? -54.250 -17.045 -3.335 1.00 29.53 446 CYS A C 1
ATOM 3582 O O . CYS A 1 446 ? -54.214 -16.185 -4.242 1.00 29.53 446 CYS A O 1
#

Solvent-accessible surface area (backbone atoms only — not comparable to full-atom values): 25471 Å² total; per-residue (Å²): 135,84,77,87,69,87,79,82,68,83,58,74,69,72,76,41,98,58,57,78,70,83,70,58,71,82,36,48,50,58,30,45,18,55,38,41,48,45,46,54,52,45,31,32,68,74,37,60,77,92,58,30,52,55,71,66,34,55,50,51,32,21,52,46,31,49,68,44,40,57,24,52,36,81,87,50,94,67,68,59,64,43,68,91,50,54,92,76,59,50,48,69,54,34,44,44,31,48,66,60,50,39,73,57,42,42,58,92,47,50,62,67,72,61,46,54,42,49,47,28,44,26,50,19,50,44,27,38,50,30,78,56,42,30,76,78,40,38,70,59,22,28,55,28,27,45,52,27,47,61,46,37,29,74,70,74,30,64,88,61,59,35,71,51,46,56,54,52,46,54,49,41,58,46,23,73,75,69,39,24,48,70,78,66,35,52,65,66,54,54,53,50,49,53,54,55,54,68,49,40,86,55,89,73,62,44,66,61,38,36,52,53,54,52,58,63,51,70,78,66,76,73,82,81,81,69,70,46,70,38,66,73,53,85,89,56,77,77,67,94,89,59,70,73,81,48,33,30,48,29,35,57,53,100,77,52,63,46,28,58,52,74,20,32,20,33,31,30,44,80,92,43,51,28,36,43,62,28,31,35,34,40,95,90,42,58,29,30,35,28,32,32,52,71,38,77,43,59,65,40,68,72,99,50,53,24,55,84,69,51,22,29,30,30,37,63,71,42,93,62,74,47,78,48,53,53,83,49,48,46,32,39,27,39,46,45,79,52,96,88,34,30,38,33,39,63,71,49,62,69,59,98,70,67,85,76,78,75,63,80,82,74,53,94,60,77,86,62,56,63,24,32,33,30,33,36,83,93,68,92,42,74,45,79,43,31,48,86,33,48,50,83,86,46,30,30,55,42,73,87,64,93,42,56,71,59,46,52,50,37,44,76,67,60,61,77,81,57,95,79,38,49,78,46,63,36,44,75,78,48,75,34,61,92,81,59,75,85,73,75,71,71,77,85,83,128

Organism: Holothuria leucospilota (NCBI:txid206669)